Protein AF-A0A2B4SZU0-F1 (afdb_monomer)

Solvent-accessible surface area (backbone atoms only — not comparable to full-atom values): 28620 Å² total; per-residue (Å²): 141,86,82,89,84,89,84,83,90,81,82,87,87,84,83,87,83,83,87,86,80,96,75,86,82,83,85,87,68,101,76,83,85,87,83,75,87,82,78,75,84,78,82,80,91,67,92,71,96,72,79,55,81,57,103,51,102,85,58,79,60,83,90,87,88,80,89,75,70,73,65,68,66,75,70,46,90,44,77,49,80,66,86,53,69,49,99,85,70,51,82,58,87,67,48,56,37,43,43,43,107,57,44,44,46,61,48,59,87,89,85,52,84,57,65,52,48,56,60,49,81,57,64,57,93,77,55,36,35,46,41,52,64,52,36,83,69,84,52,43,40,73,36,19,32,69,57,94,38,65,80,48,77,48,81,38,95,46,70,65,58,40,47,49,57,31,70,74,35,63,62,40,34,20,34,31,40,35,63,55,95,91,45,35,38,27,32,33,15,62,47,37,60,89,80,42,49,91,38,52,39,82,34,88,70,20,29,22,37,72,54,49,44,46,80,44,71,59,84,84,81,82,92,79,78,85,84,71,66,73,82,65,59,44,77,83,43,76,24,36,86,79,22,47,53,44,53,39,86,50,50,83,55,66,44,52,48,42,50,50,43,92,40,35,34,65,80,32,20,75,40,70,20,52,41,41,40,44,40,41,75,72,68,54,74,76,59,44,79,44,62,28,33,82,56,101,84,46,68,50,49,37,37,27,40,45,75,75,41,87,80,31,18,26,33,56,43,33,19,30,11,44,72,46,37,81,78,52,39,64,62,45,47,64,51,52,89,63,85,54,33,54,44,72,56,75,43,63,54,57,19,27,48,36,62,75,59,50,55,55,40,54,79,74,39,50,28,35,36,38,40,29,30,45,94,81,70,40,75,50,71,64,31,23,37,33,27,44,40,84,80,50,34,68,54,70,55,78,59,90,54,58,61,45,68,40,65,25,57,33,40,18,49,71,68,32,71,40,65,69,36,26,32,34,34,32,41,22,82,86,76,36,22,54,27,31,42,36,53,54,34,91,86,28,70,40,53,36,43,77,84,53,73,46,49,83,66,20,35,39,86,34,56,53,85,33,72,47,62,75,35,57,33,46,51,40,59,78,22,17,38,36,36,32,42,17,33,107

Radius of gyration: 38.89 Å; Cα contacts (8 Å, |Δi|>4): 982; chains: 1; bounding box: 85×48×118 Å

Structure (mmCIF, N/CA/C/O backbone):
data_AF-A0A2B4SZU0-F1
#
_entry.id   AF-A0A2B4SZU0-F1
#
loop_
_atom_site.group_PDB
_atom_site.id
_atom_site.type_symbol
_atom_site.label_atom_id
_atom_site.label_alt_id
_atom_site.label_comp_id
_atom_site.label_asym_id
_atom_site.label_entity_id
_atom_site.label_seq_id
_atom_site.pdbx_PDB_ins_code
_atom_site.Cartn_x
_atom_site.Cartn_y
_atom_site.Cartn_z
_atom_site.occupancy
_atom_site.B_iso_or_equiv
_atom_site.auth_seq_id
_atom_site.auth_comp_id
_atom_site.auth_asym_id
_atom_site.auth_atom_id
_atom_site.pdbx_PDB_model_num
ATOM 1 N N . MET A 1 1 ? 14.124 -13.310 81.822 1.00 35.44 1 MET A N 1
ATOM 2 C CA . MET A 1 1 ? 12.888 -13.728 82.517 1.00 35.44 1 MET A CA 1
ATOM 3 C C . MET A 1 1 ? 11.858 -12.667 82.183 1.00 35.44 1 MET A C 1
ATOM 5 O O . MET A 1 1 ? 12.023 -11.546 82.621 1.00 35.44 1 MET A O 1
ATOM 9 N N . THR A 1 2 ? 10.974 -12.886 81.223 1.00 29.38 2 THR A N 1
ATOM 10 C CA . THR A 1 2 ? 9.754 -13.680 81.404 1.00 29.38 2 THR A CA 1
ATOM 11 C C . THR A 1 2 ? 9.370 -14.424 80.123 1.00 29.38 2 THR A C 1
ATOM 13 O O . THR A 1 2 ? 9.547 -13.934 79.012 1.00 29.38 2 THR A O 1
ATOM 16 N N . SER A 1 3 ? 8.898 -15.652 80.315 1.00 26.23 3 SER A N 1
ATOM 17 C CA . SER A 1 3 ? 8.522 -16.642 79.310 1.00 26.23 3 SER A CA 1
ATOM 18 C C . SER A 1 3 ? 7.045 -16.543 78.926 1.00 26.23 3 SER A C 1
ATOM 20 O O . SER A 1 3 ? 6.184 -16.386 79.789 1.00 26.23 3 SER A O 1
ATOM 22 N N . HIS A 1 4 ? 6.776 -16.719 77.632 1.00 27.05 4 HIS A N 1
ATOM 23 C CA . HIS A 1 4 ? 5.483 -17.094 77.058 1.00 27.05 4 HIS A CA 1
ATOM 24 C C . HIS A 1 4 ? 4.994 -18.468 77.531 1.00 27.05 4 HIS A C 1
ATOM 26 O O . HIS A 1 4 ? 5.807 -19.379 77.676 1.00 27.05 4 HIS A O 1
ATOM 32 N N . VAL A 1 5 ? 3.666 -18.630 77.606 1.00 28.77 5 VAL A N 1
ATOM 33 C CA . VAL A 1 5 ? 2.939 -19.895 77.375 1.00 28.77 5 VAL A CA 1
ATOM 34 C C . VAL A 1 5 ? 1.614 -19.568 76.634 1.00 28.77 5 VAL A C 1
ATOM 36 O O . VAL A 1 5 ? 1.049 -18.505 76.897 1.00 28.77 5 VAL A O 1
ATOM 39 N N . PRO A 1 6 ? 1.152 -20.403 75.675 1.00 31.98 6 PRO A N 1
ATOM 40 C CA . PRO A 1 6 ? 0.321 -20.007 74.529 1.00 31.98 6 PRO A CA 1
ATOM 41 C C . PRO A 1 6 ? -1.156 -20.429 74.647 1.00 31.98 6 PRO A C 1
ATOM 43 O O . PRO A 1 6 ? -1.498 -21.282 75.463 1.00 31.98 6 PRO A O 1
ATOM 46 N N . THR A 1 7 ? -2.030 -19.906 73.776 1.00 26.67 7 THR A N 1
ATOM 47 C CA . THR A 1 7 ? -3.404 -20.417 73.610 1.00 26.67 7 THR A CA 1
ATOM 48 C C . THR A 1 7 ? -3.767 -20.688 72.142 1.00 26.67 7 THR A C 1
ATOM 50 O O . THR A 1 7 ? -3.791 -19.801 71.299 1.00 26.67 7 THR A O 1
ATOM 53 N N . ALA A 1 8 ? -3.964 -21.990 71.912 1.00 26.84 8 ALA A N 1
ATOM 54 C CA . ALA A 1 8 ? -4.664 -22.764 70.885 1.00 26.84 8 ALA A CA 1
ATOM 55 C C . ALA A 1 8 ? -5.199 -22.105 69.595 1.00 26.84 8 ALA A C 1
ATOM 57 O O . ALA A 1 8 ? -6.026 -21.200 69.606 1.00 26.84 8 ALA A O 1
ATOM 58 N N . ALA A 1 9 ? -4.834 -22.740 68.478 1.00 25.47 9 ALA A N 1
ATOM 59 C CA . ALA A 1 9 ? -5.511 -22.663 67.190 1.00 25.47 9 ALA A CA 1
ATOM 60 C C . ALA A 1 9 ? -6.821 -23.477 67.187 1.00 25.47 9 ALA A C 1
ATOM 62 O O . ALA A 1 9 ? -6.857 -24.586 67.721 1.00 25.47 9 ALA A O 1
ATOM 63 N N . VAL A 1 10 ? -7.853 -22.979 66.497 1.00 26.14 10 VAL A N 1
ATOM 64 C CA . VAL A 1 10 ? -8.986 -23.779 66.000 1.00 26.14 10 VAL A CA 1
ATOM 65 C C . VAL A 1 10 ? -9.242 -23.363 64.549 1.00 26.14 10 VAL A C 1
ATOM 67 O O . VAL A 1 10 ? -9.400 -22.181 64.255 1.00 26.14 10 VAL A O 1
ATOM 70 N N . GLY A 1 11 ? -9.169 -24.340 63.640 1.00 26.06 11 GLY A N 1
ATOM 71 C CA . GLY A 1 11 ? -9.266 -24.169 62.188 1.00 26.06 11 GLY A CA 1
ATOM 72 C C . GLY A 1 11 ? -10.698 -23.978 61.659 1.00 26.06 11 GLY A C 1
ATOM 73 O O . GLY A 1 11 ? -11.641 -23.854 62.439 1.00 26.06 11 GLY A O 1
ATOM 74 N N . PRO A 1 12 ? -10.875 -23.953 60.325 1.00 22.75 12 PRO A N 1
ATOM 75 C CA . PRO A 1 12 ? -12.154 -23.642 59.697 1.00 22.75 12 PRO A CA 1
ATOM 76 C C . PRO A 1 12 ? -13.151 -24.794 59.863 1.00 22.75 12 PRO A C 1
ATOM 78 O O . PRO A 1 12 ? -12.846 -25.947 59.556 1.00 22.75 12 PRO A O 1
ATOM 81 N N . ILE A 1 13 ? -14.370 -24.473 60.297 1.00 23.64 13 ILE A N 1
ATOM 82 C CA . ILE A 1 13 ? -15.497 -25.407 60.291 1.00 23.64 13 ILE A CA 1
ATOM 83 C C . ILE A 1 13 ? -16.092 -25.407 58.877 1.00 23.64 13 ILE A C 1
ATOM 85 O O . ILE A 1 13 ? -16.644 -24.406 58.426 1.00 23.64 13 ILE A O 1
ATOM 89 N N . ARG A 1 14 ? -15.979 -26.538 58.170 1.00 21.75 14 ARG A N 1
ATOM 90 C CA . ARG A 1 14 ? -16.811 -26.850 56.999 1.00 21.75 14 ARG A CA 1
ATOM 91 C C . ARG A 1 14 ? -18.107 -27.490 57.489 1.00 21.75 14 ARG A C 1
ATOM 93 O O . ARG A 1 14 ? -18.050 -28.507 58.173 1.00 21.75 14 ARG A O 1
ATOM 100 N N . VAL A 1 15 ? -19.248 -26.939 57.084 1.00 21.83 15 VAL A N 1
ATOM 101 C CA . VAL A 1 15 ? -20.553 -27.607 57.175 1.00 21.83 15 VAL A CA 1
ATOM 102 C C . VAL A 1 15 ? -21.099 -27.750 55.760 1.00 21.83 15 VAL A C 1
ATOM 104 O O . VAL A 1 15 ? -21.207 -26.767 55.032 1.00 21.83 15 VAL A O 1
ATOM 107 N N . SER A 1 16 ? -21.413 -28.982 55.370 1.00 20.59 16 SER A N 1
ATOM 108 C CA . SER A 1 16 ? -22.223 -29.304 54.195 1.00 20.59 16 SER A CA 1
ATOM 109 C C . SER A 1 16 ? -23.477 -30.033 54.663 1.00 20.59 16 SER A C 1
ATOM 111 O O . SER A 1 16 ? -23.318 -30.999 55.407 1.00 20.59 16 SER A O 1
ATOM 113 N N . MET A 1 17 ? -24.664 -29.610 54.212 1.00 20.11 17 MET A N 1
ATOM 114 C CA . MET A 1 17 ? -25.724 -30.457 53.623 1.00 20.11 17 MET A CA 1
ATOM 115 C C . MET A 1 17 ? -27.084 -29.733 53.525 1.00 20.11 17 MET A C 1
ATOM 117 O O . MET A 1 17 ? -27.513 -29.103 54.484 1.00 20.11 17 MET A O 1
ATOM 121 N N . GLU A 1 18 ? -27.691 -29.899 52.339 1.00 21.27 18 GLU A N 1
ATOM 122 C CA . GLU A 1 18 ? -29.106 -30.181 51.996 1.00 21.27 18 GLU A CA 1
ATOM 123 C C . GLU A 1 18 ? -30.240 -29.186 52.366 1.00 21.27 18 GLU A C 1
ATOM 125 O O . GLU A 1 18 ? -30.389 -28.754 53.503 1.00 21.27 18 GLU A O 1
ATOM 130 N N . GLU A 1 19 ? -31.065 -28.844 51.356 1.00 24.44 19 GLU A N 1
ATOM 131 C CA . GLU A 1 19 ? -32.370 -28.136 51.442 1.00 24.44 19 GLU A CA 1
ATOM 132 C C . GLU A 1 19 ? -33.331 -28.770 52.482 1.00 24.44 19 GLU A C 1
ATOM 134 O O . GLU A 1 19 ? -33.118 -29.935 52.823 1.00 24.44 19 GLU A O 1
ATOM 139 N N . PRO A 1 20 ? -34.471 -28.156 52.906 1.00 38.75 20 PRO A N 1
ATOM 140 C CA . PRO A 1 20 ? -35.068 -26.830 52.652 1.00 38.75 20 PRO A CA 1
ATOM 141 C C . PRO A 1 20 ? -35.477 -26.115 53.983 1.00 38.75 20 PRO A C 1
ATOM 143 O O . PRO A 1 20 ? -35.090 -26.533 55.068 1.00 38.75 20 PRO A O 1
ATOM 146 N N . ALA A 1 21 ? -36.346 -25.097 53.901 1.00 22.31 21 ALA A N 1
ATOM 147 C CA . ALA A 1 21 ? -37.175 -24.508 54.973 1.00 22.31 21 ALA A CA 1
ATOM 148 C C . ALA A 1 21 ? -36.703 -23.179 55.594 1.00 22.31 21 ALA A C 1
ATOM 150 O O . ALA A 1 21 ? -35.598 -23.031 56.111 1.00 22.31 21 ALA A O 1
ATOM 151 N N . LEU A 1 22 ? -37.637 -22.220 55.564 1.00 26.95 22 LEU A N 1
ATOM 152 C CA . LEU A 1 22 ? -37.581 -20.928 56.237 1.00 26.95 22 LEU A CA 1
ATOM 153 C C . LEU A 1 22 ? -37.103 -21.069 57.685 1.00 26.95 22 LEU A C 1
ATOM 155 O O . LEU A 1 22 ? -37.763 -21.706 58.507 1.00 26.95 22 LEU A O 1
ATOM 159 N N . ARG A 1 23 ? -36.009 -20.378 58.004 1.00 21.61 23 ARG A N 1
ATOM 160 C CA . ARG A 1 23 ? -35.656 -19.961 59.361 1.00 21.61 23 ARG A CA 1
ATOM 161 C C . ARG A 1 23 ? -35.159 -18.516 59.308 1.00 21.61 23 ARG A C 1
ATOM 163 O O . ARG A 1 23 ? -34.388 -18.141 58.433 1.00 21.61 23 ARG A O 1
ATOM 170 N N . SER A 1 24 ? -35.694 -17.712 60.213 1.00 22.39 24 SER A N 1
ATOM 171 C CA . SER A 1 24 ? -35.479 -16.278 60.423 1.00 22.39 24 SER A CA 1
ATOM 172 C C . SER A 1 24 ? -34.022 -15.868 60.686 1.00 22.39 24 SER A C 1
ATOM 174 O O . SER A 1 24 ? -33.259 -16.635 61.265 1.00 22.39 24 SER A O 1
ATOM 176 N N . ILE A 1 25 ? -33.689 -14.600 60.410 1.00 23.27 25 ILE A N 1
ATOM 177 C CA . ILE A 1 25 ? -32.579 -13.850 61.036 1.00 23.27 25 ILE A CA 1
ATOM 178 C C . ILE A 1 25 ? -33.216 -12.545 61.551 1.00 23.27 25 ILE A C 1
ATOM 180 O O . ILE A 1 25 ? -33.639 -11.717 60.753 1.00 23.27 25 ILE A O 1
ATOM 184 N N . VAL A 1 26 ? -33.644 -12.452 62.815 1.00 21.95 26 VAL A N 1
ATOM 185 C CA . VAL A 1 26 ? -32.870 -12.094 64.025 1.00 21.95 26 VAL A CA 1
ATOM 186 C C . VAL A 1 26 ? -31.971 -10.873 63.805 1.00 21.95 26 VAL A C 1
ATOM 188 O O . VAL A 1 26 ? -30.841 -10.991 63.345 1.00 21.95 26 VAL A O 1
ATOM 191 N N . VAL A 1 27 ? -32.467 -9.692 64.179 1.00 24.48 27 VAL A N 1
ATOM 192 C CA . VAL A 1 27 ? -31.649 -8.482 64.326 1.00 24.48 27 VAL A CA 1
ATOM 193 C C . VAL A 1 27 ? -31.005 -8.527 65.709 1.00 24.48 27 VAL A C 1
ATOM 195 O O . VAL A 1 27 ? -31.697 -8.434 66.719 1.00 24.48 27 VAL A O 1
ATOM 198 N N . SER A 1 28 ? -29.687 -8.695 65.763 1.00 22.36 28 SER A N 1
ATOM 199 C CA . SER A 1 28 ? -28.910 -8.512 66.988 1.00 22.36 28 SER A CA 1
ATOM 200 C C . SER A 1 28 ? -28.481 -7.047 67.118 1.00 22.36 28 SER A C 1
ATOM 202 O O . SER A 1 28 ? -27.637 -6.590 66.348 1.00 22.36 28 SER A O 1
ATOM 204 N N . ASP A 1 29 ? -29.019 -6.339 68.108 1.00 25.30 29 ASP A N 1
ATOM 205 C CA . ASP A 1 29 ? -28.432 -5.125 68.696 1.00 25.30 29 ASP A CA 1
ATOM 206 C C . ASP A 1 29 ? -28.171 -5.433 70.192 1.00 25.30 29 ASP A C 1
ATOM 208 O O . ASP A 1 29 ? -28.984 -6.143 70.796 1.00 25.30 29 ASP A O 1
ATOM 212 N N . PRO A 1 30 ? -27.061 -5.002 70.829 1.00 26.98 30 PRO A N 1
ATOM 213 C CA . PRO A 1 30 ? -26.627 -5.504 72.133 1.00 26.98 30 PRO A CA 1
ATOM 214 C C . PRO A 1 30 ? -27.386 -4.923 73.341 1.00 26.98 30 PRO A C 1
ATOM 216 O O . PRO A 1 30 ? -26.870 -4.922 74.458 1.00 26.98 30 PRO A O 1
ATOM 219 N N . SER A 1 31 ? -28.629 -4.477 73.171 1.00 25.02 31 SER A N 1
ATOM 220 C CA . SER A 1 31 ? -29.465 -3.992 74.271 1.00 25.02 31 SER A CA 1
ATOM 221 C C . SER A 1 31 ? -30.867 -4.611 74.249 1.00 25.02 31 SER A C 1
ATOM 223 O O . SER A 1 31 ? -31.775 -4.085 73.621 1.00 25.02 31 SER A O 1
ATOM 225 N N . TYR A 1 32 ? -31.006 -5.677 75.046 1.00 23.11 32 TYR A N 1
ATOM 226 C CA . TYR A 1 32 ? -32.224 -6.278 75.618 1.00 23.11 32 TYR A CA 1
ATOM 227 C C . TYR A 1 32 ? -33.151 -7.199 74.779 1.00 23.11 32 TYR A C 1
ATOM 229 O O . TYR A 1 32 ? -33.760 -6.817 73.791 1.00 23.11 32 TYR A O 1
ATOM 237 N N . SER A 1 33 ? -33.312 -8.400 75.369 1.00 24.14 33 SER A N 1
ATOM 238 C CA . SER A 1 33 ? -34.385 -9.423 75.370 1.00 24.14 33 SER A CA 1
ATOM 239 C C . SER A 1 33 ? -34.847 -10.141 74.089 1.00 24.14 33 SER A C 1
ATOM 241 O O . SER A 1 33 ? -35.407 -9.565 73.166 1.00 24.14 33 SER A O 1
ATOM 243 N N . VAL A 1 34 ? -34.698 -11.469 74.166 1.00 24.38 34 VAL A N 1
ATOM 244 C CA . VAL A 1 34 ? -35.190 -12.547 73.294 1.00 24.38 34 VAL A CA 1
ATOM 245 C C . VAL A 1 34 ? -36.716 -12.686 73.407 1.00 24.38 34 VAL A C 1
ATOM 247 O O . VAL A 1 34 ? -37.230 -12.746 74.523 1.00 24.38 34 VAL A O 1
ATOM 250 N N . PHE A 1 35 ? -37.426 -12.794 72.279 1.00 24.00 35 PHE A N 1
ATOM 251 C CA . PHE A 1 35 ? -38.808 -13.294 72.235 1.00 24.00 35 PHE A CA 1
ATOM 252 C C . PHE A 1 35 ? -38.813 -14.792 71.884 1.00 24.00 35 PHE A C 1
ATOM 254 O O . PHE A 1 35 ? -38.045 -15.231 71.033 1.00 24.00 35 PHE A O 1
ATOM 261 N N . ASP A 1 36 ? -39.651 -15.554 72.589 1.00 27.28 36 ASP A N 1
ATOM 262 C CA . ASP A 1 36 ? -39.793 -17.016 72.526 1.00 27.28 36 ASP A CA 1
ATOM 263 C C . ASP A 1 36 ? -40.621 -17.477 71.305 1.00 27.28 36 ASP A C 1
ATOM 265 O O . ASP A 1 36 ? -41.642 -16.874 70.967 1.00 27.28 36 ASP A O 1
ATOM 269 N N . ASP A 1 37 ? -40.196 -18.578 70.677 1.00 28.36 37 ASP A N 1
ATOM 270 C CA . ASP A 1 37 ? -40.689 -19.165 69.411 1.00 28.36 37 ASP A CA 1
ATOM 271 C C . ASP A 1 37 ? -42.122 -19.746 69.493 1.00 28.36 37 ASP A C 1
ATOM 273 O O . ASP A 1 37 ? -42.651 -20.312 68.533 1.00 28.36 37 ASP A O 1
ATOM 277 N N . SER A 1 38 ? -42.793 -19.624 70.638 1.00 29.30 38 SER A N 1
ATOM 278 C CA . SER A 1 38 ? -44.051 -20.321 70.928 1.00 29.30 38 SER A CA 1
ATOM 279 C C . SER A 1 38 ? -45.327 -19.604 70.450 1.00 29.30 38 SER A C 1
ATOM 281 O O . SER A 1 38 ? -46.407 -20.192 70.507 1.00 29.30 38 SER A O 1
ATOM 283 N N . GLN A 1 39 ? -45.238 -18.374 69.924 1.00 31.95 39 GLN A N 1
ATOM 284 C CA . GLN A 1 39 ? -46.409 -17.554 69.542 1.00 31.95 39 GLN A CA 1
ATOM 285 C C . GLN A 1 39 ? -46.741 -17.546 68.032 1.00 31.95 39 GLN A C 1
ATOM 287 O O . GLN A 1 39 ? -47.797 -17.054 67.642 1.00 31.95 39 GLN A O 1
ATOM 292 N N . LEU A 1 40 ? -45.890 -18.105 67.162 1.00 30.78 40 LEU A N 1
ATOM 293 C CA . LEU A 1 40 ? -46.058 -18.031 65.695 1.00 30.78 40 LEU A CA 1
ATOM 294 C C . LEU A 1 40 ? -46.845 -19.197 65.065 1.00 30.78 40 LEU A C 1
ATOM 296 O O . LEU A 1 40 ? -47.118 -19.180 63.867 1.00 30.78 40 LEU A O 1
ATOM 300 N N . ASN A 1 41 ? -47.257 -20.194 65.850 1.00 26.75 41 ASN A N 1
ATOM 301 C CA . ASN A 1 41 ? -47.815 -21.446 65.320 1.00 26.75 41 ASN A CA 1
ATOM 302 C C . ASN A 1 41 ? -49.329 -21.445 65.033 1.00 26.75 41 ASN A C 1
ATOM 304 O O . ASN A 1 41 ? -49.872 -22.507 64.746 1.00 26.75 41 ASN A O 1
ATOM 308 N N . ASN A 1 42 ? -50.029 -20.304 65.076 1.00 28.41 42 ASN A N 1
ATOM 309 C CA . ASN A 1 42 ? -51.497 -20.285 64.957 1.00 28.41 42 ASN A CA 1
ATOM 310 C C . ASN A 1 42 ? -52.072 -19.202 64.023 1.00 28.41 42 ASN A C 1
ATOM 312 O O . ASN A 1 42 ? -53.099 -18.599 64.324 1.00 28.41 42 ASN A O 1
ATOM 316 N N . ILE A 1 43 ? -51.461 -18.970 62.856 1.00 28.91 43 ILE A N 1
ATOM 317 C CA . ILE A 1 43 ? -52.072 -18.116 61.821 1.00 28.91 43 ILE A CA 1
ATOM 318 C C . ILE A 1 43 ? -52.707 -18.996 60.737 1.00 28.91 43 ILE A C 1
ATOM 320 O O . ILE A 1 43 ? -52.020 -19.587 59.906 1.00 28.91 43 ILE A O 1
ATOM 324 N N . THR A 1 44 ? -54.039 -19.093 60.753 1.00 24.48 44 THR A N 1
ATOM 325 C CA . THR A 1 44 ? -54.841 -19.680 59.667 1.00 24.48 44 THR A CA 1
ATOM 326 C C . THR A 1 44 ? -55.198 -18.578 58.667 1.00 24.48 44 THR A C 1
ATOM 328 O O . THR A 1 44 ? -55.756 -17.555 59.052 1.00 24.48 44 THR A O 1
ATOM 331 N N . PHE A 1 45 ? -54.870 -18.763 57.386 1.00 27.33 45 PHE A N 1
ATOM 332 C CA . PHE A 1 45 ? -55.154 -17.784 56.333 1.00 27.33 45 PHE A CA 1
ATOM 333 C C . PHE A 1 45 ? -56.620 -17.878 55.892 1.00 27.33 45 PHE A C 1
ATOM 335 O O . PHE A 1 45 ? -57.019 -18.904 55.344 1.00 27.33 45 PHE A O 1
ATOM 342 N N . TYR A 1 46 ? -57.393 -16.809 56.081 1.00 23.48 46 TYR A N 1
ATOM 343 C CA . TYR A 1 46 ? -58.683 -16.613 55.415 1.00 23.48 46 TYR A CA 1
ATOM 344 C C . TYR A 1 46 ? -58.626 -15.378 54.515 1.00 23.48 46 TYR A C 1
ATOM 346 O O . TYR A 1 46 ? -57.871 -14.443 54.784 1.00 23.48 46 TYR A O 1
ATOM 354 N N . ASP A 1 47 ? -59.371 -15.440 53.411 1.00 27.61 47 ASP A N 1
ATOM 355 C CA . ASP A 1 47 ? -59.464 -14.383 52.409 1.00 27.61 47 ASP A CA 1
ATOM 356 C C . ASP A 1 47 ? -60.028 -13.089 53.023 1.00 27.61 47 ASP A C 1
ATOM 358 O O . ASP A 1 47 ? -60.930 -13.124 53.856 1.00 27.61 47 ASP A O 1
ATOM 362 N N . ASP A 1 48 ? -59.472 -11.968 52.560 1.00 25.58 48 ASP A N 1
ATOM 363 C CA . ASP A 1 48 ? -59.647 -10.574 52.993 1.00 25.58 48 ASP A CA 1
ATOM 364 C C . ASP A 1 48 ? -58.714 -10.053 54.103 1.00 25.58 48 ASP A C 1
ATOM 366 O O . ASP A 1 48 ? -58.412 -10.694 55.107 1.00 25.58 48 ASP A O 1
ATOM 370 N N . TYR A 1 49 ? -58.210 -8.836 53.855 1.00 29.77 49 TYR A N 1
ATOM 371 C CA . TYR A 1 49 ? -57.244 -8.096 54.668 1.00 29.77 49 TYR A CA 1
ATOM 372 C C . TYR A 1 49 ? -57.612 -8.112 56.160 1.00 29.77 49 TYR A C 1
ATOM 374 O O . TYR A 1 49 ? -58.616 -7.520 56.554 1.00 29.77 49 TYR A O 1
ATOM 382 N N . GLN A 1 50 ? -56.752 -8.685 57.006 1.00 27.84 50 GLN A N 1
ATOM 383 C CA . GLN A 1 50 ? -56.793 -8.442 58.448 1.00 27.84 50 GLN A CA 1
ATOM 384 C C . GLN A 1 50 ? -55.529 -7.725 58.919 1.00 27.84 50 GLN A C 1
ATOM 386 O O . GLN A 1 50 ? -54.406 -8.158 58.662 1.00 27.84 50 GLN A O 1
ATOM 391 N N . ALA A 1 51 ? -55.735 -6.610 59.619 1.00 29.64 51 ALA A N 1
ATOM 392 C CA . ALA A 1 51 ? -54.705 -5.949 60.401 1.00 29.64 51 ALA A CA 1
ATOM 393 C C . ALA A 1 51 ? -54.376 -6.816 61.625 1.00 29.64 51 ALA A C 1
ATOM 395 O O . ALA A 1 51 ? -55.279 -7.208 62.363 1.00 29.64 51 ALA A O 1
ATOM 396 N N . ILE A 1 52 ? -53.094 -7.096 61.855 1.00 30.69 52 ILE A N 1
ATOM 397 C CA . ILE A 1 52 ? -52.638 -7.757 63.081 1.00 30.69 52 ILE A CA 1
ATOM 398 C C . ILE A 1 52 ? -52.325 -6.648 64.091 1.00 30.69 52 ILE A C 1
ATOM 400 O O . ILE A 1 52 ? -51.353 -5.913 63.918 1.00 30.69 52 ILE A O 1
ATOM 404 N N . SER A 1 53 ? -53.159 -6.490 65.122 1.00 29.53 53 SER A N 1
ATOM 405 C CA . SER A 1 53 ? -52.850 -5.626 66.266 1.00 29.53 53 SER A CA 1
ATOM 406 C C . SER A 1 53 ? -52.000 -6.404 67.271 1.00 29.53 53 SER A C 1
ATOM 408 O O . SER A 1 53 ? -52.488 -7.360 67.871 1.00 29.53 53 SER A O 1
ATOM 410 N N . GLY A 1 54 ? -50.742 -6.006 67.452 1.00 32.44 54 GLY A N 1
ATOM 411 C CA . GLY A 1 54 ? -49.941 -6.382 68.620 1.00 32.44 54 GLY A CA 1
ATOM 412 C C . GLY A 1 54 ? -50.018 -5.283 69.683 1.00 32.44 54 GLY A C 1
ATOM 413 O O . GLY A 1 54 ? -50.161 -4.114 69.331 1.00 32.44 54 GLY A O 1
ATOM 414 N N . ASP A 1 55 ? -49.920 -5.650 70.963 1.00 33.53 55 ASP A N 1
ATOM 415 C CA . ASP A 1 55 ? -50.122 -4.794 72.150 1.00 33.53 55 ASP A CA 1
ATOM 416 C C . ASP A 1 55 ? -49.038 -3.708 72.376 1.00 33.53 55 ASP A C 1
ATOM 418 O O . ASP A 1 55 ? -48.486 -3.554 73.466 1.00 33.53 55 ASP A O 1
ATOM 422 N N . ALA A 1 56 ? -48.734 -2.905 71.357 1.00 32.19 56 ALA A N 1
ATOM 423 C CA . ALA A 1 56 ? -47.967 -1.669 71.478 1.00 32.19 56 ALA A CA 1
ATOM 424 C C . ALA A 1 56 ? -48.703 -0.548 70.716 1.00 32.19 56 ALA A C 1
ATOM 426 O O . ALA A 1 56 ? -49.022 -0.749 69.544 1.00 32.19 56 ALA A O 1
ATOM 427 N N . PRO A 1 57 ? -48.955 0.642 71.304 1.00 27.42 57 PRO A N 1
ATOM 428 C CA . PRO A 1 57 ? -49.979 1.570 70.798 1.00 27.42 57 PRO A CA 1
ATOM 429 C C . PRO A 1 57 ? -49.774 2.145 69.385 1.00 27.42 57 PRO A C 1
ATOM 431 O O . PRO A 1 57 ? -50.670 2.821 68.895 1.00 27.42 57 PRO A O 1
ATOM 434 N N . ASN A 1 58 ? -48.638 1.902 68.720 1.00 29.66 58 ASN A N 1
ATOM 435 C CA . ASN A 1 58 ? -48.239 2.625 67.507 1.00 29.66 58 ASN A CA 1
ATOM 436 C C . ASN A 1 58 ? -47.695 1.739 66.363 1.00 29.66 58 ASN A C 1
ATOM 438 O O . ASN A 1 58 ? -47.024 2.261 65.476 1.00 29.66 58 ASN A O 1
ATOM 442 N N . TRP A 1 59 ? -47.951 0.426 66.346 1.00 26.16 59 TRP A N 1
ATOM 443 C CA . TRP A 1 59 ? -47.461 -0.453 65.271 1.00 26.16 59 TRP A CA 1
ATOM 444 C C . TRP A 1 59 ? -48.605 -1.208 64.586 1.00 26.16 59 TRP A C 1
ATOM 446 O O . TRP A 1 59 ? -49.314 -1.986 65.217 1.00 26.16 59 TRP A O 1
ATOM 456 N N . GLN A 1 60 ? -48.763 -1.001 63.276 1.00 28.78 60 GLN A N 1
ATOM 457 C CA . GLN A 1 60 ? -49.600 -1.832 62.406 1.00 28.78 60 GLN A CA 1
ATOM 458 C C . GLN A 1 60 ? -48.718 -2.450 61.321 1.00 28.78 60 GLN A C 1
ATOM 460 O O . GLN A 1 60 ? -48.055 -1.732 60.573 1.00 28.78 60 GLN A O 1
ATOM 465 N N . ALA A 1 61 ? -48.710 -3.779 61.232 1.00 28.36 61 ALA A N 1
ATOM 466 C CA . ALA A 1 61 ? -48.068 -4.505 60.142 1.00 28.36 61 ALA A CA 1
ATOM 467 C C . ALA A 1 61 ? -49.109 -4.870 59.072 1.00 28.36 61 ALA A C 1
ATOM 469 O O . ALA A 1 61 ? -50.199 -5.342 59.399 1.00 28.36 61 ALA A O 1
ATOM 470 N N . TYR A 1 62 ? -48.758 -4.685 57.797 1.00 28.72 62 TYR A N 1
ATOM 471 C CA . TYR A 1 62 ? -49.583 -5.066 56.648 1.00 28.72 62 TYR A CA 1
ATOM 472 C C . TYR A 1 62 ? -48.865 -6.139 55.820 1.00 28.72 62 TYR A C 1
ATOM 474 O O . TYR A 1 62 ? -47.719 -5.951 55.415 1.00 28.72 62 TYR A O 1
ATOM 482 N N . LEU A 1 63 ? -49.546 -7.252 55.534 1.00 26.08 63 LEU A N 1
ATOM 483 C CA . LEU A 1 63 ? -49.086 -8.292 54.606 1.00 26.08 63 LEU A CA 1
ATOM 484 C C . LEU A 1 63 ? -49.714 -8.056 53.224 1.00 26.08 63 LEU A C 1
ATOM 486 O O . LEU A 1 63 ? -50.934 -8.074 53.076 1.00 26.08 63 LEU A O 1
ATOM 490 N N . ILE A 1 64 ? -48.881 -7.838 52.203 1.00 26.27 64 ILE A N 1
ATOM 491 C CA . ILE A 1 64 ? -49.319 -7.643 50.812 1.00 26.27 64 ILE A CA 1
ATOM 492 C C . ILE A 1 64 ? -49.134 -8.956 50.041 1.00 26.27 64 ILE A C 1
ATOM 494 O O . ILE A 1 64 ? -48.022 -9.470 49.943 1.00 26.27 64 ILE A O 1
ATOM 498 N N . LYS A 1 65 ? -50.211 -9.481 49.442 1.00 24.02 65 LYS A N 1
ATOM 499 C CA . LYS A 1 65 ? -50.193 -10.667 48.566 1.00 24.02 65 LYS A CA 1
ATOM 500 C C . LYS A 1 65 ? -50.631 -10.274 47.153 1.00 24.02 65 LYS A C 1
ATOM 502 O O . LYS A 1 65 ? -51.816 -10.025 46.975 1.00 24.02 65 LYS A O 1
ATOM 507 N N . ARG A 1 66 ? -49.729 -10.241 46.153 1.00 25.62 66 ARG A N 1
ATOM 508 C CA . ARG A 1 66 ? -50.051 -10.252 44.697 1.00 25.62 66 ARG A CA 1
ATOM 509 C C . ARG A 1 66 ? -48.875 -10.759 43.829 1.00 25.62 66 ARG A C 1
ATOM 511 O O . ARG A 1 66 ? -47.759 -10.840 44.334 1.00 25.62 66 ARG A O 1
ATOM 518 N N . PRO A 1 67 ? -49.139 -11.211 42.581 1.00 28.64 67 PRO A N 1
ATOM 519 C CA . PRO A 1 67 ? -48.459 -12.359 41.992 1.00 28.64 67 PRO A CA 1
ATOM 520 C C . PRO A 1 67 ? -47.245 -11.973 41.128 1.00 28.64 67 PRO A C 1
ATOM 522 O O . PRO A 1 67 ? -47.384 -11.313 40.107 1.00 28.64 67 PRO A O 1
ATOM 525 N N . TYR A 1 68 ? -46.086 -12.506 41.524 1.00 27.72 68 TYR A N 1
ATOM 526 C CA . TYR A 1 68 ? -44.822 -12.655 40.785 1.00 27.72 68 TYR A CA 1
ATOM 527 C C . TYR A 1 68 ? -43.918 -11.431 40.506 1.00 27.72 68 TYR A C 1
ATOM 529 O O . TYR A 1 68 ? -44.398 -10.320 40.304 1.00 27.72 68 TYR A O 1
ATOM 537 N N . PRO A 1 69 ? -42.585 -11.668 40.429 1.00 32.09 69 PRO A N 1
ATOM 538 C CA . PRO A 1 69 ? -41.904 -12.942 40.650 1.00 32.09 69 PRO A CA 1
ATOM 539 C C . PRO A 1 69 ? -41.372 -13.062 42.082 1.00 32.09 69 PRO A C 1
ATOM 541 O O . PRO A 1 69 ? -40.470 -12.341 42.498 1.00 32.09 69 PRO A O 1
ATOM 544 N N . LEU A 1 70 ? -41.866 -14.084 42.786 1.00 30.72 70 LEU A N 1
ATOM 545 C CA . LEU A 1 70 ? -41.352 -14.616 44.059 1.00 30.72 70 LEU A CA 1
ATOM 546 C C . LEU A 1 70 ? -39.839 -14.960 44.040 1.00 30.72 70 LEU A C 1
ATOM 548 O O . LEU A 1 70 ? -39.274 -15.288 45.075 1.00 30.72 70 LEU A O 1
ATOM 552 N N . TRP A 1 71 ? -39.163 -14.853 42.889 1.00 32.62 71 TRP A N 1
ATOM 553 C CA . TRP A 1 71 ? -37.725 -15.084 42.717 1.00 32.62 71 TRP A CA 1
ATOM 554 C C . TRP A 1 71 ? -36.834 -13.953 43.267 1.00 32.62 71 TRP A C 1
ATOM 556 O O . TRP A 1 71 ? -35.774 -14.243 43.821 1.00 32.62 71 TRP A O 1
ATOM 566 N N . LEU A 1 72 ? -37.276 -12.689 43.174 1.00 31.48 72 LEU A N 1
ATOM 567 C CA . LEU A 1 72 ? -36.532 -11.519 43.683 1.00 31.48 72 LEU A CA 1
ATOM 568 C C . LEU A 1 72 ? -36.454 -11.502 45.217 1.00 31.48 72 LEU A C 1
ATOM 570 O O . LEU A 1 72 ? -35.480 -11.026 45.785 1.00 31.48 72 LEU A O 1
ATOM 574 N N . ILE A 1 73 ? -37.466 -12.066 45.881 1.00 33.34 73 ILE A N 1
ATOM 575 C CA . ILE A 1 73 ? -37.557 -12.124 47.346 1.00 33.34 73 ILE A CA 1
ATOM 576 C C . ILE A 1 73 ? -36.652 -13.228 47.915 1.00 33.34 73 ILE A C 1
ATOM 578 O O . ILE A 1 73 ? -36.123 -13.082 49.011 1.00 33.34 73 ILE A O 1
ATOM 582 N N . ASN A 1 74 ? -36.422 -14.303 47.155 1.00 31.84 74 ASN A N 1
ATOM 583 C CA . ASN A 1 74 ? -35.717 -15.493 47.638 1.00 31.84 74 ASN A CA 1
ATOM 584 C C . ASN A 1 74 ? -34.178 -15.358 47.666 1.00 31.84 74 ASN A C 1
ATOM 586 O O . ASN A 1 74 ? -33.516 -16.235 48.208 1.00 31.84 74 ASN A O 1
ATOM 590 N N . HIS A 1 75 ? -33.606 -14.294 47.083 1.00 31.70 75 HIS A N 1
ATOM 591 C CA . HIS A 1 75 ? -32.147 -14.102 46.971 1.00 31.70 75 HIS A CA 1
ATOM 592 C C . HIS A 1 75 ? -31.615 -12.851 47.697 1.00 31.70 75 HIS A C 1
ATOM 594 O O . HIS A 1 75 ? -30.404 -12.651 47.756 1.00 31.70 75 HIS A O 1
ATOM 600 N N . SER A 1 76 ? -32.482 -12.007 48.268 1.00 32.03 76 SER A N 1
ATOM 601 C CA . SER A 1 76 ? -32.065 -10.845 49.065 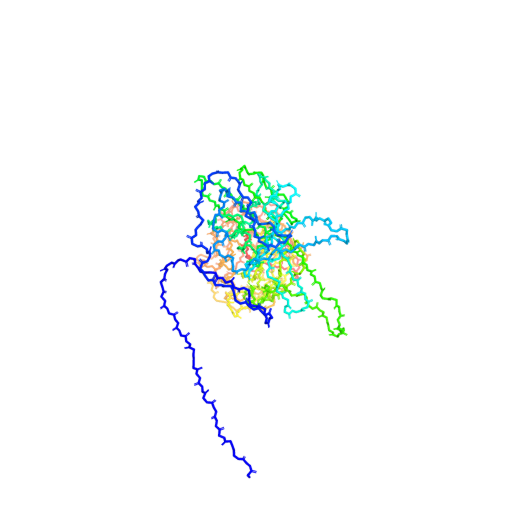1.00 32.03 76 SER A CA 1
ATOM 602 C C . SER A 1 76 ? -31.870 -11.241 50.527 1.00 32.03 76 SER A C 1
ATOM 604 O O . SER A 1 76 ? -32.821 -11.630 51.200 1.00 32.03 76 SER A O 1
ATOM 606 N N . THR A 1 77 ? -30.646 -11.110 51.038 1.00 30.53 77 THR A N 1
ATOM 607 C CA . THR A 1 77 ? -30.309 -11.481 52.423 1.00 30.53 77 THR A CA 1
ATOM 608 C C . THR A 1 77 ? -30.601 -10.372 53.440 1.00 30.53 77 THR A C 1
ATOM 610 O O . THR A 1 77 ? -30.612 -10.652 54.634 1.00 30.53 77 THR A O 1
ATOM 613 N N . HIS A 1 78 ? -30.842 -9.126 53.003 1.00 32.25 78 HIS A N 1
ATOM 614 C CA . HIS A 1 78 ? -31.041 -7.969 53.887 1.00 32.25 78 HIS A CA 1
ATOM 615 C C . HIS A 1 78 ? -32.154 -7.035 53.374 1.00 32.25 78 HIS A C 1
ATOM 617 O O . HIS A 1 78 ? -32.111 -6.550 52.241 1.00 32.25 78 HIS A O 1
ATOM 623 N N . TRP A 1 79 ? -33.122 -6.732 54.243 1.00 33.25 79 TRP A N 1
ATOM 624 C CA . TRP A 1 79 ? -34.215 -5.784 53.995 1.00 33.25 79 TRP A CA 1
ATOM 625 C C . TRP A 1 79 ? -34.132 -4.621 54.988 1.00 33.25 79 TRP A C 1
ATOM 627 O O . TRP A 1 79 ? -33.905 -4.848 56.177 1.00 33.25 79 TRP A O 1
ATOM 637 N N . ARG A 1 80 ? -34.335 -3.377 54.530 1.00 32.31 80 ARG A N 1
ATOM 638 C CA . ARG A 1 80 ? -34.424 -2.198 55.410 1.00 32.31 80 ARG A CA 1
ATOM 639 C C . ARG A 1 80 ? -35.632 -1.337 55.037 1.00 32.31 80 ARG A C 1
ATOM 641 O O . ARG A 1 80 ? -35.705 -0.821 53.925 1.00 32.31 80 ARG A O 1
ATOM 648 N N . ALA A 1 81 ? -36.552 -1.168 55.982 1.00 30.92 81 ALA A N 1
ATOM 649 C CA . ALA A 1 81 ? -37.595 -0.140 55.942 1.00 30.92 81 ALA A CA 1
ATOM 650 C C . ALA A 1 81 ? -37.121 1.070 56.766 1.00 30.92 81 ALA A C 1
ATOM 652 O O . ALA A 1 81 ? -36.463 0.875 57.792 1.00 30.92 81 ALA A O 1
ATOM 653 N N . THR A 1 82 ? -37.386 2.303 56.322 1.00 28.11 82 THR A N 1
ATOM 654 C CA . THR A 1 82 ? -36.803 3.505 56.946 1.00 28.11 82 THR A CA 1
ATOM 655 C C . THR A 1 82 ? -37.844 4.598 57.172 1.00 28.11 82 THR A C 1
ATOM 657 O O . THR A 1 82 ? -37.838 5.625 56.502 1.00 28.11 82 THR A O 1
ATOM 660 N N . CYS A 1 83 ? -38.702 4.444 58.180 1.00 30.34 83 CYS A N 1
ATOM 661 C CA . CYS A 1 83 ? -39.757 5.431 58.401 1.00 30.34 83 CYS A CA 1
ATOM 662 C C . CYS A 1 83 ? -39.164 6.764 58.890 1.00 30.34 83 CYS A C 1
ATOM 664 O O . CYS A 1 83 ? -38.481 6.805 59.918 1.00 30.34 83 CYS A O 1
ATOM 666 N N . ARG A 1 84 ? -39.453 7.873 58.195 1.00 29.89 84 ARG A N 1
ATOM 667 C CA . ARG A 1 84 ? -39.278 9.229 58.741 1.00 29.89 84 ARG A CA 1
ATOM 668 C C . ARG A 1 84 ? -40.624 9.800 59.160 1.00 29.89 84 ARG A C 1
ATOM 670 O O . ARG A 1 84 ? -41.583 9.782 58.397 1.00 29.89 84 ARG A O 1
ATOM 677 N N . TYR A 1 85 ? -40.643 10.363 60.359 1.00 33.41 85 TYR A N 1
ATOM 678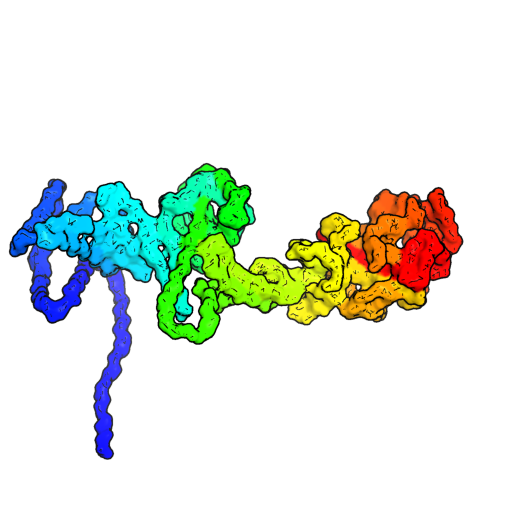 C CA . TYR A 1 85 ? -41.752 11.158 60.867 1.00 33.41 85 TYR A CA 1
ATOM 679 C C . TYR A 1 85 ? -41.404 12.640 60.742 1.00 33.41 85 TYR A C 1
ATOM 681 O O . TYR A 1 85 ? -40.264 13.037 61.005 1.00 33.41 85 TYR A O 1
ATOM 689 N N . ASN A 1 86 ? -42.386 13.462 60.378 1.00 30.61 86 ASN A N 1
ATOM 690 C CA . ASN A 1 86 ? -42.299 14.898 60.621 1.00 30.61 86 ASN A CA 1
ATOM 691 C C . ASN A 1 86 ? -42.325 15.178 62.133 1.00 30.61 86 ASN A C 1
ATOM 693 O O . ASN A 1 86 ? -42.794 14.366 62.932 1.00 30.61 86 ASN A O 1
ATOM 697 N N . THR A 1 87 ? -41.874 16.366 62.540 1.00 36.81 87 THR A N 1
ATOM 698 C CA . THR A 1 87 ? -41.944 16.827 63.940 1.00 36.81 87 THR A CA 1
ATOM 699 C C . THR A 1 87 ? -43.376 16.961 64.475 1.00 36.81 87 THR A C 1
ATOM 701 O O . THR A 1 87 ? -43.556 17.117 65.678 1.00 36.81 87 THR A O 1
ATOM 704 N N . ASP A 1 88 ? -44.386 16.902 63.602 1.00 34.97 88 ASP A N 1
ATOM 705 C CA . ASP A 1 88 ? -45.817 16.924 63.928 1.00 34.97 88 ASP A CA 1
ATOM 706 C C . ASP A 1 88 ? -46.477 15.526 63.933 1.00 34.97 88 ASP A C 1
ATOM 708 O O . ASP A 1 88 ? -47.686 15.417 64.123 1.00 34.97 88 ASP A O 1
ATOM 712 N N . GLY A 1 89 ? -45.699 14.452 63.743 1.00 31.78 89 GLY A N 1
ATOM 713 C CA . GLY A 1 89 ? -46.194 13.073 63.763 1.00 31.78 89 GLY A CA 1
ATOM 714 C C . GLY A 1 89 ? -46.894 12.611 62.480 1.00 31.78 89 GLY A C 1
ATOM 715 O O . GLY A 1 89 ? -47.395 11.488 62.447 1.00 31.78 89 GLY A O 1
ATOM 716 N N . THR A 1 90 ? -46.916 13.418 61.413 1.00 31.28 90 THR A N 1
ATOM 717 C CA . THR A 1 90 ? -47.437 12.972 60.112 1.00 31.28 90 THR A CA 1
ATOM 718 C C . THR A 1 90 ? -46.432 12.081 59.370 1.00 31.28 90 THR A C 1
ATOM 720 O O . THR A 1 90 ? -45.227 12.350 59.336 1.00 31.28 90 THR A O 1
ATOM 723 N N . LEU A 1 91 ? -46.941 10.981 58.805 1.00 32.06 91 LEU A N 1
ATOM 724 C CA . LEU A 1 91 ? -46.178 9.942 58.108 1.00 32.06 91 LEU A CA 1
ATOM 725 C C . LEU A 1 91 ? -46.048 10.332 56.627 1.00 32.06 91 LEU A C 1
ATOM 727 O O . LEU A 1 91 ? -47.062 10.476 55.945 1.00 32.06 91 LEU A O 1
ATOM 731 N N . TYR A 1 92 ? -44.823 10.526 56.129 1.00 29.30 92 TYR A N 1
ATOM 732 C CA . TYR A 1 92 ? -44.568 10.832 54.716 1.00 29.30 92 TYR A CA 1
ATOM 733 C C . TYR A 1 92 ? -43.653 9.767 54.095 1.00 29.30 92 TYR A C 1
ATOM 735 O O . TYR A 1 92 ? -42.603 9.469 54.656 1.00 29.30 92 TYR A O 1
ATOM 743 N N . THR A 1 93 ? -44.126 9.199 52.974 1.00 28.50 93 THR A N 1
ATOM 744 C CA . THR A 1 93 ? -43.545 8.200 52.041 1.00 28.50 93 THR A CA 1
ATOM 745 C C . THR A 1 93 ? -42.355 7.380 52.534 1.00 28.50 93 THR A C 1
ATOM 747 O O . THR A 1 93 ? -41.259 7.915 52.700 1.00 28.50 93 THR A O 1
ATOM 750 N N . ASP A 1 94 ? -42.531 6.060 52.614 1.00 29.73 94 ASP A N 1
ATOM 751 C CA . ASP A 1 94 ? -41.420 5.150 52.864 1.00 29.73 94 ASP A CA 1
ATOM 752 C C . ASP A 1 94 ? -41.242 4.153 51.713 1.00 29.73 94 ASP A C 1
ATOM 754 O O . ASP A 1 94 ? -42.175 3.454 51.312 1.00 29.73 94 ASP A O 1
ATOM 758 N N . TYR A 1 95 ? -40.031 4.133 51.163 1.00 31.62 95 TYR A N 1
ATOM 759 C CA . TYR A 1 95 ? -39.626 3.259 50.071 1.00 31.62 95 TYR A CA 1
ATOM 760 C C . TYR A 1 95 ? -39.045 1.976 50.665 1.00 31.62 95 TYR A C 1
ATOM 762 O O . TYR A 1 95 ? -38.212 2.014 51.571 1.00 31.62 95 TYR A O 1
ATOM 770 N N . LEU A 1 96 ? -39.422 0.822 50.118 1.00 31.00 96 LEU A N 1
ATOM 771 C CA . LEU A 1 96 ? -38.761 -0.444 50.437 1.00 31.00 96 LEU A CA 1
ATOM 772 C C . LEU A 1 96 ? -37.394 -0.494 49.749 1.00 31.00 96 LEU A C 1
ATOM 774 O O . LEU A 1 96 ? -37.341 -0.447 48.522 1.00 31.00 96 LEU A O 1
ATOM 778 N N . ARG A 1 97 ? -36.311 -0.616 50.532 1.00 31.38 97 ARG A N 1
ATOM 779 C CA . ARG A 1 97 ? -34.947 -0.820 50.026 1.00 31.38 97 ARG A CA 1
ATOM 780 C C . ARG A 1 97 ? -34.490 -2.247 50.323 1.00 31.38 97 ARG A C 1
ATOM 782 O O . ARG A 1 97 ? -34.340 -2.638 51.482 1.00 31.38 97 ARG A O 1
ATOM 789 N N . ALA A 1 98 ? -34.274 -3.018 49.263 1.00 32.34 98 ALA A N 1
ATOM 790 C CA . ALA A 1 98 ? -33.634 -4.329 49.321 1.00 32.34 98 ALA A CA 1
ATOM 791 C C . ALA A 1 98 ? -32.188 -4.192 48.838 1.00 32.34 98 ALA A C 1
ATOM 793 O O . ALA A 1 98 ? -31.963 -3.596 47.784 1.00 32.34 98 ALA A O 1
ATOM 794 N N . SER A 1 99 ? -31.235 -4.734 49.601 1.00 30.31 99 SER A N 1
ATOM 795 C CA . SER A 1 99 ? -29.832 -4.824 49.194 1.00 30.31 99 SER A CA 1
ATOM 796 C C . SER A 1 99 ? -29.525 -6.269 48.807 1.00 30.31 99 SER A C 1
ATOM 798 O O . SER A 1 99 ? -29.644 -7.188 49.619 1.00 30.31 99 SER A O 1
ATOM 800 N N . LEU A 1 100 ? -29.170 -6.473 47.541 1.00 30.97 100 LEU A N 1
ATOM 801 C CA . LEU A 1 100 ? -28.395 -7.634 47.097 1.00 30.97 100 LEU A CA 1
ATOM 802 C C . LEU A 1 100 ? -26.927 -7.209 47.071 1.00 30.97 100 LEU A C 1
ATOM 804 O O . LEU A 1 100 ? -26.657 -6.013 46.983 1.00 30.97 100 LEU A O 1
ATOM 808 N N . GLU A 1 101 ? -25.987 -8.156 47.082 1.00 30.83 101 GLU A N 1
ATOM 809 C CA . GLU A 1 101 ? -24.528 -7.909 47.074 1.00 30.83 101 GLU A CA 1
ATOM 810 C C . GLU A 1 101 ? -24.014 -7.004 45.920 1.00 30.83 101 GLU A C 1
ATOM 812 O O . GLU A 1 101 ? -22.820 -6.698 45.869 1.00 30.83 101 GLU A O 1
ATOM 817 N N . ASP A 1 102 ? -24.910 -6.525 45.041 1.00 29.88 102 ASP A N 1
ATOM 818 C CA . ASP A 1 102 ? -24.674 -5.618 43.917 1.00 29.88 102 ASP A CA 1
ATOM 819 C C . ASP A 1 102 ? -25.828 -4.640 43.549 1.00 29.88 102 ASP A C 1
ATOM 821 O O . ASP A 1 102 ? -25.705 -3.953 42.533 1.00 29.88 102 ASP A O 1
ATOM 825 N N . PHE A 1 103 ? -26.942 -4.538 44.304 1.00 33.41 103 PHE A N 1
ATOM 826 C CA . PHE A 1 103 ? -28.135 -3.780 43.851 1.00 33.41 103 PHE A CA 1
ATOM 827 C C . PHE A 1 103 ? -28.934 -3.071 44.959 1.00 33.41 103 PHE A C 1
ATOM 829 O O . PHE A 1 103 ? -29.087 -3.616 46.051 1.00 33.41 103 PHE A O 1
ATOM 836 N N . ASP A 1 104 ? -29.536 -1.922 44.613 1.00 32.34 104 ASP A N 1
ATOM 837 C CA . ASP A 1 104 ? -30.610 -1.239 45.352 1.00 32.34 104 ASP A CA 1
ATOM 838 C C . ASP A 1 104 ? -31.907 -1.193 44.511 1.00 32.34 104 ASP A C 1
ATOM 840 O O . ASP A 1 104 ? -31.876 -0.838 43.331 1.00 32.34 104 ASP A O 1
ATOM 844 N N . ILE A 1 105 ? -33.059 -1.505 45.118 1.00 33.16 105 ILE A N 1
ATOM 845 C CA . ILE A 1 105 ? -34.404 -1.378 44.513 1.00 33.16 105 ILE A CA 1
ATOM 846 C C . ILE A 1 105 ? -35.198 -0.318 45.292 1.00 33.16 105 ILE A C 1
ATOM 848 O O . ILE A 1 105 ? -35.169 -0.334 46.519 1.00 33.16 105 ILE A O 1
ATOM 852 N N . ILE A 1 106 ? -35.901 0.589 44.595 1.00 32.69 106 ILE A N 1
ATOM 853 C CA . ILE A 1 106 ? -36.721 1.667 45.183 1.00 32.69 106 ILE A CA 1
ATOM 854 C C . ILE A 1 106 ? -38.155 1.587 44.622 1.00 32.69 106 ILE A C 1
ATOM 856 O O . ILE A 1 106 ? -38.338 1.572 43.406 1.00 32.69 106 ILE A O 1
ATOM 860 N N . ILE A 1 107 ? -39.172 1.546 45.494 1.00 32.00 107 ILE A N 1
ATOM 861 C CA . ILE A 1 107 ? -40.604 1.474 45.128 1.00 32.00 107 ILE A CA 1
ATOM 862 C C . ILE A 1 107 ? -41.328 2.722 45.654 1.00 32.00 107 ILE A C 1
ATOM 864 O O . ILE A 1 107 ? -41.407 2.881 46.869 1.00 32.00 107 ILE A O 1
ATOM 868 N N . ASP A 1 108 ? -41.858 3.577 44.767 1.00 28.94 108 ASP A N 1
ATOM 869 C CA . ASP A 1 108 ? -42.619 4.789 45.134 1.00 28.94 108 ASP A CA 1
ATOM 870 C C . ASP A 1 108 ? -44.138 4.621 44.965 1.00 28.94 108 ASP A C 1
ATOM 872 O O . ASP A 1 108 ? -44.601 3.912 44.064 1.00 28.94 108 ASP A O 1
ATOM 876 N N . GLN A 1 109 ? -44.924 5.331 45.777 1.00 29.91 109 GLN A N 1
ATOM 877 C CA . GLN A 1 109 ? -46.376 5.463 45.606 1.00 29.91 109 GLN A CA 1
ATOM 878 C C . GLN A 1 109 ? -46.734 6.862 45.060 1.00 29.91 109 GLN A C 1
ATOM 880 O O . GLN A 1 109 ? -46.218 7.852 45.572 1.00 29.91 109 GLN A O 1
ATOM 885 N N . PRO A 1 110 ? -47.645 6.972 44.064 1.00 32.62 110 PRO A N 1
ATOM 886 C CA . PRO A 1 110 ? -48.553 5.928 43.594 1.00 32.62 110 PRO A CA 1
ATOM 887 C C . PRO A 1 110 ? -48.058 5.224 42.309 1.00 32.62 110 PRO A C 1
ATOM 889 O O . PRO A 1 110 ? -47.984 5.814 41.237 1.00 32.62 110 PRO A O 1
ATOM 892 N N . MET A 1 111 ? -47.784 3.920 42.432 1.00 29.94 111 MET A N 1
ATOM 893 C CA . MET A 1 111 ? -47.857 2.877 41.389 1.00 29.94 111 MET A CA 1
ATOM 894 C C . MET A 1 111 ? -47.138 3.092 40.036 1.00 29.94 111 MET A C 1
ATOM 896 O O . MET A 1 111 ? -47.704 2.823 38.977 1.00 29.94 111 MET A O 1
ATOM 900 N N . MET A 1 112 ? -45.838 3.391 40.048 1.00 25.66 112 MET A N 1
ATOM 901 C CA . MET A 1 112 ? -44.942 2.902 38.988 1.00 25.66 112 MET A CA 1
ATOM 902 C C . MET A 1 112 ? -43.727 2.221 39.610 1.00 25.66 112 MET A C 1
ATOM 904 O O . MET A 1 112 ? -42.994 2.839 40.378 1.00 25.66 112 MET A O 1
ATOM 908 N N . ILE A 1 113 ? -43.459 0.970 39.221 1.00 32.44 113 ILE A N 1
ATOM 909 C CA . ILE A 1 113 ? -42.116 0.400 39.369 1.00 32.44 113 ILE A CA 1
ATOM 910 C C . ILE A 1 113 ? -41.239 1.137 38.354 1.00 32.44 113 ILE A C 1
ATOM 912 O O . ILE A 1 113 ? -41.056 0.687 37.225 1.00 32.44 113 ILE A O 1
ATOM 916 N N . LYS A 1 114 ? -40.717 2.306 38.731 1.00 30.20 114 LYS A N 1
ATOM 917 C CA . LYS A 1 114 ? -39.534 2.844 38.069 1.00 30.20 114 LYS A CA 1
ATOM 918 C C . LYS A 1 114 ? -38.379 1.982 38.547 1.00 30.20 114 LYS A C 1
ATOM 920 O O . LYS A 1 114 ? -37.843 2.203 39.627 1.00 30.20 114 LYS A O 1
ATOM 925 N N . GLY A 1 115 ? -38.054 0.946 37.780 1.00 31.59 115 GLY A N 1
ATOM 926 C CA . GLY A 1 115 ? -36.847 0.157 37.992 1.00 31.59 115 GLY A CA 1
ATOM 927 C C . GLY A 1 115 ? -35.624 1.018 37.698 1.00 31.59 115 GLY A C 1
ATOM 928 O O . GLY A 1 115 ? -35.014 0.874 36.646 1.00 31.59 115 GLY A O 1
ATOM 929 N N . ILE A 1 116 ? -35.298 1.944 38.596 1.00 31.09 116 ILE A N 1
ATOM 930 C CA . ILE A 1 116 ? -34.053 2.694 38.543 1.00 31.09 116 ILE A CA 1
ATOM 931 C C . ILE A 1 116 ? -33.005 1.790 39.188 1.00 31.09 116 ILE A C 1
ATOM 933 O O . ILE A 1 116 ? -33.002 1.621 40.406 1.00 31.09 116 ILE A O 1
ATOM 937 N N . LEU A 1 117 ? -32.123 1.199 38.378 1.00 30.94 117 LEU A N 1
ATOM 938 C CA . LEU A 1 117 ? -30.882 0.623 38.892 1.00 30.94 117 LEU A CA 1
ATOM 939 C C . LEU A 1 117 ? -30.019 1.777 39.402 1.00 30.94 117 LEU A C 1
ATOM 941 O O . LEU A 1 117 ? -29.328 2.446 38.630 1.00 30.94 117 LEU A O 1
ATOM 945 N N . LEU A 1 118 ? -30.075 2.036 40.706 1.00 32.38 118 LEU A N 1
ATOM 946 C CA . LEU A 1 118 ? -29.125 2.922 41.362 1.00 32.38 118 LEU A CA 1
ATOM 947 C C . LEU A 1 118 ? -27.945 2.084 41.855 1.00 32.38 118 LEU A C 1
ATOM 949 O O . LEU A 1 118 ? -28.051 1.320 42.805 1.00 32.38 118 LEU A O 1
ATOM 953 N N . ASN A 1 119 ? -26.819 2.309 41.178 1.00 31.78 119 ASN A N 1
ATOM 954 C CA . ASN A 1 119 ? -25.449 1.954 41.544 1.00 31.78 119 ASN A CA 1
ATOM 955 C C . ASN A 1 119 ? -25.065 0.474 41.429 1.00 31.78 119 ASN A C 1
ATOM 957 O O . ASN A 1 119 ? -25.053 -0.275 42.397 1.00 31.78 119 ASN A O 1
ATOM 961 N N . ALA A 1 120 ? -24.585 0.106 40.241 1.00 29.50 120 ALA A N 1
ATOM 962 C CA . ALA A 1 120 ? -23.674 -1.022 40.096 1.00 29.50 120 ALA A CA 1
ATOM 963 C C . ALA A 1 120 ? -22.295 -0.662 40.697 1.00 29.50 120 ALA A C 1
ATOM 965 O O . ALA A 1 120 ? -21.844 0.471 40.508 1.00 29.50 120 ALA A O 1
ATOM 966 N N . LYS A 1 121 ? -21.634 -1.615 41.384 1.00 34.44 121 LYS A N 1
ATOM 967 C CA . LYS A 1 121 ? -20.319 -1.466 42.053 1.00 34.44 121 LYS A CA 1
ATOM 968 C C . LYS A 1 121 ? -19.388 -0.478 41.338 1.00 34.44 121 LYS A C 1
ATOM 970 O O . LYS A 1 121 ? -19.020 -0.678 40.178 1.00 34.44 121 LYS A O 1
ATOM 975 N N . SER A 1 122 ? -19.012 0.577 42.058 1.00 36.97 122 SER A N 1
ATOM 976 C CA . SER A 1 122 ? -18.055 1.589 41.624 1.00 36.97 122 SER A CA 1
ATOM 977 C C . SER A 1 122 ? -16.630 1.059 41.785 1.00 36.97 122 SER A C 1
ATOM 979 O O . SER A 1 122 ? -16.213 0.738 42.898 1.00 36.97 122 SER A O 1
ATOM 981 N N . ASN A 1 123 ? -15.870 0.990 40.696 1.00 41.97 123 ASN A N 1
ATOM 982 C CA . ASN A 1 123 ? -14.431 0.746 40.756 1.00 41.97 123 ASN A CA 1
ATOM 983 C C . ASN A 1 123 ? -13.770 2.059 41.220 1.00 41.97 123 ASN A C 1
ATOM 985 O O . ASN A 1 123 ? -13.760 3.026 40.462 1.00 41.97 123 ASN A O 1
ATOM 989 N N . CYS A 1 124 ? -13.340 2.144 42.484 1.00 50.53 124 CYS A N 1
ATOM 990 C CA . CYS A 1 124 ? -12.863 3.389 43.117 1.00 50.53 124 CYS A CA 1
ATOM 991 C C . CYS A 1 124 ? -11.395 3.286 43.582 1.00 50.53 124 CYS A C 1
ATOM 993 O O . CYS A 1 124 ? -11.028 3.870 44.607 1.00 50.53 124 CYS A O 1
ATOM 995 N N . ASP A 1 125 ? -10.553 2.558 42.846 1.00 45.25 125 ASP A N 1
ATOM 996 C CA . ASP A 1 125 ? -9.165 2.271 43.249 1.00 45.25 125 ASP A CA 1
ATOM 997 C C . ASP A 1 125 ? -8.212 3.479 43.106 1.00 45.25 125 ASP A C 1
ATOM 999 O O . ASP A 1 125 ? -7.141 3.498 43.705 1.00 45.25 125 ASP A O 1
ATOM 1003 N N . THR A 1 126 ? -8.589 4.516 42.349 1.00 49.88 126 THR A N 1
ATOM 1004 C CA . THR A 1 126 ? -7.652 5.545 41.838 1.00 49.88 126 THR A CA 1
ATOM 1005 C C . THR A 1 126 ? -8.112 6.995 42.033 1.00 49.88 126 THR A C 1
ATOM 1007 O O . THR A 1 126 ? -7.510 7.924 41.506 1.00 49.88 126 THR A O 1
ATOM 1010 N N . GLY A 1 127 ? -9.179 7.229 42.805 1.00 49.44 127 GLY A N 1
ATOM 1011 C CA . GLY A 1 127 ? -9.687 8.583 43.080 1.00 49.44 127 GLY A CA 1
ATOM 1012 C C . GLY A 1 127 ? -10.754 9.101 42.106 1.00 49.44 127 GLY A C 1
ATOM 1013 O O . GLY A 1 127 ? -11.371 10.129 42.390 1.00 49.44 127 GLY A O 1
ATOM 1014 N N . PHE A 1 128 ? -11.058 8.353 41.044 1.00 55.19 128 PHE A N 1
ATOM 1015 C CA . PHE A 1 128 ? -12.276 8.503 40.245 1.00 55.19 128 PHE A CA 1
ATOM 1016 C C . PHE A 1 128 ? -13.231 7.346 40.538 1.00 55.19 128 PHE A C 1
ATOM 1018 O O . PHE A 1 128 ? -12.806 6.199 40.633 1.00 55.19 128 PHE A O 1
ATOM 1025 N N . CYS A 1 129 ? -14.520 7.642 40.694 1.00 60.38 129 CYS A N 1
ATOM 1026 C CA . CYS A 1 129 ? -15.562 6.626 40.789 1.00 60.38 129 CYS A CA 1
ATOM 1027 C C . CYS A 1 129 ? -16.407 6.677 39.517 1.00 60.38 129 CYS A C 1
ATOM 1029 O O . CYS A 1 129 ? -17.059 7.684 39.224 1.00 60.38 129 CYS A O 1
ATOM 1031 N N . GLN A 1 130 ? -16.372 5.586 38.756 1.00 66.44 130 GLN A N 1
ATOM 1032 C CA . GLN A 1 130 ? -17.192 5.419 37.565 1.00 66.44 130 GLN A CA 1
ATOM 1033 C C . GLN A 1 130 ? -18.536 4.787 37.937 1.00 66.44 130 GLN A C 1
ATOM 1035 O O . GLN A 1 130 ? -18.577 3.776 38.640 1.00 66.44 130 GLN A O 1
ATOM 1040 N N . THR A 1 131 ? -19.629 5.363 37.445 1.00 70.38 131 THR A N 1
ATOM 1041 C CA . THR A 1 131 ? -20.988 4.841 37.618 1.00 70.38 131 THR A CA 1
ATOM 1042 C C . THR A 1 131 ? -21.637 4.588 36.263 1.00 70.38 131 THR A C 1
ATOM 1044 O O . THR A 1 131 ? -21.337 5.249 35.267 1.00 70.38 131 THR A O 1
ATOM 1047 N N . TYR A 1 132 ? -22.525 3.599 36.229 1.00 74.75 132 TYR A N 1
ATOM 1048 C CA . TYR A 1 132 ? -23.260 3.212 35.034 1.00 74.75 132 TYR A CA 1
ATOM 1049 C C . TYR A 1 132 ? -24.753 3.141 35.385 1.00 74.75 132 TYR A C 1
ATOM 1051 O O . TYR A 1 132 ? -25.211 2.113 35.881 1.00 74.75 132 TYR A O 1
ATOM 1059 N N . PRO A 1 133 ? -25.525 4.222 35.217 1.00 75.31 133 PRO A N 1
ATOM 1060 C CA . PRO A 1 133 ? -26.963 4.171 35.435 1.00 75.31 133 PRO A CA 1
ATOM 1061 C C . PRO A 1 133 ? -27.646 3.452 34.274 1.00 75.31 133 PRO A C 1
ATOM 1063 O O . PRO A 1 133 ? -27.268 3.626 33.113 1.00 75.31 133 PRO A O 1
ATOM 1066 N N . PHE A 1 134 ? -28.669 2.666 34.598 1.00 80.31 134 PHE A N 1
ATOM 1067 C CA . PHE A 1 134 ? -29.457 1.942 33.611 1.00 80.31 134 PHE A CA 1
ATOM 1068 C C . PHE A 1 134 ? -30.937 1.957 33.990 1.00 80.31 134 PHE A C 1
ATOM 1070 O O . PHE A 1 134 ? -31.323 1.490 35.060 1.00 80.31 134 PHE A O 1
ATOM 1077 N N . ASP A 1 135 ? -31.767 2.496 33.106 1.00 77.56 135 ASP A N 1
ATOM 1078 C CA . ASP A 1 135 ? -33.221 2.403 33.182 1.00 77.56 135 ASP A CA 1
ATOM 1079 C C . ASP A 1 135 ? -33.709 1.563 32.000 1.00 77.56 135 ASP A C 1
ATOM 1081 O O . ASP A 1 135 ? -33.644 1.983 30.845 1.00 77.56 135 ASP A O 1
ATOM 1085 N N . ILE A 1 136 ? -34.212 0.362 32.296 1.00 78.19 136 ILE A N 1
ATOM 1086 C CA . ILE A 1 136 ? -34.652 -0.622 31.292 1.00 78.19 136 ILE A CA 1
ATOM 1087 C C . ILE A 1 136 ? -35.698 -0.034 30.334 1.00 78.19 136 ILE A C 1
ATOM 1089 O O . ILE A 1 136 ? -35.766 -0.451 29.173 1.00 78.19 136 ILE A O 1
ATOM 1093 N N . TYR A 1 137 ? -36.522 0.898 30.815 1.00 75.88 137 TYR A N 1
ATOM 1094 C CA . TYR A 1 137 ? -37.603 1.502 30.043 1.00 75.88 137 TYR A CA 1
ATOM 1095 C C . TYR A 1 137 ? -37.229 2.899 29.557 1.00 75.88 137 TYR A C 1
ATOM 1097 O O . TYR A 1 137 ? -37.453 3.214 28.392 1.00 75.88 137 TYR A O 1
ATOM 1105 N N . GLY A 1 138 ? -36.645 3.715 30.435 1.00 78.19 138 GLY A N 1
ATOM 1106 C CA . GLY A 1 138 ? -36.284 5.100 30.142 1.00 78.19 138 GLY A CA 1
ATOM 1107 C C . GLY A 1 138 ? -35.135 5.253 29.144 1.00 78.19 138 GLY A C 1
ATOM 1108 O O . GLY A 1 138 ? -35.115 6.232 28.404 1.00 78.19 138 GLY A O 1
ATOM 1109 N N . ASP A 1 139 ? -34.214 4.285 29.083 1.00 83.88 139 ASP A N 1
ATOM 1110 C CA . ASP A 1 139 ? -33.046 4.344 28.189 1.00 83.88 139 ASP A CA 1
ATOM 1111 C C . ASP A 1 139 ? -33.269 3.635 26.848 1.00 83.88 139 ASP A C 1
ATOM 1113 O O . ASP A 1 139 ? -32.414 3.698 25.962 1.00 83.88 139 ASP A O 1
ATOM 1117 N N . ALA A 1 140 ? -34.395 2.935 26.698 1.00 89.50 140 ALA A N 1
ATOM 1118 C CA . ALA A 1 140 ? -34.696 2.148 25.514 1.00 89.50 140 ALA A CA 1
ATOM 1119 C C . ALA A 1 140 ? -35.201 3.034 24.370 1.00 89.50 140 ALA A C 1
ATOM 1121 O O . ALA A 1 140 ? -36.280 3.624 24.454 1.00 89.50 140 ALA A O 1
ATOM 1122 N N . MET A 1 141 ? -34.489 3.035 23.245 1.00 92.25 141 MET A N 1
ATOM 1123 C CA . MET A 1 141 ? -35.038 3.504 21.974 1.00 92.25 141 MET A CA 1
ATOM 1124 C C . MET A 1 141 ? -35.799 2.351 21.313 1.00 92.25 141 MET A C 1
ATOM 1126 O O . MET A 1 141 ? -35.197 1.377 20.858 1.00 92.25 141 MET A O 1
ATOM 1130 N N . GLN A 1 142 ? -37.129 2.453 21.307 1.00 93.50 142 GLN A N 1
ATOM 1131 C CA . GLN A 1 142 ? -38.029 1.432 20.760 1.00 93.50 142 GLN A CA 1
ATOM 1132 C C . GLN A 1 142 ? -37.964 1.375 19.232 1.00 93.50 142 GLN A C 1
ATOM 1134 O O . GLN A 1 142 ? -37.784 2.402 18.579 1.00 93.50 142 GLN A O 1
ATOM 1139 N N . ASP A 1 143 ? -38.146 0.174 18.685 1.00 93.38 143 ASP A N 1
ATOM 1140 C CA . ASP A 1 143 ? -38.121 -0.146 17.254 1.00 93.38 143 ASP A CA 1
ATOM 1141 C C . ASP A 1 143 ? -36.862 0.354 16.532 1.00 93.38 143 ASP A C 1
ATOM 1143 O O . ASP A 1 143 ? -36.897 0.788 15.373 1.00 93.38 143 ASP A O 1
ATOM 1147 N N . LYS A 1 144 ? -35.729 0.321 17.240 1.00 94.88 144 LYS A N 1
ATOM 1148 C CA . LYS A 1 144 ? -34.423 0.768 16.755 1.00 94.88 144 LYS A CA 1
ATOM 1149 C C . LYS A 1 144 ? -33.349 -0.272 17.017 1.00 94.88 144 LYS A C 1
ATOM 1151 O O . LYS A 1 144 ? -33.369 -0.977 18.023 1.00 94.88 144 LYS A O 1
ATOM 1156 N N . GLU A 1 145 ? -32.375 -0.309 16.119 1.00 95.12 145 GLU A N 1
ATOM 1157 C CA . GLU A 1 145 ? -31.142 -1.074 16.271 1.00 95.12 145 GLU A CA 1
ATOM 1158 C C . GLU A 1 145 ? -29.980 -0.339 15.600 1.00 95.12 145 GLU A C 1
ATOM 1160 O O . GLU A 1 145 ? -30.166 0.380 14.615 1.00 95.12 145 GLU A O 1
ATOM 1165 N N . LEU A 1 146 ? -28.774 -0.517 16.129 1.00 95.44 146 LEU A N 1
ATOM 1166 C CA . LEU A 1 146 ? -27.553 -0.066 15.476 1.00 95.44 146 LEU A CA 1
ATOM 1167 C C . LEU A 1 146 ? -27.038 -1.189 14.572 1.00 95.44 146 LEU A C 1
ATOM 1169 O O . LEU A 1 146 ? -26.751 -2.287 15.050 1.00 95.44 146 LEU A O 1
ATOM 1173 N N . VAL A 1 147 ? -26.944 -0.920 13.269 1.00 94.25 147 VAL A N 1
ATOM 1174 C CA . VAL A 1 147 ? -26.570 -1.913 12.249 1.00 94.25 147 VAL A CA 1
ATOM 1175 C C . VAL A 1 147 ? -25.103 -1.750 11.859 1.00 94.25 147 VAL A C 1
ATOM 1177 O O . VAL A 1 147 ? -24.613 -0.632 11.745 1.00 94.25 147 VAL A O 1
ATOM 1180 N N . GLY A 1 148 ? -24.402 -2.862 11.620 1.00 93.12 148 GLY A N 1
ATOM 1181 C CA . GLY A 1 148 ? -23.029 -2.860 11.090 1.00 93.12 148 GLY A CA 1
ATOM 1182 C C . GLY A 1 148 ? -21.919 -2.690 12.132 1.00 93.12 148 GLY A C 1
ATOM 1183 O O . GLY A 1 148 ? -20.752 -2.691 11.763 1.00 93.12 148 GLY A O 1
ATOM 1184 N N . HIS A 1 149 ? -22.266 -2.590 13.418 1.00 94.00 149 HIS A N 1
ATOM 1185 C CA . HIS A 1 149 ? -21.310 -2.404 14.520 1.00 94.00 149 HIS A CA 1
ATOM 1186 C C . HIS A 1 149 ? -21.406 -3.485 15.609 1.00 94.00 149 HIS A C 1
ATOM 1188 O O . HIS A 1 149 ? -20.855 -3.317 16.699 1.00 94.00 149 HIS A O 1
ATOM 1194 N N . VAL A 1 150 ? -22.120 -4.579 15.333 1.00 95.12 150 VAL A N 1
ATOM 1195 C CA . VAL A 1 150 ? -22.272 -5.711 16.253 1.00 95.12 150 VAL A CA 1
ATOM 1196 C C . VAL A 1 150 ? -20.988 -6.540 16.244 1.00 95.12 150 VAL A C 1
ATOM 1198 O O . VAL A 1 150 ? -20.597 -7.049 15.197 1.00 95.12 150 VAL A O 1
ATOM 1201 N N . PHE A 1 151 ? -20.358 -6.718 17.407 1.00 94.06 151 PHE A N 1
ATOM 1202 C CA . PHE A 1 151 ? -19.139 -7.536 17.550 1.00 94.06 151 PHE A CA 1
ATOM 1203 C C . PHE A 1 151 ? -19.350 -8.800 18.394 1.00 94.06 151 PHE A C 1
ATOM 1205 O O . PHE A 1 151 ? -18.483 -9.675 18.443 1.00 94.06 151 PHE A O 1
ATOM 1212 N N . HIS A 1 152 ? -20.480 -8.897 19.094 1.00 95.38 152 HIS A N 1
ATOM 1213 C CA . HIS A 1 152 ? -20.838 -10.060 19.893 1.00 95.38 152 HIS A CA 1
ATOM 1214 C C . HIS A 1 152 ? -22.352 -10.248 19.905 1.00 95.38 152 HIS A C 1
ATOM 1216 O O . HIS A 1 152 ? -23.101 -9.280 20.042 1.00 95.38 152 HIS A O 1
ATOM 1222 N N . SER A 1 153 ? -22.792 -11.500 19.819 1.00 95.06 153 SER A N 1
ATOM 1223 C CA . SER A 1 153 ? -24.201 -11.870 19.900 1.00 95.06 153 SER A CA 1
ATOM 1224 C C . SER A 1 153 ? -24.376 -13.055 20.838 1.00 95.06 153 SER A C 1
ATOM 1226 O O . SER A 1 153 ? -23.613 -14.020 20.785 1.00 95.06 153 SER A O 1
ATOM 1228 N N . SER A 1 154 ? -25.390 -12.993 21.692 1.00 94.19 154 SER A N 1
ATOM 1229 C CA . SER A 1 154 ? -25.718 -14.059 22.636 1.00 94.19 154 SER A CA 1
ATOM 1230 C C . SER A 1 154 ? -27.210 -14.086 22.950 1.00 94.19 154 SER A C 1
ATOM 1232 O O . SER A 1 154 ? -27.939 -13.117 22.732 1.00 94.19 154 SER A O 1
ATOM 1234 N N . VAL A 1 155 ? -27.688 -15.222 23.454 1.00 92.06 155 VAL A N 1
ATOM 1235 C CA . VAL A 1 155 ? -29.060 -15.351 23.955 1.00 92.06 155 VAL A CA 1
ATOM 1236 C C . VAL A 1 155 ? -29.079 -14.904 25.414 1.00 92.06 155 VAL A C 1
ATOM 1238 O O . VAL A 1 155 ? -28.268 -15.365 26.214 1.00 92.06 155 VAL A O 1
ATOM 1241 N N . THR A 1 156 ? -30.002 -14.010 25.769 1.00 86.88 156 THR A N 1
ATOM 1242 C CA . THR A 1 156 ? -30.131 -13.477 27.136 1.00 86.88 156 THR A CA 1
ATOM 1243 C C . THR A 1 156 ? -31.592 -13.432 27.561 1.00 86.88 156 THR A C 1
ATOM 1245 O O . THR A 1 156 ? -32.484 -13.220 26.749 1.00 86.88 156 THR A O 1
ATOM 1248 N N . SER A 1 157 ? -31.873 -13.606 28.851 1.00 85.25 157 SER A N 1
ATOM 1249 C CA . SER A 1 157 ? -33.257 -13.686 29.349 1.00 85.25 157 SER A CA 1
ATOM 1250 C C . SER A 1 157 ? -33.973 -12.330 29.441 1.00 85.25 157 SER A C 1
ATOM 1252 O O . SER A 1 157 ? -35.205 -12.274 29.388 1.00 85.25 157 SER A O 1
ATOM 1254 N N . ASN A 1 158 ? -33.218 -11.236 29.594 1.00 82.81 158 ASN A N 1
ATOM 1255 C CA . ASN A 1 158 ? -33.732 -9.874 29.753 1.00 82.81 158 ASN A CA 1
ATOM 1256 C C . ASN A 1 158 ? -32.666 -8.814 29.369 1.00 82.81 158 ASN A C 1
ATOM 1258 O O . ASN A 1 158 ? -31.477 -9.143 29.302 1.00 82.81 158 ASN A O 1
ATOM 1262 N N . PRO A 1 159 ? -33.057 -7.539 29.165 1.00 85.62 159 PRO A N 1
ATOM 1263 C CA . PRO A 1 159 ? -32.123 -6.461 28.824 1.00 85.62 159 PRO A CA 1
ATOM 1264 C C . PRO A 1 159 ? -31.046 -6.182 29.882 1.00 85.62 159 PRO A C 1
ATOM 1266 O O . PRO A 1 159 ? -29.979 -5.692 29.532 1.00 85.62 159 PRO A O 1
ATOM 1269 N N . VAL A 1 160 ? -31.288 -6.505 31.160 1.00 85.06 160 VAL A N 1
ATOM 1270 C CA . VAL A 1 160 ? -30.304 -6.299 32.241 1.00 85.06 160 VAL A CA 1
ATOM 1271 C C . VAL A 1 160 ? -29.101 -7.215 32.049 1.00 85.06 160 VAL A C 1
ATOM 1273 O O . VAL A 1 160 ? -27.969 -6.765 32.177 1.00 85.06 160 VAL A O 1
ATOM 1276 N N . GLN A 1 161 ? -29.318 -8.480 31.679 1.00 86.69 161 GLN A N 1
ATOM 1277 C CA . GLN A 1 161 ? -28.213 -9.393 31.371 1.00 86.69 161 GLN A CA 1
ATOM 1278 C C . GLN A 1 161 ? -27.388 -8.895 30.181 1.00 86.69 161 GLN A C 1
ATOM 1280 O O . GLN A 1 161 ? -26.163 -8.906 30.241 1.00 86.69 161 GLN A O 1
ATOM 1285 N N . CYS A 1 162 ? -28.052 -8.400 29.134 1.00 91.44 162 CYS A N 1
ATOM 1286 C CA . CYS A 1 162 ? -27.369 -7.821 27.979 1.00 91.44 162 CYS A CA 1
ATOM 1287 C C . CYS A 1 162 ? -26.549 -6.576 28.357 1.00 91.44 162 CYS A C 1
ATOM 1289 O O . CYS A 1 162 ? -25.388 -6.440 27.972 1.00 91.44 162 CYS A O 1
ATOM 1291 N N . TYR A 1 163 ? -27.117 -5.708 29.196 1.00 89.75 163 TYR A N 1
ATOM 1292 C CA . TYR A 1 163 ? -26.424 -4.554 29.755 1.00 89.75 163 TYR A CA 1
ATOM 1293 C C . TYR A 1 163 ? -25.186 -4.951 30.573 1.00 89.75 163 TYR A C 1
ATOM 1295 O O . TYR A 1 163 ? -24.142 -4.322 30.418 1.00 89.75 163 TYR A O 1
ATOM 1303 N N . MET A 1 164 ? -25.264 -5.998 31.402 1.00 87.06 164 MET A N 1
ATOM 1304 C CA . MET A 1 164 ? -24.113 -6.473 32.182 1.00 87.06 164 MET A CA 1
ATOM 1305 C C . MET A 1 164 ? -22.991 -6.979 31.271 1.00 87.06 164 MET A C 1
ATOM 1307 O O . MET A 1 164 ? -21.847 -6.569 31.443 1.00 87.06 164 MET A O 1
ATOM 1311 N N . LEU A 1 165 ? -23.323 -7.761 30.235 1.00 90.94 165 LEU A N 1
ATOM 1312 C CA . LEU A 1 165 ? -22.349 -8.177 29.218 1.00 90.94 165 LEU A CA 1
ATOM 1313 C C . LEU A 1 165 ? -21.680 -6.967 28.545 1.00 90.94 165 LEU A C 1
ATOM 1315 O O . LEU A 1 165 ? -20.467 -6.955 28.350 1.00 90.94 165 LEU A O 1
ATOM 1319 N N . CYS A 1 166 ? -22.455 -5.926 28.227 1.00 92.75 166 CYS A N 1
ATOM 1320 C CA . CYS A 1 166 ? -21.925 -4.694 27.646 1.00 92.75 166 CYS A CA 1
ATOM 1321 C C . CYS A 1 166 ? -21.020 -3.925 28.619 1.00 92.75 166 CYS A C 1
ATOM 1323 O O . CYS A 1 166 ? -19.943 -3.461 28.256 1.00 92.75 166 CYS A O 1
ATOM 1325 N N . LYS A 1 167 ? -21.438 -3.777 29.876 1.00 88.50 167 LYS A N 1
ATOM 1326 C CA . LYS A 1 167 ? -20.655 -3.088 30.903 1.00 88.50 167 LYS A CA 1
ATOM 1327 C C . LYS A 1 167 ? -19.293 -3.765 31.092 1.00 88.50 167 LYS A C 1
ATOM 1329 O O . LYS A 1 167 ? -18.270 -3.073 31.139 1.00 88.50 167 LYS A O 1
ATOM 1334 N N . ASP A 1 168 ? -19.283 -5.091 31.147 1.00 87.56 168 ASP A N 1
ATOM 1335 C CA . ASP A 1 168 ? -18.089 -5.872 31.459 1.00 87.56 168 ASP A CA 1
ATOM 1336 C C . ASP A 1 168 ? -17.127 -6.011 30.259 1.00 87.56 168 ASP A C 1
ATOM 1338 O O . ASP A 1 168 ? -15.932 -6.219 30.465 1.00 87.56 168 ASP A O 1
ATOM 1342 N N . ASP A 1 169 ? -17.584 -5.794 29.017 1.00 91.75 169 ASP A N 1
ATOM 1343 C CA . ASP A 1 169 ? -16.719 -5.754 27.826 1.00 91.75 169 ASP A CA 1
ATOM 1344 C C . ASP A 1 169 ? -16.295 -4.319 27.463 1.00 91.75 169 ASP A C 1
ATOM 1346 O O . ASP A 1 169 ? -17.102 -3.455 27.113 1.00 91.75 169 ASP A O 1
ATOM 1350 N N . CYS A 1 170 ? -14.984 -4.067 27.482 1.00 90.50 170 CYS A N 1
ATOM 1351 C CA . CYS A 1 170 ? -14.400 -2.762 27.176 1.00 90.50 170 CYS A CA 1
ATOM 1352 C C . CYS A 1 170 ? -14.646 -2.213 25.775 1.00 90.50 170 CYS A C 1
ATOM 1354 O O . CYS A 1 170 ? -14.504 -1.005 25.572 1.00 90.50 170 CYS A O 1
ATOM 1356 N N . ARG A 1 171 ? -15.039 -3.063 24.829 1.00 92.06 171 ARG A N 1
ATOM 1357 C CA . ARG A 1 171 ? -15.368 -2.661 23.463 1.00 92.06 171 ARG A CA 1
ATOM 1358 C C . ARG A 1 171 ? -16.795 -2.138 23.347 1.00 92.06 171 ARG A C 1
ATOM 1360 O O . ARG A 1 171 ? -17.074 -1.397 22.410 1.00 92.06 171 ARG A O 1
ATOM 1367 N N . CYS A 1 172 ? -17.685 -2.498 24.274 1.00 93.81 172 CYS A N 1
ATOM 1368 C CA . CYS A 1 172 ? -19.103 -2.189 24.156 1.00 93.81 172 CYS A CA 1
ATOM 1369 C C . CYS A 1 172 ? -19.425 -0.731 24.506 1.00 93.81 172 CYS A C 1
ATOM 1371 O O . CYS A 1 172 ? -19.046 -0.228 25.568 1.00 93.81 172 CYS A O 1
ATOM 1373 N N . LEU A 1 173 ? -20.177 -0.076 23.616 1.00 93.75 173 LEU A N 1
ATOM 1374 C CA . LEU A 1 173 ? -20.693 1.290 23.780 1.00 93.75 173 LEU A CA 1
ATOM 1375 C C . LEU A 1 173 ? -22.222 1.369 23.715 1.00 93.75 173 LEU A C 1
ATOM 1377 O O . LEU A 1 173 ? -22.823 2.340 24.176 1.00 93.75 173 LEU A O 1
ATOM 1381 N N . SER A 1 174 ? -22.865 0.367 23.127 1.00 95.19 174 SER A N 1
ATOM 1382 C CA . SER A 1 174 ? -24.319 0.235 23.089 1.00 95.19 174 SER A CA 1
ATOM 1383 C C . SER A 1 174 ? -24.702 -1.214 22.811 1.00 95.19 174 SER A C 1
ATOM 1385 O O . SER A 1 174 ? -23.837 -2.028 22.502 1.00 95.19 174 SER A O 1
ATOM 1387 N N . PHE A 1 175 ? -25.980 -1.560 22.904 1.00 96.75 175 PHE A N 1
ATOM 1388 C CA . PHE A 1 175 ? -26.447 -2.896 22.546 1.00 96.75 175 PHE A CA 1
ATOM 1389 C C . PHE A 1 175 ? -27.844 -2.861 21.928 1.00 96.75 175 PHE A C 1
ATOM 1391 O O . PHE A 1 175 ? -28.650 -1.980 22.236 1.00 96.75 175 PHE A O 1
ATOM 1398 N N . ASN A 1 176 ? -28.120 -3.831 21.058 1.00 96.62 176 ASN A N 1
ATOM 1399 C CA . ASN A 1 176 ? -29.460 -4.116 20.564 1.00 96.62 176 ASN A CA 1
ATOM 1400 C C . ASN A 1 176 ? -30.029 -5.284 21.369 1.00 96.62 176 ASN A C 1
ATOM 1402 O O . ASN A 1 176 ? -29.349 -6.283 21.612 1.00 96.62 176 ASN A O 1
ATOM 1406 N N . TYR A 1 177 ? -31.290 -5.171 21.753 1.00 95.38 177 TYR A N 1
ATOM 1407 C CA . TYR A 1 177 ? -32.044 -6.237 22.385 1.00 95.38 177 TYR A CA 1
ATOM 1408 C C . TYR A 1 177 ? -33.248 -6.582 21.515 1.00 95.38 177 TYR A C 1
ATOM 1410 O O . TYR A 1 177 ? -34.120 -5.736 21.307 1.00 95.38 177 TYR A O 1
ATOM 1418 N N . LYS A 1 178 ? -33.288 -7.809 20.998 1.00 91.44 178 LYS A N 1
ATOM 1419 C CA . LYS A 1 178 ? -34.290 -8.258 20.022 1.00 91.44 178 LYS A CA 1
ATOM 1420 C C . LYS A 1 178 ? -35.066 -9.448 20.554 1.00 91.44 178 LYS A C 1
ATOM 1422 O O . LYS A 1 178 ? -34.531 -10.252 21.314 1.00 91.44 178 LYS A O 1
ATOM 1427 N N . GLU A 1 179 ? -36.307 -9.584 20.115 1.00 85.62 179 GLU A N 1
ATOM 1428 C CA . GLU A 1 179 ? -37.181 -10.700 20.466 1.00 85.62 179 GLU A CA 1
ATOM 1429 C C . GLU A 1 179 ? -37.741 -11.312 19.181 1.00 85.62 179 GLU A C 1
ATOM 1431 O O . GLU A 1 179 ? -38.366 -10.624 18.378 1.00 85.62 179 GLU A O 1
ATOM 1436 N N . ASN A 1 180 ? -37.455 -12.594 18.949 1.00 78.88 180 ASN A N 1
ATOM 1437 C CA . ASN A 1 180 ? -37.890 -13.320 17.760 1.00 78.88 180 ASN A CA 1
ATOM 1438 C C . ASN A 1 180 ? -38.303 -14.744 18.147 1.00 78.88 180 ASN A C 1
ATOM 1440 O O . ASN A 1 180 ? -37.481 -15.491 18.675 1.00 78.88 180 ASN A O 1
ATOM 1444 N N . ASN A 1 181 ? -39.557 -15.124 17.872 1.00 78.50 181 ASN A N 1
ATOM 1445 C CA . ASN A 1 181 ? -40.122 -16.437 18.217 1.00 78.50 181 ASN A CA 1
ATOM 1446 C C . ASN A 1 181 ? -39.842 -16.842 19.681 1.00 78.50 181 ASN A C 1
ATOM 1448 O O . ASN A 1 181 ? -39.337 -17.932 19.938 1.00 78.50 181 ASN A O 1
ATOM 1452 N N . ASP A 1 182 ? -40.092 -15.924 20.622 1.00 73.88 182 ASP A N 1
ATOM 1453 C CA . ASP A 1 182 ? -39.817 -16.050 22.067 1.00 73.88 182 ASP A CA 1
ATOM 1454 C C . ASP A 1 182 ? -38.332 -16.191 22.465 1.00 73.88 182 ASP A C 1
ATOM 1456 O O . ASP A 1 182 ? -37.999 -16.246 23.654 1.00 73.88 182 ASP A O 1
ATOM 1460 N N . VAL A 1 183 ? -37.408 -16.186 21.499 1.00 77.94 183 VAL A N 1
ATOM 1461 C CA . VAL A 1 183 ? -35.965 -16.154 21.748 1.00 77.94 183 VAL A CA 1
ATOM 1462 C C . VAL A 1 183 ? -35.489 -14.709 21.801 1.00 77.94 183 VAL A C 1
ATOM 1464 O O . VAL A 1 183 ? -35.734 -13.906 20.898 1.00 77.94 183 VAL A O 1
ATOM 1467 N N . LYS A 1 184 ? -34.786 -14.375 22.884 1.00 83.44 184 LYS A N 1
ATOM 1468 C CA . LYS A 1 184 ? -34.323 -13.019 23.164 1.00 83.44 184 LYS A CA 1
ATOM 1469 C C . LYS A 1 184 ? -32.820 -12.900 22.943 1.00 83.44 184 LYS A C 1
ATOM 1471 O O . LYS A 1 184 ? -32.018 -13.562 23.607 1.00 83.44 184 LYS A O 1
ATOM 1476 N N . TYR A 1 185 ? -32.451 -12.045 22.001 1.00 90.75 185 TYR A N 1
ATOM 1477 C CA . TYR A 1 185 ? -31.085 -11.871 21.530 1.00 90.75 185 TYR A CA 1
ATOM 1478 C C . TYR A 1 185 ? -30.499 -10.559 22.036 1.00 90.75 185 TYR A C 1
ATOM 1480 O O . TYR A 1 185 ? -31.126 -9.503 21.960 1.00 90.75 185 TYR A O 1
ATOM 1488 N N . CYS A 1 186 ? -29.273 -10.652 22.536 1.00 94.94 186 CYS A N 1
ATOM 1489 C CA . CYS A 1 186 ? -28.414 -9.537 22.884 1.00 94.94 186 CYS A CA 1
ATOM 1490 C C . CYS A 1 186 ? -27.339 -9.395 21.811 1.00 94.94 186 CYS A C 1
ATOM 1492 O O . CYS A 1 186 ? -26.611 -10.349 21.539 1.00 94.94 186 CYS A O 1
ATOM 1494 N N . GLU A 1 187 ? -27.216 -8.209 21.231 1.00 96.81 187 GLU A N 1
ATOM 1495 C CA . GLU A 1 187 ? -26.136 -7.855 20.313 1.00 96.81 187 GLU A CA 1
ATOM 1496 C C . GLU A 1 187 ? -25.360 -6.676 20.896 1.00 96.81 187 GLU A C 1
ATOM 1498 O O . GLU A 1 187 ? -25.912 -5.589 21.056 1.00 96.81 187 GLU A O 1
ATOM 1503 N N . LEU A 1 188 ? -24.084 -6.877 21.219 1.00 97.38 188 LEU A N 1
ATOM 1504 C CA . LEU A 1 188 ? -23.220 -5.813 21.721 1.00 97.38 188 LEU A CA 1
ATOM 1505 C C . LEU A 1 188 ? -22.598 -5.051 20.556 1.00 97.38 188 LEU A C 1
ATOM 1507 O O . LEU A 1 188 ? -22.064 -5.656 19.623 1.00 97.38 188 LEU A O 1
ATOM 1511 N N . ASN A 1 189 ? -22.627 -3.726 20.653 1.00 95.88 189 ASN A N 1
ATOM 1512 C CA . ASN A 1 189 ? -22.128 -2.824 19.631 1.00 95.88 189 ASN A CA 1
ATOM 1513 C C . ASN A 1 189 ? -20.866 -2.095 20.085 1.00 95.88 189 ASN A C 1
ATOM 1515 O O . ASN A 1 189 ? -20.792 -1.571 21.200 1.00 95.88 189 ASN A O 1
ATOM 1519 N N . GLU A 1 190 ? -19.899 -1.985 19.180 1.00 93.06 190 GLU A N 1
ATOM 1520 C CA . GLU A 1 190 ? -18.637 -1.279 19.426 1.00 93.06 190 GLU A CA 1
ATOM 1521 C C . GLU A 1 190 ? -18.688 0.225 19.108 1.00 93.06 190 GLU A C 1
ATOM 1523 O O . GLU A 1 190 ? -17.682 0.931 19.198 1.00 93.06 190 GLU A O 1
ATOM 1528 N N . ALA A 1 191 ? -19.871 0.697 18.719 1.00 92.62 191 ALA A N 1
ATOM 1529 C CA . ALA A 1 191 ? -20.202 2.074 18.394 1.00 92.62 191 ALA A CA 1
ATOM 1530 C C . ALA A 1 191 ? -21.481 2.497 19.130 1.00 92.62 191 ALA A C 1
ATOM 1532 O O . ALA A 1 191 ? -22.119 1.700 19.825 1.00 92.62 191 ALA A O 1
ATOM 1533 N N . SER A 1 192 ? -21.865 3.764 18.993 1.00 91.31 192 SER A N 1
ATOM 1534 C CA . SER A 1 192 ? -23.119 4.278 19.534 1.00 91.31 192 SER A CA 1
ATOM 1535 C C . SER A 1 192 ? -23.761 5.295 18.594 1.00 91.31 192 SER A C 1
ATOM 1537 O O . SER A 1 192 ? -23.093 5.810 17.703 1.00 91.31 192 SER A O 1
ATOM 1539 N N . HIS A 1 193 ? -25.036 5.629 18.806 1.00 89.38 193 HIS A N 1
ATOM 1540 C CA . HIS A 1 193 ? -25.713 6.664 18.016 1.00 89.38 193 HIS A CA 1
ATOM 1541 C C . HIS A 1 193 ? -25.056 8.053 18.150 1.00 89.38 193 HIS A C 1
ATOM 1543 O O . HIS A 1 193 ? -25.153 8.854 17.233 1.00 89.38 193 HIS A O 1
ATOM 1549 N N . PHE A 1 194 ? -24.310 8.331 19.229 1.00 84.88 194 PHE A N 1
ATOM 1550 C CA . PHE A 1 194 ? -23.541 9.578 19.343 1.00 84.88 194 PHE A CA 1
ATOM 1551 C C . PHE A 1 194 ? -22.356 9.637 18.374 1.00 84.88 194 PHE A C 1
ATOM 1553 O O . PHE A 1 194 ? -21.959 10.723 17.963 1.00 84.88 194 PHE A O 1
ATOM 1560 N N . THR A 1 195 ? -21.778 8.485 18.019 1.00 77.56 195 THR A N 1
ATOM 1561 C CA . THR A 1 195 ? -20.654 8.411 17.076 1.00 77.56 195 THR A CA 1
ATOM 1562 C C . THR A 1 195 ? -21.096 8.043 15.657 1.00 77.56 195 THR A C 1
ATOM 1564 O O . THR A 1 195 ? -20.415 8.409 14.708 1.00 77.56 195 THR A O 1
ATOM 1567 N N . HIS A 1 196 ? -22.225 7.341 15.504 1.00 84.25 196 HIS A N 1
ATOM 1568 C CA . HIS A 1 196 ? -22.679 6.717 14.254 1.00 84.25 196 HIS A CA 1
ATOM 1569 C C . HIS A 1 196 ? -24.214 6.769 14.104 1.00 84.25 196 HIS A C 1
ATOM 1571 O O . HIS A 1 196 ? -24.863 5.753 13.862 1.00 84.25 196 HIS A O 1
ATOM 1577 N N . ASP A 1 197 ? -24.821 7.951 14.248 1.00 85.19 197 ASP A N 1
ATOM 1578 C CA . ASP A 1 197 ? -26.287 8.121 14.207 1.00 85.19 197 ASP A CA 1
ATOM 1579 C C . ASP A 1 197 ? -26.934 7.585 12.916 1.00 85.19 197 ASP A C 1
ATOM 1581 O O . ASP A 1 197 ? -27.977 6.935 12.943 1.00 85.19 197 ASP A O 1
ATOM 1585 N N . SER A 1 198 ? -26.267 7.754 11.769 1.00 89.00 198 SER A N 1
ATOM 1586 C CA . SER A 1 198 ? -26.760 7.279 10.468 1.00 89.00 198 SER A CA 1
ATOM 1587 C C . SER A 1 198 ? -26.925 5.754 10.385 1.00 89.00 198 SER A C 1
ATOM 1589 O O . SER A 1 198 ? -27.659 5.268 9.516 1.00 89.00 198 SER A O 1
ATOM 1591 N N . PHE A 1 199 ? -26.287 4.999 11.283 1.00 91.50 199 PHE A N 1
ATOM 1592 C CA . PHE A 1 199 ? -26.360 3.539 11.377 1.00 91.50 199 PHE A CA 1
ATOM 1593 C C . PHE A 1 199 ? -27.470 3.055 12.315 1.00 91.50 199 PHE A C 1
ATOM 1595 O O . PHE A 1 199 ? -27.747 1.855 12.363 1.00 91.50 199 PHE A O 1
ATOM 1602 N N . LEU A 1 200 ? -28.139 3.965 13.029 1.00 94.69 200 LEU A N 1
ATOM 1603 C CA . LEU A 1 200 ? -29.304 3.645 13.840 1.00 94.69 200 LEU A CA 1
ATOM 1604 C C . LEU A 1 200 ? -30.532 3.502 12.928 1.00 94.69 200 LEU A C 1
ATOM 1606 O O . LEU A 1 200 ? -31.093 4.478 12.423 1.00 94.69 200 LEU A O 1
ATOM 1610 N N . LYS A 1 201 ? -30.951 2.262 12.678 1.00 94.62 201 LYS A N 1
ATOM 1611 C CA . LYS A 1 201 ? -32.036 1.928 11.748 1.00 94.62 201 LYS A CA 1
ATOM 1612 C C . LYS A 1 201 ? -33.308 1.542 12.487 1.00 94.62 201 LYS A C 1
ATOM 1614 O O . LYS A 1 201 ? -33.281 1.135 13.644 1.00 94.62 201 LYS A O 1
ATOM 1619 N N . SER A 1 202 ? -34.441 1.711 11.805 1.00 94.06 202 SER A N 1
ATOM 1620 C CA . SER A 1 202 ? -35.727 1.213 12.293 1.00 94.06 202 SER A CA 1
ATOM 1621 C C . SER A 1 202 ? -35.784 -0.305 12.141 1.00 94.06 202 SER A C 1
ATOM 1623 O O . SER A 1 202 ? -35.517 -0.817 11.057 1.00 94.06 202 SER A O 1
ATOM 1625 N N . SER A 1 203 ? -36.142 -1.000 13.214 1.00 92.06 203 SER A N 1
ATOM 1626 C CA . SER A 1 203 ? -36.229 -2.460 13.280 1.00 92.06 203 SER A CA 1
ATOM 1627 C C . SER A 1 203 ? -37.346 -2.820 14.250 1.00 92.06 203 SER A C 1
ATOM 1629 O O . SER A 1 203 ? -37.212 -2.619 15.456 1.00 92.06 203 SER A O 1
ATOM 1631 N N . ALA A 1 204 ? -38.483 -3.266 13.712 1.00 90.56 204 ALA A N 1
ATOM 1632 C CA . ALA A 1 204 ? -39.682 -3.524 14.503 1.00 90.56 204 ALA A CA 1
ATOM 1633 C C . ALA A 1 204 ? -39.429 -4.627 15.545 1.00 90.56 204 ALA A C 1
ATOM 1635 O O . ALA A 1 204 ? -38.910 -5.690 15.207 1.00 90.56 204 ALA A O 1
ATOM 1636 N N . GLY A 1 205 ? -39.798 -4.372 16.802 1.00 87.31 205 GLY A N 1
ATOM 1637 C CA . GLY A 1 205 ? -39.583 -5.295 17.923 1.00 87.31 205 GLY A CA 1
ATOM 1638 C C . GLY A 1 205 ? -38.173 -5.258 18.530 1.00 87.31 205 GLY A C 1
ATOM 1639 O O . GLY A 1 205 ? -37.917 -5.942 19.523 1.00 87.31 205 GLY A O 1
ATOM 1640 N N . SER A 1 206 ? -37.265 -4.444 17.985 1.00 92.25 206 SER A N 1
ATOM 1641 C CA . SER A 1 206 ? -35.919 -4.245 18.531 1.00 92.25 206 SER A CA 1
ATOM 1642 C C . SER A 1 206 ? -35.872 -3.063 19.494 1.00 92.25 206 SER A C 1
ATOM 1644 O O . SER A 1 206 ? -36.546 -2.052 19.308 1.00 92.25 206 SER A O 1
ATOM 1646 N N . ARG A 1 207 ? -35.039 -3.169 20.529 1.00 94.62 207 ARG A N 1
ATOM 1647 C CA . ARG A 1 207 ? -34.755 -2.087 21.477 1.00 94.62 207 ARG A CA 1
ATOM 1648 C C . ARG A 1 207 ? -33.273 -1.770 21.474 1.00 94.62 207 ARG A C 1
ATOM 1650 O O . ARG A 1 207 ? -32.455 -2.639 21.769 1.00 94.62 207 ARG A O 1
ATOM 1657 N N . TYR A 1 208 ? -32.937 -0.520 21.196 1.00 95.94 208 TYR A N 1
ATOM 1658 C CA . TYR A 1 208 ? -31.567 -0.030 21.248 1.00 95.94 208 TYR A CA 1
ATOM 1659 C C . TYR A 1 208 ? -31.292 0.670 22.580 1.00 95.94 208 TYR A C 1
ATOM 1661 O O . TYR A 1 208 ? -32.100 1.477 23.041 1.00 95.94 208 TYR A O 1
ATOM 1669 N N . TYR A 1 209 ? -30.132 0.390 23.172 1.00 94.12 209 TYR A N 1
ATOM 1670 C CA . TYR A 1 209 ? -29.697 0.964 24.441 1.00 94.12 209 TYR A CA 1
ATOM 1671 C C . TYR A 1 209 ? -28.286 1.536 24.329 1.00 94.12 209 TYR A C 1
ATOM 1673 O O . TYR A 1 209 ? -27.356 0.845 23.913 1.00 94.12 209 TYR A O 1
ATOM 1681 N N . ASN A 1 210 ? -28.100 2.785 24.759 1.00 91.62 210 ASN A N 1
ATOM 1682 C CA . ASN A 1 210 ? -26.782 3.405 24.874 1.00 91.62 210 ASN A CA 1
ATOM 1683 C C . ASN A 1 210 ? -26.166 3.153 26.259 1.00 91.62 210 ASN A C 1
ATOM 1685 O O . ASN A 1 210 ? -26.846 3.299 27.277 1.00 91.62 210 ASN A O 1
ATOM 1689 N N . LEU A 1 211 ? -24.872 2.823 26.315 1.00 88.62 211 LEU A N 1
ATOM 1690 C CA . LEU A 1 211 ? -24.179 2.640 27.586 1.00 88.62 211 LEU A CA 1
ATOM 1691 C C . LEU A 1 211 ? -23.788 3.997 28.190 1.00 88.62 211 LEU A C 1
ATOM 1693 O O . LEU A 1 211 ? -22.767 4.588 27.832 1.00 88.62 211 LEU A O 1
ATOM 1697 N N . ARG A 1 212 ? -24.577 4.470 29.158 1.00 82.75 212 ARG A N 1
ATOM 1698 C CA . ARG A 1 212 ? -24.298 5.711 29.891 1.00 82.75 212 ARG A CA 1
ATOM 1699 C C . ARG A 1 212 ? -23.256 5.482 30.981 1.00 82.75 212 ARG A C 1
ATOM 1701 O O . ARG A 1 212 ? -23.376 4.560 31.787 1.00 82.75 212 ARG A O 1
ATOM 1708 N N . ARG A 1 213 ? -22.251 6.355 31.029 1.00 80.69 213 ARG A N 1
ATOM 1709 C CA . ARG A 1 213 ? -21.173 6.341 32.027 1.00 80.69 213 ARG A CA 1
ATOM 1710 C C . ARG A 1 213 ? -21.022 7.721 32.635 1.00 80.69 213 ARG A C 1
ATOM 1712 O O . ARG A 1 213 ? -20.965 8.699 31.902 1.00 80.69 213 ARG A O 1
ATOM 1719 N N . PHE A 1 214 ? -20.895 7.797 33.951 1.00 73.50 214 PHE A N 1
ATOM 1720 C CA . PHE A 1 214 ? -20.557 9.037 34.641 1.00 73.50 214 PHE A CA 1
ATOM 1721 C C . PHE A 1 214 ? -19.276 8.850 35.442 1.00 73.50 214 PHE A C 1
ATOM 1723 O O . PHE A 1 214 ? -19.051 7.804 36.051 1.00 73.50 214 PHE A O 1
ATOM 1730 N N . PHE A 1 215 ? -18.425 9.872 35.424 1.00 69.88 215 PHE A N 1
ATOM 1731 C CA . PHE A 1 215 ? -17.176 9.900 36.171 1.00 69.88 215 PHE A CA 1
ATOM 1732 C C . PHE A 1 215 ? -17.297 10.944 37.275 1.00 69.88 215 PHE A C 1
ATOM 1734 O O . PHE A 1 215 ? -17.506 12.127 37.009 1.00 69.88 215 PHE A O 1
ATOM 1741 N N . HIS A 1 216 ? -17.173 10.505 38.523 1.00 68.12 216 HIS A N 1
ATOM 1742 C CA . HIS A 1 216 ? -17.164 11.384 39.684 1.00 68.12 216 HIS A CA 1
ATOM 1743 C C . HIS A 1 216 ? -15.734 11.471 40.219 1.00 68.12 216 HIS A C 1
ATOM 1745 O O . HIS A 1 216 ? -15.175 10.470 40.670 1.00 68.12 216 HIS A O 1
ATOM 1751 N N . GLY A 1 217 ? -15.127 12.658 40.172 1.00 55.75 217 GLY A N 1
ATOM 1752 C CA . GLY A 1 217 ? -13.851 12.900 40.846 1.00 55.75 217 GLY A CA 1
ATOM 1753 C C . GLY A 1 217 ? -14.045 12.960 42.362 1.00 55.75 217 GLY A C 1
ATOM 1754 O O . GLY A 1 217 ? -15.000 13.580 42.840 1.00 55.75 217 GLY A O 1
ATOM 1755 N N . LYS A 1 218 ? -13.145 12.352 43.146 1.00 50.69 218 LYS A N 1
ATOM 1756 C CA . LYS A 1 218 ? -13.062 12.670 44.579 1.00 50.69 218 LYS A CA 1
ATOM 1757 C C . LYS A 1 218 ? -12.711 14.157 44.725 1.00 50.69 218 LYS A C 1
ATOM 1759 O O . LYS A 1 218 ? -11.810 14.653 44.052 1.00 50.69 218 LYS A O 1
ATOM 1764 N N . ARG A 1 219 ? -13.408 14.879 45.615 1.00 44.88 219 ARG A N 1
ATOM 1765 C CA . ARG A 1 219 ? -12.966 16.217 46.049 1.00 44.88 219 ARG A CA 1
ATOM 1766 C C . ARG A 1 219 ? -11.531 16.085 46.578 1.00 44.88 219 ARG A C 1
ATOM 1768 O O . ARG A 1 219 ? -11.296 15.284 47.477 1.00 44.88 219 ARG A O 1
ATOM 1775 N N . GLN A 1 220 ? -10.604 16.833 45.981 1.00 42.41 220 GLN A N 1
ATOM 1776 C CA . GLN A 1 220 ? -9.175 16.858 46.303 1.00 42.41 220 GLN A CA 1
ATOM 1777 C C . GLN A 1 220 ? -8.903 16.921 47.814 1.00 42.41 220 GLN A C 1
ATOM 1779 O O . GLN A 1 220 ? -9.354 17.841 48.494 1.00 42.41 220 GLN A O 1
ATOM 1784 N N . THR A 1 221 ? -8.044 16.030 48.303 1.00 38.75 221 THR A N 1
ATOM 1785 C CA . THR A 1 221 ? -7.096 16.356 49.374 1.00 38.75 221 THR A CA 1
ATOM 1786 C C . THR A 1 221 ? -5.710 15.972 48.875 1.00 38.75 221 THR A C 1
ATOM 1788 O O . THR A 1 221 ? -5.415 14.786 48.767 1.00 38.75 221 THR A O 1
ATOM 1791 N N . SER A 1 222 ? -4.886 16.989 48.604 1.00 35.09 222 SER A N 1
ATOM 1792 C CA . SER A 1 222 ? -3.482 16.930 48.164 1.00 35.09 222 SER A CA 1
ATOM 1793 C C . SER A 1 222 ? -3.256 16.819 46.650 1.00 35.09 222 SER A C 1
ATOM 1795 O O . SER A 1 222 ? -3.509 15.790 46.033 1.00 35.09 222 SER A O 1
ATOM 1797 N N . CYS A 1 223 ? -2.749 17.910 46.069 1.00 40.09 223 CYS A N 1
ATOM 1798 C CA . CYS A 1 223 ? -2.339 18.030 44.674 1.00 40.09 223 CYS A CA 1
ATOM 1799 C C . CYS A 1 223 ? -0.816 17.899 44.596 1.00 40.09 223 CYS A C 1
ATOM 1801 O O . CYS A 1 223 ? -0.117 18.891 44.792 1.00 40.09 223 CYS A O 1
ATOM 1803 N N . VAL A 1 224 ? -0.315 16.702 44.305 1.00 38.94 224 VAL A N 1
ATOM 1804 C CA . VAL A 1 224 ? 0.960 16.517 43.606 1.00 38.94 224 VAL A CA 1
ATOM 1805 C C . VAL A 1 224 ? 0.750 15.311 42.687 1.00 38.94 224 VAL A C 1
ATOM 1807 O O . VAL A 1 224 ? 0.352 14.252 43.162 1.00 38.94 224 VAL A O 1
ATOM 1810 N N . ASP A 1 225 ? 0.972 15.544 41.396 1.00 41.06 225 ASP A N 1
ATOM 1811 C CA . ASP A 1 225 ? 0.891 14.638 40.241 1.00 41.06 225 ASP A CA 1
ATOM 1812 C C . ASP A 1 225 ? -0.449 14.544 39.481 1.00 41.06 225 ASP A C 1
ATOM 1814 O O . ASP A 1 225 ? -1.550 14.559 40.033 1.00 41.06 225 ASP A O 1
ATOM 1818 N N . ASP A 1 226 ? -0.292 14.520 38.155 1.00 46.84 226 ASP A N 1
ATOM 1819 C CA . ASP A 1 226 ? -1.305 14.506 37.100 1.00 46.84 226 ASP A CA 1
ATOM 1820 C C . ASP A 1 226 ? -2.294 13.348 37.315 1.00 46.84 226 ASP A C 1
ATOM 1822 O O . ASP A 1 226 ? -1.917 12.172 37.287 1.00 46.84 226 ASP A O 1
ATOM 1826 N N . VAL A 1 227 ? -3.564 13.654 37.601 1.00 55.00 227 VAL A N 1
ATOM 1827 C CA . VAL A 1 227 ? -4.555 12.617 37.922 1.00 55.00 227 VAL A CA 1
ATOM 1828 C C . VAL A 1 227 ? -4.954 11.898 36.631 1.00 55.00 227 VAL A C 1
ATOM 1830 O O . VAL A 1 227 ? -5.877 12.312 35.931 1.00 55.00 227 VAL A O 1
ATOM 1833 N N . SER A 1 228 ? -4.253 10.810 36.308 1.00 63.97 228 SER A N 1
ATOM 1834 C CA . SER A 1 228 ? -4.562 9.989 35.134 1.00 63.97 228 SER A CA 1
ATOM 1835 C C . SER A 1 228 ? -5.962 9.360 35.238 1.00 63.97 228 SER A C 1
ATOM 1837 O O . SER A 1 228 ? -6.322 8.738 36.244 1.00 63.97 228 SER A O 1
ATOM 1839 N N . CYS A 1 229 ? -6.775 9.548 34.193 1.00 73.38 229 CYS A N 1
ATOM 1840 C CA . CYS A 1 229 ? -8.069 8.883 34.036 1.00 73.38 229 CYS A CA 1
ATOM 1841 C C . CYS A 1 229 ? -7.883 7.369 34.142 1.00 73.38 229 CYS A C 1
ATOM 1843 O O . CYS A 1 229 ? -7.039 6.804 33.448 1.00 73.38 229 CYS A O 1
ATOM 1845 N N . THR A 1 230 ? -8.700 6.726 34.980 1.00 76.06 230 THR A N 1
ATOM 1846 C CA . THR A 1 230 ? -8.691 5.270 35.110 1.00 76.06 230 THR A CA 1
ATOM 1847 C C . THR A 1 230 ? -10.103 4.674 35.152 1.00 76.06 230 THR A C 1
ATOM 1849 O O . THR A 1 230 ? -10.907 5.007 36.020 1.00 76.06 230 THR A O 1
ATOM 1852 N N . ASN A 1 231 ? -10.421 3.795 34.199 1.00 79.75 231 ASN A N 1
ATOM 1853 C CA . ASN A 1 231 ? -11.686 3.065 34.050 1.00 79.75 231 ASN A CA 1
ATOM 1854 C C . ASN A 1 231 ? -11.516 1.528 34.033 1.00 79.75 231 ASN A C 1
ATOM 1856 O O . ASN A 1 231 ? -12.506 0.797 34.042 1.00 79.75 231 ASN A O 1
ATOM 1860 N N . GLY A 1 232 ? -10.275 1.029 34.045 1.00 82.56 232 GLY A N 1
ATOM 1861 C CA . GLY A 1 232 ? -9.943 -0.392 34.150 1.00 82.56 232 GLY A CA 1
ATOM 1862 C C . GLY A 1 232 ? -9.821 -1.149 32.823 1.00 82.56 232 GLY A C 1
ATOM 1863 O O . GLY A 1 232 ? -9.438 -2.320 32.847 1.00 82.56 232 GLY A O 1
ATOM 1864 N N . CYS A 1 233 ? -10.101 -0.523 31.678 1.00 88.44 233 CYS A N 1
ATOM 1865 C CA . CYS A 1 233 ? -10.019 -1.173 30.371 1.00 88.44 233 CYS A CA 1
ATOM 1866 C C . CYS A 1 233 ? -8.617 -1.501 29.871 1.00 88.44 233 CYS A C 1
ATOM 1868 O O . CYS A 1 233 ? -8.480 -2.378 29.024 1.00 88.44 233 CYS A O 1
ATOM 1870 N N . CYS A 1 234 ? -7.582 -0.862 30.402 1.00 90.38 234 CYS A N 1
ATOM 1871 C CA . CYS A 1 234 ? -6.198 -1.174 30.077 1.00 90.38 234 CYS A CA 1
ATOM 1872 C C . CYS A 1 234 ? -5.549 -2.139 31.083 1.00 90.38 234 CYS A C 1
ATOM 1874 O O . CYS A 1 234 ? -4.388 -2.495 30.891 1.00 90.38 234 CYS A O 1
ATOM 1876 N N . ARG A 1 235 ? -6.271 -2.628 32.113 1.00 87.56 235 ARG A N 1
ATOM 1877 C CA . ARG A 1 235 ? -5.721 -3.546 33.141 1.00 87.56 235 ARG A CA 1
ATOM 1878 C C . ARG A 1 235 ? -5.077 -4.802 32.550 1.00 87.56 235 ARG A C 1
ATOM 1880 O O . ARG A 1 235 ? -4.034 -5.229 33.029 1.00 87.56 235 ARG A O 1
ATOM 1887 N N . THR A 1 236 ? -5.685 -5.383 31.518 1.00 88.25 236 THR A N 1
ATOM 1888 C CA . THR A 1 236 ? -5.166 -6.573 30.819 1.00 88.25 236 THR A CA 1
ATOM 1889 C C . THR A 1 236 ? -4.516 -6.248 29.474 1.00 88.25 236 THR A C 1
ATOM 1891 O O . THR A 1 236 ? -4.191 -7.173 28.743 1.00 88.25 236 THR A O 1
ATOM 1894 N N . ASN A 1 237 ? -4.344 -4.960 29.150 1.00 91.38 237 ASN A N 1
ATOM 1895 C CA . ASN A 1 237 ? -3.951 -4.426 27.843 1.00 91.38 237 ASN A CA 1
ATOM 1896 C C . ASN A 1 237 ? -4.656 -5.110 26.641 1.00 91.38 23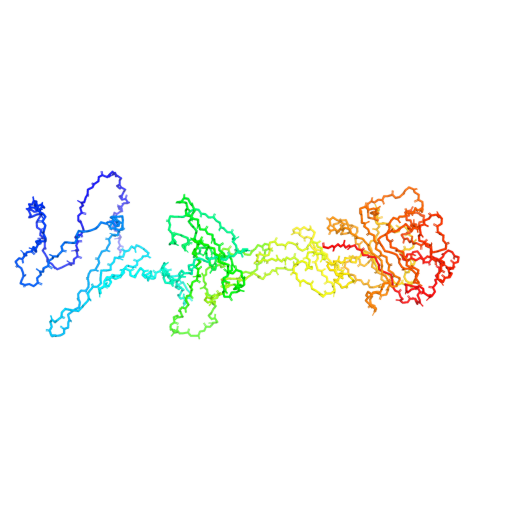7 ASN A C 1
ATOM 1898 O O . ASN A 1 237 ? -4.160 -6.101 26.111 1.00 91.38 237 ASN A O 1
ATOM 1902 N N . PRO A 1 238 ? -5.790 -4.573 26.158 1.00 93.38 238 PRO A N 1
ATOM 1903 C CA . PRO A 1 238 ? -6.491 -5.109 24.989 1.00 93.38 238 PRO A CA 1
ATOM 1904 C C . PRO A 1 238 ? -5.746 -4.905 23.659 1.00 93.38 238 PRO A C 1
ATOM 1906 O O . PRO A 1 238 ? -6.151 -5.482 22.653 1.00 93.38 238 PRO A O 1
ATOM 1909 N N . CYS A 1 239 ? -4.698 -4.077 23.617 1.00 95.75 239 CYS A N 1
ATOM 1910 C CA . CYS A 1 239 ? -3.926 -3.829 22.405 1.00 95.75 239 CYS A CA 1
ATOM 1911 C C . CYS A 1 239 ? -2.916 -4.962 22.178 1.00 95.75 239 CYS A C 1
ATOM 1913 O O . CYS A 1 239 ? -2.103 -5.272 23.051 1.00 95.75 239 CYS A O 1
ATOM 1915 N N . VAL A 1 240 ? -2.938 -5.567 20.992 1.00 94.44 240 VAL A N 1
ATOM 1916 C CA . VAL A 1 240 ? -2.041 -6.665 20.616 1.00 94.44 240 VAL A CA 1
ATOM 1917 C C . VAL A 1 240 ? -0.757 -6.145 19.957 1.00 94.44 240 VAL A C 1
ATOM 1919 O O . VAL A 1 240 ? -0.568 -4.943 19.775 1.00 94.44 240 VAL A O 1
ATOM 1922 N N . ASN A 1 241 ? 0.171 -7.054 19.638 1.00 93.19 241 ASN A N 1
ATOM 1923 C CA . ASN A 1 241 ? 1.415 -6.762 18.907 1.00 93.19 241 ASN A CA 1
ATOM 1924 C C . ASN A 1 241 ? 2.299 -5.659 19.523 1.00 93.19 241 ASN A C 1
ATOM 1926 O O . ASN A 1 241 ? 3.043 -4.980 18.820 1.00 93.19 241 ASN A O 1
ATOM 1930 N N . GLY A 1 242 ? 2.246 -5.498 20.849 1.00 92.19 242 GLY A N 1
ATOM 1931 C CA . GLY A 1 242 ? 3.012 -4.476 21.566 1.00 92.19 242 GLY A CA 1
ATOM 1932 C C . GLY A 1 242 ? 2.367 -3.087 21.561 1.00 92.19 242 GLY A C 1
ATOM 1933 O O . GLY A 1 242 ? 3.040 -2.112 21.889 1.00 92.19 242 GLY A O 1
ATOM 1934 N N . GLY A 1 243 ? 1.085 -2.980 21.198 1.00 95.31 243 GLY A N 1
ATOM 1935 C CA . GLY A 1 243 ? 0.324 -1.739 21.301 1.00 95.31 243 GLY A CA 1
ATOM 1936 C C . GLY A 1 243 ? 0.216 -1.210 22.730 1.00 95.31 243 GLY A C 1
ATOM 1937 O O . GLY A 1 243 ? 0.164 -1.962 23.708 1.00 95.31 243 GLY A O 1
ATOM 1938 N N . THR A 1 244 ? 0.182 0.117 22.843 1.00 96.19 244 THR A N 1
ATOM 1939 C CA . THR A 1 244 ? 0.001 0.817 24.120 1.00 96.19 244 THR A CA 1
ATOM 1940 C C . THR A 1 244 ? -1.459 1.210 24.291 1.00 96.19 244 THR A C 1
ATOM 1942 O O . THR A 1 244 ? -2.008 1.922 23.451 1.00 96.19 244 THR A O 1
ATOM 1945 N N . CYS A 1 245 ? -2.077 0.751 25.378 1.00 95.06 245 CYS A N 1
ATOM 1946 C CA . CYS A 1 245 ? -3.450 1.092 25.733 1.00 95.06 245 CYS A CA 1
ATOM 1947 C C . CYS A 1 245 ? -3.497 2.358 26.588 1.00 95.06 245 CYS A C 1
ATOM 1949 O O . CYS A 1 245 ? -2.816 2.439 27.611 1.00 95.06 245 CYS A O 1
ATOM 1951 N N . THR A 1 246 ? -4.355 3.300 26.202 1.00 92.75 246 THR A N 1
ATOM 1952 C CA . THR A 1 246 ? -4.664 4.503 26.982 1.00 92.75 246 THR A CA 1
ATOM 1953 C C . THR A 1 246 ? -6.151 4.526 27.310 1.00 92.75 246 THR A C 1
ATOM 1955 O O . THR A 1 246 ? -6.986 4.436 26.408 1.00 92.75 246 THR A O 1
ATOM 1958 N N . GLU A 1 247 ? -6.498 4.646 28.592 1.00 88.69 247 GLU A N 1
ATOM 1959 C CA . GLU A 1 247 ? -7.894 4.710 29.039 1.00 88.69 247 GLU A CA 1
ATOM 1960 C C . GLU A 1 247 ? -8.523 6.069 28.699 1.00 88.69 247 GLU A C 1
ATOM 1962 O O . GLU A 1 247 ? -7.867 7.109 28.741 1.00 88.69 247 GLU A O 1
ATOM 1967 N N . ILE A 1 248 ? -9.812 6.058 28.346 1.00 85.94 248 ILE A N 1
ATOM 1968 C CA . ILE A 1 248 ? -10.591 7.250 27.992 1.00 85.94 248 ILE A CA 1
ATOM 1969 C C . ILE A 1 248 ? -11.804 7.346 28.922 1.00 85.94 248 ILE A C 1
ATOM 1971 O O . ILE A 1 248 ? -12.650 6.447 28.971 1.00 85.94 248 ILE A O 1
ATOM 1975 N N . CYS A 1 249 ? -11.905 8.458 29.652 1.00 82.06 249 CYS A N 1
ATOM 1976 C CA . CYS A 1 249 ? -12.977 8.734 30.614 1.00 82.06 249 CYS A CA 1
ATOM 1977 C C . CYS A 1 249 ? -13.997 9.745 30.073 1.00 82.06 249 CYS A C 1
ATOM 1979 O O . CYS A 1 249 ? -14.450 10.625 30.798 1.00 82.06 249 CYS A O 1
ATOM 1981 N N . GLU A 1 250 ? -14.360 9.621 28.798 1.00 81.75 250 GLU A N 1
ATOM 1982 C CA . GLU A 1 250 ? -15.433 10.411 28.191 1.00 81.75 250 GLU A CA 1
ATOM 1983 C C . GLU A 1 250 ? -16.741 9.592 28.221 1.00 81.75 250 GLU A C 1
ATOM 1985 O O . GLU A 1 250 ? -16.770 8.497 27.646 1.00 81.75 250 GLU A O 1
ATOM 1990 N N . PRO A 1 251 ? -17.817 10.070 28.882 1.00 76.31 251 PRO A N 1
ATOM 1991 C CA . PRO A 1 251 ? -19.097 9.373 29.060 1.00 76.31 251 PRO A CA 1
ATOM 1992 C C . PRO A 1 251 ? -19.655 8.637 27.839 1.00 76.31 251 PRO A C 1
ATOM 1994 O O . PRO A 1 251 ? -20.140 7.508 27.962 1.00 76.31 251 PRO A O 1
ATOM 1997 N N . THR A 1 252 ? -19.560 9.240 26.655 1.00 76.62 252 THR A N 1
ATOM 1998 C CA . THR A 1 252 ? -20.234 8.779 25.429 1.00 76.62 252 THR A CA 1
ATOM 1999 C C . THR A 1 252 ? -19.282 8.260 24.344 1.00 76.62 252 THR A C 1
ATOM 2001 O O . THR A 1 252 ? -19.745 7.858 23.277 1.00 76.62 252 THR A O 1
ATOM 2004 N N . SER A 1 253 ? -17.968 8.220 24.602 1.00 83.81 253 SER A N 1
ATOM 2005 C CA . SER A 1 253 ? -16.946 7.822 23.615 1.00 83.81 253 SER A CA 1
ATOM 2006 C C . SER A 1 253 ? -16.417 6.394 23.820 1.00 83.81 253 SER A C 1
ATOM 2008 O O . SER A 1 253 ? -16.812 5.698 24.748 1.00 83.81 253 SER A O 1
ATOM 2010 N N . ILE A 1 254 ? -15.484 5.940 22.985 1.00 88.81 254 ILE A N 1
ATOM 2011 C CA . ILE A 1 254 ? -14.690 4.724 23.237 1.00 88.81 254 ILE A CA 1
ATOM 2012 C C . ILE A 1 254 ? -14.068 4.741 24.645 1.00 88.81 254 ILE A C 1
ATOM 2014 O O . ILE A 1 254 ? -13.783 5.800 25.203 1.00 88.81 254 ILE A O 1
ATOM 2018 N N . ARG A 1 255 ? -13.888 3.564 25.261 1.00 88.56 255 ARG A N 1
ATOM 2019 C CA . ARG A 1 255 ? -13.398 3.461 26.655 1.00 88.56 255 ARG A CA 1
ATOM 2020 C C . ARG A 1 255 ? -11.873 3.417 26.753 1.00 88.56 255 ARG A C 1
ATOM 2022 O O . ARG A 1 255 ? -11.317 3.620 27.827 1.00 88.56 255 ARG A O 1
ATOM 2029 N N . TYR A 1 256 ? -11.199 3.145 25.648 1.00 91.62 256 TYR A N 1
ATOM 2030 C CA . TYR A 1 256 ? -9.749 3.147 25.534 1.00 91.62 256 TYR A CA 1
ATOM 2031 C C . TYR A 1 256 ? -9.366 3.351 24.073 1.00 91.62 256 TYR A C 1
ATOM 2033 O O . TYR A 1 256 ? -10.190 3.142 23.180 1.00 91.62 256 TYR A O 1
ATOM 2041 N N . ASN A 1 257 ? -8.116 3.729 23.840 1.00 93.69 257 ASN A N 1
ATOM 2042 C CA . ASN A 1 257 ? -7.517 3.757 22.516 1.00 93.69 257 ASN A CA 1
ATOM 2043 C C . ASN A 1 257 ? -6.200 2.977 22.518 1.00 93.69 257 ASN A C 1
ATOM 2045 O O . ASN A 1 257 ? -5.491 2.953 23.526 1.00 93.69 257 ASN A O 1
ATOM 2049 N N . CYS A 1 258 ? -5.883 2.360 21.385 1.00 95.75 258 CYS A N 1
ATOM 2050 C CA . CYS A 1 258 ? -4.616 1.686 21.162 1.00 95.75 258 CYS A CA 1
ATOM 2051 C C . CYS A 1 258 ? -3.715 2.562 20.295 1.00 95.75 258 CYS A C 1
ATOM 2053 O O . CYS A 1 258 ? -4.064 2.909 19.170 1.00 95.75 258 CYS A O 1
ATOM 2055 N N . SER A 1 259 ? -2.537 2.898 20.813 1.00 96.44 259 SER A N 1
ATOM 2056 C CA . SER A 1 259 ? -1.450 3.433 19.998 1.00 96.44 259 SER A CA 1
ATOM 2057 C C . SER A 1 259 ? -0.646 2.266 19.435 1.00 96.44 259 SER A C 1
ATOM 2059 O O . SER A 1 259 ? -0.078 1.475 20.200 1.00 96.44 259 SER A O 1
ATOM 2061 N N . CYS A 1 260 ? -0.631 2.134 18.109 1.00 95.88 260 CYS A N 1
ATOM 2062 C CA . CYS A 1 260 ? 0.009 1.010 17.441 1.00 95.88 260 CYS A CA 1
ATOM 2063 C C . CYS A 1 260 ? 1.492 1.264 17.171 1.00 95.88 260 CYS A C 1
ATOM 2065 O O . CYS A 1 260 ? 1.857 2.360 16.739 1.00 95.88 260 CYS A O 1
ATOM 2067 N N . PRO A 1 261 ? 2.363 0.261 17.395 1.00 93.19 261 PRO A N 1
ATOM 2068 C CA . PRO A 1 261 ? 3.756 0.356 16.999 1.00 93.19 261 PRO A CA 1
ATOM 2069 C C . PRO A 1 261 ? 3.884 0.490 15.482 1.00 93.19 261 PRO A C 1
ATOM 2071 O O . PRO A 1 261 ? 2.976 0.147 14.720 1.00 93.19 261 PRO A O 1
ATOM 2074 N N . VAL A 1 262 ? 5.060 0.935 15.041 1.00 88.56 262 VAL A N 1
ATOM 2075 C CA . VAL A 1 262 ? 5.390 1.028 13.616 1.00 88.56 262 VAL A CA 1
ATOM 2076 C C . VAL A 1 262 ? 5.129 -0.319 12.926 1.00 88.56 262 VAL A C 1
ATOM 2078 O O . VAL A 1 262 ? 5.534 -1.368 13.425 1.00 88.56 262 VAL A O 1
ATOM 2081 N N . ALA A 1 263 ? 4.481 -0.256 11.758 1.00 89.69 263 ALA A N 1
ATOM 2082 C CA . ALA A 1 263 ? 4.067 -1.391 10.927 1.00 89.69 263 ALA A CA 1
ATOM 2083 C C . ALA A 1 263 ? 2.875 -2.233 11.442 1.00 89.69 263 ALA A C 1
ATOM 2085 O O . ALA A 1 263 ? 2.635 -3.329 10.928 1.00 89.69 263 ALA A O 1
ATOM 2086 N N . PHE A 1 264 ? 2.096 -1.706 12.392 1.00 94.06 264 PHE A N 1
ATOM 2087 C CA . PHE A 1 264 ? 0.787 -2.241 12.776 1.00 94.06 264 PHE A CA 1
ATOM 2088 C C . PHE A 1 264 ? -0.305 -1.171 12.696 1.00 94.06 264 PHE A C 1
ATOM 2090 O O . PHE A 1 264 ? -0.044 0.020 12.851 1.00 94.06 264 PHE A O 1
ATOM 2097 N N . SER A 1 265 ? -1.538 -1.611 12.470 1.00 95.12 265 SER A N 1
ATOM 2098 C CA . SER A 1 265 ? -2.743 -0.783 12.432 1.00 95.12 265 SER A CA 1
ATOM 2099 C C . SER A 1 265 ? -3.958 -1.569 12.939 1.00 95.12 265 SER A C 1
ATOM 2101 O O . SER A 1 265 ? -3.844 -2.723 13.361 1.00 95.12 265 SER A O 1
ATOM 2103 N N . GLY A 1 266 ? -5.131 -0.942 12.909 1.00 92.88 266 GLY A N 1
ATOM 2104 C CA . GLY A 1 266 ? -6.365 -1.511 13.444 1.00 92.88 266 GLY A CA 1
ATOM 2105 C C . GLY A 1 266 ? -6.661 -1.030 14.861 1.00 92.88 266 GLY A C 1
ATOM 2106 O O . GLY A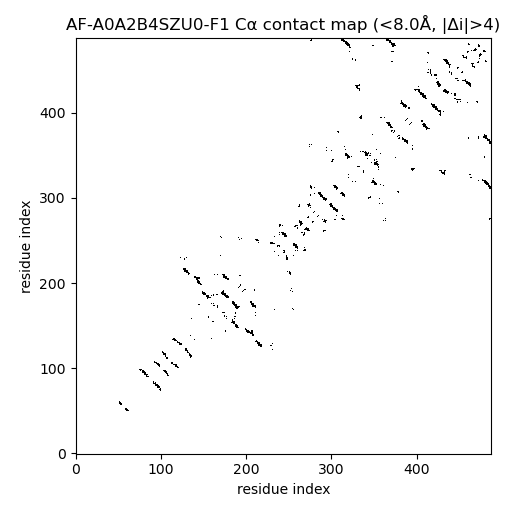 1 266 ? -5.841 -0.382 15.513 1.00 92.88 266 GLY A O 1
ATOM 2107 N N . LYS A 1 267 ? -7.868 -1.331 15.339 1.00 90.69 267 LYS A N 1
ATOM 2108 C CA . LYS A 1 267 ? -8.394 -0.794 16.607 1.00 90.69 267 LYS A CA 1
ATOM 2109 C C . LYS A 1 267 ? -7.642 -1.331 17.826 1.00 90.69 267 LYS A C 1
ATOM 2111 O O . LYS A 1 267 ? -7.594 -0.684 18.872 1.00 90.69 267 LYS A O 1
ATOM 2116 N N . HIS A 1 268 ? -7.068 -2.519 17.694 1.00 93.25 268 HIS A N 1
ATOM 2117 C CA . HIS A 1 268 ? -6.278 -3.208 18.703 1.00 93.25 268 HIS A CA 1
ATOM 2118 C C . HIS A 1 268 ? -4.867 -3.520 18.206 1.00 93.25 268 HIS A C 1
ATOM 2120 O O . HIS A 1 268 ? -4.168 -4.293 18.851 1.00 93.25 268 HIS A O 1
ATOM 2126 N N . CYS A 1 269 ? -4.415 -2.898 17.113 1.00 95.50 269 CYS A N 1
ATOM 2127 C CA . CYS A 1 269 ? -3.119 -3.168 16.483 1.00 95.50 269 CYS A CA 1
ATOM 2128 C C . CYS A 1 269 ? -2.981 -4.602 15.944 1.00 95.50 269 CYS A C 1
ATOM 2130 O O . CYS A 1 269 ? -1.883 -5.157 15.862 1.00 95.50 269 CYS A O 1
ATOM 2132 N N . GLU A 1 270 ? -4.108 -5.220 15.599 1.00 93.31 270 GLU A N 1
ATOM 2133 C CA . GLU A 1 270 ? -4.228 -6.579 15.080 1.00 93.31 270 GLU A CA 1
ATOM 2134 C C . GLU A 1 270 ? -3.796 -6.711 13.619 1.00 93.31 270 GLU A C 1
ATOM 2136 O O . GLU A 1 270 ? -3.406 -7.797 13.190 1.00 93.31 270 GLU A O 1
ATOM 2141 N N . THR A 1 271 ? -3.834 -5.612 12.863 1.00 93.19 271 THR A N 1
ATOM 2142 C CA . THR A 1 271 ? -3.526 -5.615 11.435 1.00 93.19 271 THR A CA 1
ATOM 2143 C C . THR A 1 271 ? -2.048 -5.337 11.222 1.00 93.19 271 THR A C 1
ATOM 2145 O O . THR A 1 271 ? -1.519 -4.296 11.607 1.00 93.19 271 THR A O 1
ATOM 2148 N N . GLN A 1 272 ? -1.363 -6.278 10.585 1.00 92.75 272 GLN A N 1
ATOM 2149 C CA . GLN A 1 272 ? 0.028 -6.125 10.180 1.00 92.75 272 GLN A CA 1
ATOM 2150 C C . GLN A 1 272 ? 0.113 -5.396 8.834 1.00 92.75 272 GLN A C 1
ATOM 2152 O O . GLN A 1 272 ? -0.569 -5.778 7.887 1.00 92.75 272 GLN A O 1
ATOM 2157 N N . LEU A 1 273 ? 0.982 -4.390 8.731 1.00 95.25 273 LEU A N 1
ATOM 2158 C CA . LEU A 1 273 ? 1.190 -3.623 7.500 1.00 95.25 273 LEU A CA 1
ATOM 2159 C C . LEU A 1 273 ? 2.295 -4.286 6.662 1.00 95.25 273 LEU A C 1
ATOM 2161 O O . LEU A 1 273 ? 3.491 -4.070 6.891 1.00 95.25 273 LEU A O 1
ATOM 2165 N N . ARG A 1 274 ? 1.892 -5.159 5.732 1.00 94.19 274 ARG A N 1
ATOM 2166 C CA . ARG A 1 274 ? 2.778 -6.052 4.959 1.00 94.19 274 ARG A CA 1
ATOM 2167 C C . ARG A 1 274 ? 3.131 -5.508 3.578 1.00 94.19 274 ARG A C 1
ATOM 2169 O O . ARG A 1 274 ? 3.984 -6.088 2.910 1.00 94.19 274 ARG A O 1
ATOM 2176 N N . SER A 1 275 ? 2.516 -4.405 3.170 1.00 95.69 275 SER A N 1
ATOM 2177 C CA . SER A 1 275 ? 2.669 -3.800 1.849 1.00 95.69 275 SER A CA 1
ATOM 2178 C C . SER A 1 275 ? 2.150 -2.356 1.839 1.00 95.69 275 SER A C 1
ATOM 2180 O O . SER A 1 275 ? 1.489 -1.918 2.785 1.00 95.69 275 SER A O 1
ATOM 2182 N N . CYS A 1 276 ? 2.412 -1.610 0.763 1.00 97.00 276 CYS A N 1
ATOM 2183 C CA . CYS A 1 276 ? 1.796 -0.299 0.552 1.00 97.00 276 CYS A CA 1
ATOM 2184 C C . CYS A 1 276 ? 0.256 -0.375 0.472 1.00 97.00 276 CYS A C 1
ATOM 2186 O O . CYS A 1 276 ? -0.419 0.552 0.912 1.00 97.00 276 CYS A O 1
ATOM 2188 N N . GLN A 1 277 ? -0.306 -1.485 -0.014 1.00 96.12 277 GLN A N 1
ATOM 2189 C CA . GLN A 1 277 ? -1.749 -1.748 -0.049 1.00 96.12 277 GLN A CA 1
ATOM 2190 C C . GLN A 1 277 ? -2.334 -1.745 1.361 1.00 96.12 277 GLN A C 1
ATOM 2192 O O . GLN A 1 277 ? -3.308 -1.043 1.621 1.00 96.12 277 GLN A O 1
ATOM 2197 N N . ASP A 1 278 ? -1.689 -2.447 2.300 1.00 95.62 278 ASP A N 1
ATOM 2198 C CA . ASP A 1 278 ? -2.141 -2.474 3.694 1.00 95.62 278 ASP A CA 1
ATOM 2199 C C . ASP A 1 278 ? -2.066 -1.078 4.336 1.00 95.62 278 ASP A C 1
ATOM 2201 O O . ASP A 1 278 ? -2.958 -0.692 5.089 1.00 95.62 278 ASP A O 1
ATOM 2205 N N . HIS A 1 279 ? -1.026 -0.290 4.025 1.00 95.69 279 HIS A N 1
ATOM 2206 C CA . HIS A 1 279 ? -0.912 1.096 4.505 1.00 95.69 279 HIS A CA 1
ATOM 2207 C C . HIS A 1 279 ? -2.041 1.983 3.974 1.00 95.69 279 HIS A C 1
ATOM 2209 O O . HIS A 1 279 ? -2.607 2.767 4.743 1.00 95.69 279 HIS A O 1
ATOM 2215 N N . LYS A 1 280 ? -2.394 1.844 2.690 1.00 94.62 280 LYS A N 1
ATOM 2216 C CA . LYS A 1 280 ? -3.518 2.561 2.073 1.00 94.62 280 LYS A CA 1
ATOM 2217 C C . LYS A 1 280 ? -4.852 2.141 2.690 1.00 94.62 280 LYS A C 1
ATOM 2219 O O . LYS A 1 280 ? -5.630 3.001 3.094 1.00 94.62 280 LYS A O 1
ATOM 2224 N N . ALA A 1 281 ? -5.077 0.838 2.871 1.00 93.69 281 ALA A N 1
ATOM 2225 C CA . ALA A 1 281 ? -6.265 0.298 3.537 1.00 93.69 281 ALA A CA 1
ATOM 2226 C C . ALA A 1 281 ? -6.388 0.757 5.003 1.00 93.69 281 ALA A C 1
ATOM 2228 O O . ALA A 1 281 ? -7.493 0.974 5.497 1.00 93.69 281 ALA A O 1
ATOM 2229 N N . ALA A 1 282 ? -5.261 0.976 5.686 1.00 94.06 282 ALA A N 1
ATOM 2230 C CA . ALA A 1 282 ? -5.212 1.548 7.030 1.00 94.06 282 ALA A CA 1
ATOM 2231 C C . ALA A 1 282 ? -5.430 3.078 7.075 1.00 94.06 282 ALA A C 1
ATOM 2233 O O . ALA A 1 282 ? -5.387 3.666 8.156 1.00 94.06 282 ALA A O 1
ATOM 2234 N N . GLY A 1 283 ? -5.670 3.729 5.929 1.00 92.94 283 GLY A N 1
ATOM 2235 C CA . GLY A 1 283 ? -5.998 5.154 5.823 1.00 92.94 283 GLY A CA 1
ATOM 2236 C C . GLY A 1 283 ? -4.831 6.069 5.436 1.00 92.94 283 GLY A C 1
ATOM 2237 O O . GLY A 1 283 ? -4.973 7.292 5.503 1.00 92.94 283 GLY A O 1
ATOM 2238 N N . SER A 1 284 ? -3.679 5.519 5.038 1.00 93.44 284 SER A N 1
ATOM 2239 C CA . SER A 1 284 ? -2.554 6.328 4.550 1.00 93.44 284 SER A CA 1
ATOM 2240 C C . SER A 1 284 ? -2.824 6.835 3.134 1.00 93.44 284 SER A C 1
ATOM 2242 O O . SER A 1 284 ? -3.041 6.045 2.222 1.00 93.44 284 SER A O 1
ATOM 2244 N N . ASN A 1 285 ? -2.750 8.155 2.940 1.00 91.62 285 ASN A N 1
ATOM 2245 C CA . ASN A 1 285 ? -3.075 8.800 1.659 1.00 91.62 285 ASN A CA 1
ATOM 2246 C C . ASN A 1 285 ? -1.914 9.602 1.045 1.00 91.62 285 ASN A C 1
ATOM 2248 O O . ASN A 1 285 ? -2.040 10.105 -0.066 1.00 91.62 285 ASN A O 1
ATOM 2252 N N . SER A 1 286 ? -0.784 9.735 1.743 1.00 94.38 286 SER A N 1
ATOM 2253 C CA . SER A 1 286 ? 0.375 10.493 1.253 1.00 94.38 286 SER A CA 1
ATOM 2254 C C . SER A 1 286 ? 1.462 9.554 0.742 1.00 94.38 286 SER A C 1
ATOM 2256 O O . SER A 1 286 ? 1.968 8.740 1.515 1.00 94.38 286 SER A O 1
ATOM 2258 N N . SER A 1 287 ? 1.860 9.682 -0.525 1.00 95.81 287 SER A N 1
ATOM 2259 C CA . SER A 1 287 ? 3.015 8.952 -1.065 1.00 95.81 287 SER A CA 1
ATOM 2260 C C . SER A 1 287 ? 4.296 9.300 -0.290 1.00 95.81 287 SER A C 1
ATOM 2262 O O . SER A 1 287 ? 4.491 10.445 0.125 1.00 95.81 287 SER A O 1
ATOM 2264 N N . GLY A 1 288 ? 5.172 8.321 -0.070 1.00 95.88 288 GLY A N 1
ATOM 2265 C CA . GLY A 1 288 ? 6.366 8.489 0.762 1.00 95.88 288 GLY A CA 1
ATOM 2266 C C . GLY A 1 288 ? 7.025 7.169 1.148 1.00 95.88 288 GLY A C 1
ATOM 2267 O O . GLY A 1 288 ? 6.655 6.116 0.645 1.00 95.88 288 GLY A O 1
ATOM 2268 N N . VAL A 1 289 ? 8.012 7.208 2.046 1.00 96.06 289 VAL A N 1
ATOM 2269 C CA . VAL A 1 289 ? 8.691 5.994 2.532 1.00 96.06 289 VAL A CA 1
ATOM 2270 C C . VAL A 1 289 ? 7.951 5.425 3.739 1.00 96.06 289 VAL A C 1
ATOM 2272 O O . VAL A 1 289 ? 7.794 6.108 4.750 1.00 96.06 289 VAL A O 1
ATOM 2275 N N . TYR A 1 290 ? 7.548 4.160 3.644 1.00 95.62 290 TYR A N 1
ATOM 2276 C CA . TYR A 1 290 ? 6.827 3.436 4.686 1.00 95.62 290 TYR A CA 1
ATOM 2277 C C . TYR A 1 290 ? 7.609 2.214 5.155 1.00 95.62 290 TYR A C 1
ATOM 2279 O O . TYR A 1 290 ? 8.366 1.596 4.403 1.00 95.62 290 TYR A O 1
ATOM 2287 N N . THR A 1 291 ? 7.393 1.848 6.416 1.00 95.19 291 THR A N 1
ATOM 2288 C CA . THR A 1 291 ? 7.931 0.618 6.998 1.00 95.19 291 THR A CA 1
ATOM 2289 C C . THR A 1 291 ? 6.954 -0.525 6.761 1.00 95.19 291 THR A C 1
ATOM 2291 O O . THR A 1 291 ? 5.807 -0.477 7.207 1.00 95.19 291 THR A O 1
ATOM 2294 N N . VAL A 1 292 ? 7.429 -1.567 6.092 1.00 94.38 292 VAL A N 1
ATOM 2295 C CA . VAL A 1 292 ? 6.706 -2.808 5.824 1.00 94.38 292 VAL A CA 1
ATOM 2296 C C . VAL A 1 292 ? 7.253 -3.920 6.706 1.00 94.38 292 VAL A C 1
ATOM 2298 O O . VAL A 1 292 ? 8.456 -3.986 6.973 1.00 94.38 292 VAL A O 1
ATOM 2301 N N . ARG A 1 293 ? 6.370 -4.809 7.162 1.00 91.62 293 ARG A N 1
ATOM 2302 C CA . ARG A 1 293 ? 6.718 -5.931 8.033 1.00 91.62 293 ARG A CA 1
ATOM 2303 C C . ARG A 1 293 ? 6.539 -7.271 7.324 1.00 91.62 293 ARG A C 1
ATOM 2305 O O . ARG A 1 293 ? 5.447 -7.573 6.858 1.00 91.62 293 ARG A O 1
ATOM 2312 N N . VAL A 1 294 ? 7.606 -8.069 7.307 1.00 89.31 294 VAL A N 1
ATOM 2313 C CA . VAL A 1 294 ? 7.654 -9.401 6.674 1.00 89.31 294 VAL A CA 1
ATOM 2314 C C . VAL A 1 294 ? 7.205 -10.482 7.658 1.00 89.31 294 VAL A C 1
ATOM 2316 O O . VAL A 1 294 ? 6.427 -11.364 7.330 1.00 89.31 294 VAL A O 1
ATOM 2319 N N . ASP A 1 295 ? 7.653 -10.404 8.909 1.00 81.75 295 ASP A N 1
ATOM 2320 C CA . ASP A 1 295 ? 7.303 -11.371 9.951 1.00 81.75 295 ASP A CA 1
ATOM 2321 C C . ASP A 1 295 ? 7.334 -10.721 11.347 1.00 81.75 295 ASP A C 1
ATOM 2323 O O . ASP A 1 295 ? 7.389 -9.498 11.490 1.00 81.75 295 ASP A O 1
ATOM 2327 N N . ASN A 1 296 ? 7.317 -11.528 12.412 1.00 74.44 296 ASN A N 1
ATOM 2328 C CA . ASN A 1 296 ? 7.335 -11.030 13.788 1.00 74.44 296 ASN A CA 1
ATOM 2329 C C . ASN A 1 296 ? 8.649 -10.342 14.218 1.00 74.44 296 ASN A C 1
ATOM 2331 O O . ASN A 1 296 ? 8.732 -9.858 15.351 1.00 74.44 296 ASN A O 1
ATOM 2335 N N . LYS A 1 297 ? 9.672 -10.260 13.362 1.00 76.06 297 LYS A N 1
ATOM 2336 C CA . LYS A 1 297 ? 10.985 -9.692 13.706 1.00 76.06 297 LYS A CA 1
ATOM 2337 C C . LYS A 1 297 ? 11.565 -8.769 12.633 1.00 76.06 297 LYS A C 1
ATOM 2339 O O . LYS A 1 297 ? 12.331 -7.879 12.991 1.00 76.06 297 LYS A O 1
ATOM 2344 N N . GLN A 1 298 ? 11.210 -8.942 11.363 1.00 89.44 298 GLN A N 1
ATOM 2345 C CA . GLN A 1 298 ? 11.836 -8.261 10.238 1.00 89.44 298 GLN A CA 1
ATOM 2346 C C . GLN A 1 298 ? 10.929 -7.202 9.609 1.00 89.44 298 GLN A C 1
ATOM 2348 O O . GLN A 1 298 ? 9.760 -7.434 9.288 1.00 89.44 298 GLN A O 1
ATOM 2353 N N . THR A 1 299 ? 11.518 -6.030 9.390 1.00 92.56 299 THR A N 1
ATOM 2354 C CA . THR A 1 299 ? 10.914 -4.906 8.674 1.00 92.56 299 THR A CA 1
ATOM 2355 C C . THR A 1 299 ? 11.866 -4.383 7.608 1.00 92.56 299 THR A C 1
ATOM 2357 O O . THR A 1 299 ? 13.083 -4.482 7.769 1.00 92.56 299 THR A O 1
ATOM 2360 N N . PHE A 1 300 ? 11.326 -3.765 6.563 1.00 93.38 300 PHE A N 1
ATOM 2361 C CA . PHE A 1 300 ? 12.098 -3.021 5.568 1.00 93.38 300 PHE A CA 1
ATOM 2362 C C . PHE A 1 300 ? 11.358 -1.750 5.149 1.00 93.38 300 PHE A C 1
ATOM 2364 O O . PHE A 1 300 ? 10.165 -1.605 5.411 1.00 93.38 300 PHE A O 1
ATOM 2371 N N . GLN A 1 301 ? 12.078 -0.814 4.533 1.00 94.88 301 GLN A N 1
ATOM 2372 C CA . GLN A 1 301 ? 11.496 0.418 4.013 1.00 94.88 301 GLN A CA 1
ATOM 2373 C C . GLN A 1 301 ? 11.229 0.307 2.514 1.00 94.88 301 GLN A C 1
ATOM 2375 O O . GLN A 1 301 ? 12.067 -0.189 1.761 1.00 94.88 301 GLN A O 1
ATOM 2380 N N . VAL A 1 302 ? 10.075 0.809 2.086 1.00 96.00 302 VAL A N 1
ATOM 2381 C CA . VAL A 1 302 ? 9.681 0.887 0.677 1.00 96.00 302 VAL A CA 1
ATOM 2382 C C . VAL A 1 302 ? 9.039 2.238 0.401 1.00 96.00 302 VAL A C 1
ATOM 2384 O O . VAL A 1 302 ? 8.389 2.811 1.276 1.00 96.00 302 VAL A O 1
ATOM 2387 N N . PHE A 1 303 ? 9.241 2.775 -0.801 1.00 97.44 303 PHE A N 1
ATOM 2388 C CA . PHE A 1 303 ? 8.498 3.954 -1.228 1.00 97.44 303 PHE A CA 1
ATOM 2389 C C . PHE A 1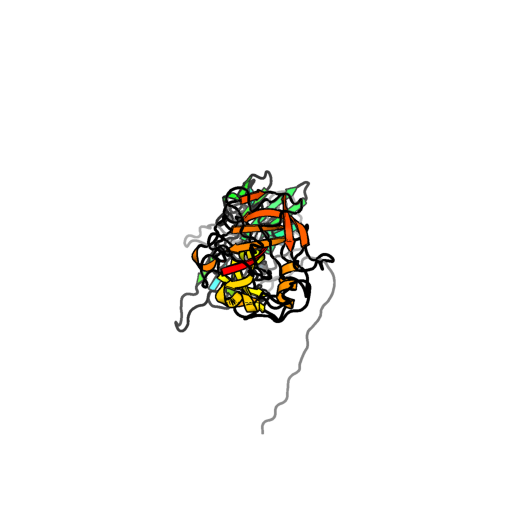 303 ? 7.118 3.511 -1.713 1.00 97.44 303 PHE A C 1
ATOM 2391 O O . PHE A 1 303 ? 7.019 2.704 -2.640 1.00 97.44 303 PHE A O 1
ATOM 2398 N N . CYS A 1 304 ? 6.081 4.041 -1.076 1.00 97.38 304 CYS A N 1
ATOM 2399 C CA . CYS A 1 304 ? 4.698 3.855 -1.459 1.00 97.38 304 CYS A CA 1
ATOM 2400 C C . CYS A 1 304 ? 4.217 5.024 -2.300 1.00 97.38 304 CYS A C 1
ATOM 2402 O O . CYS A 1 304 ? 4.320 6.180 -1.883 1.00 97.38 304 CYS A O 1
ATOM 2404 N N . ASP A 1 305 ? 3.628 4.707 -3.443 1.00 96.62 305 ASP A N 1
ATOM 2405 C CA . ASP A 1 305 ? 2.831 5.650 -4.203 1.00 96.62 305 ASP A CA 1
ATOM 2406 C C . ASP A 1 305 ? 1.340 5.303 -4.104 1.00 96.62 305 ASP A C 1
ATOM 2408 O O . ASP A 1 305 ? 0.918 4.195 -4.434 1.00 96.62 305 ASP A O 1
ATOM 2412 N N . PHE A 1 306 ? 0.545 6.265 -3.636 1.00 95.50 306 PHE A N 1
ATOM 2413 C CA . PHE A 1 306 ? -0.907 6.139 -3.477 1.00 95.50 306 PHE A CA 1
ATOM 2414 C C . PHE A 1 306 ? -1.704 6.971 -4.481 1.00 95.50 306 PHE A C 1
ATOM 2416 O O . PHE A 1 306 ? -2.938 6.904 -4.459 1.00 95.50 306 PHE A O 1
ATOM 2423 N N . ASN A 1 307 ? -1.009 7.740 -5.326 1.00 89.56 307 ASN A N 1
ATOM 2424 C CA . ASN A 1 307 ? -1.588 8.808 -6.132 1.00 89.56 307 ASN A CA 1
ATOM 2425 C C . ASN A 1 307 ? -1.601 8.508 -7.630 1.00 89.56 307 ASN A C 1
ATOM 2427 O O . ASN A 1 307 ? -2.403 9.129 -8.322 1.00 89.56 307 ASN A O 1
ATOM 2431 N N . SER A 1 308 ? -0.754 7.597 -8.139 1.00 85.81 308 SER A N 1
ATOM 2432 C CA . SER A 1 308 ? -0.736 7.320 -9.584 1.00 85.81 308 SER A CA 1
ATOM 2433 C C . SER A 1 308 ? -2.088 6.897 -10.109 1.00 85.81 308 SER A C 1
ATOM 2435 O O . SER A 1 308 ? -2.544 7.428 -11.114 1.00 85.81 308 SER A O 1
ATOM 2437 N N . GLU A 1 309 ? -2.718 5.958 -9.417 1.00 84.94 309 GLU A N 1
ATOM 2438 C CA . GLU A 1 309 ? -3.953 5.331 -9.853 1.00 84.94 309 GLU A CA 1
ATOM 2439 C C . GLU A 1 309 ? -4.943 5.306 -8.684 1.00 84.94 309 GLU A C 1
ATOM 2441 O O . GLU A 1 309 ? -4.571 4.897 -7.574 1.00 84.94 309 GLU A O 1
ATOM 2446 N N . PRO A 1 310 ? -6.202 5.742 -8.887 1.00 84.19 310 PRO A N 1
ATOM 2447 C CA . PRO A 1 310 ? -7.238 5.634 -7.870 1.00 84.19 310 PRO A CA 1
ATOM 2448 C C . PRO A 1 310 ? -7.348 4.196 -7.357 1.00 84.19 310 PRO A C 1
ATOM 2450 O O . PRO A 1 310 ? -7.222 3.243 -8.119 1.00 84.19 310 PRO A O 1
ATOM 2453 N N . GLU A 1 311 ? -7.577 4.039 -6.052 1.00 86.50 311 GLU A N 1
ATOM 2454 C CA . GLU A 1 311 ? -7.632 2.742 -5.347 1.00 86.50 311 GLU A CA 1
ATOM 2455 C C . GLU A 1 311 ? -6.299 1.978 -5.259 1.00 86.50 311 GLU A C 1
ATOM 2457 O O . GLU A 1 311 ? -6.053 1.341 -4.246 1.00 86.50 311 GLU A O 1
ATOM 2462 N N . PHE A 1 312 ? -5.381 2.118 -6.216 1.00 93.31 312 PHE A N 1
ATOM 2463 C CA . PHE A 1 312 ? -4.112 1.388 -6.204 1.00 93.31 312 PHE A CA 1
ATOM 2464 C C . PHE A 1 312 ? -3.106 1.931 -5.189 1.00 93.31 312 PHE A C 1
ATOM 2466 O O . PHE A 1 312 ? -2.969 3.140 -4.992 1.00 93.31 312 PHE A O 1
ATOM 2473 N N . ALA A 1 313 ? -2.334 1.029 -4.601 1.00 97.38 313 ALA A N 1
ATOM 2474 C CA . ALA A 1 313 ? -1.072 1.348 -3.955 1.00 97.38 313 ALA A CA 1
ATOM 2475 C C . ALA A 1 313 ? 0.077 0.681 -4.715 1.00 97.38 313 ALA A C 1
ATOM 2477 O O . ALA A 1 313 ? -0.044 -0.459 -5.167 1.00 97.38 313 ALA A O 1
ATOM 2478 N N . TRP A 1 314 ? 1.203 1.377 -4.830 1.00 97.88 314 TRP A N 1
ATOM 2479 C CA . TRP A 1 314 ? 2.384 0.912 -5.549 1.00 97.88 314 TRP A CA 1
ATOM 2480 C C . TRP A 1 314 ? 3.594 0.875 -4.626 1.00 97.88 314 TRP A C 1
ATOM 2482 O O . TRP A 1 314 ? 3.838 1.812 -3.873 1.00 97.88 314 TRP A O 1
ATOM 2492 N N . ASN A 1 315 ? 4.357 -0.207 -4.708 1.00 97.88 315 ASN A N 1
ATOM 2493 C CA . ASN A 1 315 ? 5.607 -0.425 -3.999 1.00 97.88 315 ASN A CA 1
ATOM 2494 C C . ASN A 1 315 ? 6.752 -0.234 -5.003 1.00 97.88 315 ASN A C 1
ATOM 2496 O O . ASN A 1 315 ? 6.801 -0.949 -6.008 1.00 97.88 315 ASN A O 1
ATOM 2500 N N . LEU A 1 316 ? 7.664 0.706 -4.751 1.00 98.06 316 LEU A N 1
ATOM 2501 C CA . LEU A 1 316 ? 8.842 0.897 -5.603 1.00 98.06 316 LEU A CA 1
ATOM 2502 C C . LEU A 1 316 ? 9.771 -0.318 -5.497 1.00 98.06 316 LEU A C 1
ATOM 2504 O O . LEU A 1 316 ? 10.168 -0.683 -4.390 1.00 98.06 316 LEU A O 1
ATOM 2508 N N . ILE A 1 317 ? 10.155 -0.908 -6.631 1.00 97.75 317 ILE A N 1
ATOM 2509 C CA . ILE A 1 317 ? 11.083 -2.055 -6.667 1.00 97.75 317 ILE A CA 1
ATOM 2510 C C . ILE A 1 317 ? 12.396 -1.738 -7.376 1.00 97.75 317 ILE A C 1
ATOM 2512 O O . ILE A 1 317 ? 13.435 -2.301 -7.028 1.00 97.75 317 ILE A O 1
ATOM 2516 N N . GLU A 1 318 ? 12.373 -0.794 -8.310 1.00 97.88 318 GLU A N 1
ATOM 2517 C CA . GLU A 1 318 ? 13.548 -0.333 -9.034 1.00 97.88 318 GLU A CA 1
ATOM 2518 C C . GLU A 1 318 ? 13.403 1.156 -9.346 1.00 97.88 318 GLU A C 1
ATOM 2520 O O . GLU A 1 318 ? 12.323 1.608 -9.721 1.00 97.88 318 GLU A O 1
ATOM 2525 N N . SER A 1 319 ? 14.479 1.923 -9.186 1.00 97.81 319 SER A N 1
ATOM 2526 C CA . SER A 1 319 ? 14.567 3.290 -9.694 1.00 97.81 319 SER A CA 1
ATOM 2527 C C . SER A 1 319 ? 15.991 3.605 -10.103 1.00 97.81 319 SER A C 1
ATOM 2529 O O . SER A 1 319 ? 16.924 3.382 -9.331 1.00 97.81 319 SER A O 1
ATOM 2531 N N . PHE A 1 320 ? 16.171 4.205 -11.270 1.00 97.69 320 PHE A N 1
ATOM 2532 C CA . PHE A 1 320 ? 17.473 4.719 -11.672 1.00 97.69 320 PHE A CA 1
ATOM 2533 C C . PHE A 1 320 ? 17.347 5.919 -12.589 1.00 97.69 320 PHE A C 1
ATOM 2535 O O . PHE A 1 320 ? 16.374 6.037 -13.331 1.00 97.69 320 PHE A O 1
ATOM 2542 N N . ASN A 1 321 ? 18.336 6.811 -12.541 1.00 97.81 321 ASN A N 1
ATOM 2543 C CA . ASN A 1 321 ? 18.466 7.854 -13.549 1.00 97.81 321 ASN A CA 1
ATOM 2544 C C . ASN A 1 321 ? 19.319 7.392 -14.735 1.00 97.81 321 ASN A C 1
ATOM 2546 O O . ASN A 1 321 ? 20.115 6.458 -14.616 1.00 97.81 321 ASN A O 1
ATOM 2550 N N . LEU A 1 322 ? 19.184 8.070 -15.872 1.00 97.75 322 LEU A N 1
ATOM 2551 C CA . LEU A 1 322 ? 19.870 7.689 -17.104 1.00 97.75 322 LEU A CA 1
ATOM 2552 C C . LEU A 1 322 ? 21.400 7.595 -16.938 1.00 97.75 322 LEU A C 1
ATOM 2554 O O . LEU A 1 322 ? 22.012 6.637 -17.412 1.00 97.75 322 LEU A O 1
ATOM 2558 N N . SER A 1 323 ? 22.024 8.512 -16.192 1.00 97.50 323 SER A N 1
ATOM 2559 C CA . SER A 1 323 ? 23.469 8.452 -15.895 1.00 97.50 323 SER A CA 1
ATOM 2560 C C . SER A 1 323 ? 23.900 7.185 -15.131 1.00 97.50 323 SER A C 1
ATOM 2562 O O . SER A 1 323 ? 25.043 6.739 -15.263 1.00 97.50 323 SER A O 1
ATOM 2564 N N . ASN A 1 324 ? 22.996 6.546 -14.380 1.00 97.06 324 ASN A N 1
ATOM 2565 C CA . ASN A 1 324 ? 23.242 5.281 -13.684 1.00 97.06 324 ASN A CA 1
ATOM 2566 C C . ASN A 1 324 ? 22.836 4.025 -14.482 1.00 97.06 324 ASN A C 1
ATOM 2568 O O . ASN A 1 324 ? 22.993 2.926 -13.948 1.00 97.06 324 ASN A O 1
ATOM 2572 N N . LYS A 1 325 ? 22.392 4.132 -15.749 1.00 95.62 325 LYS A N 1
ATOM 2573 C CA . LYS A 1 325 ? 21.885 2.986 -16.544 1.00 95.62 325 LYS A CA 1
ATOM 2574 C C . LYS A 1 325 ? 22.810 1.766 -16.566 1.00 95.62 325 LYS A C 1
ATOM 2576 O O . LYS A 1 325 ? 22.347 0.636 -16.475 1.00 95.62 325 LYS A O 1
ATOM 2581 N N . HIS A 1 326 ? 24.125 1.984 -16.598 1.00 94.75 326 HIS A N 1
ATOM 2582 C CA . HIS A 1 326 ? 25.140 0.925 -16.650 1.00 94.75 326 HIS A CA 1
ATOM 2583 C C . HIS A 1 326 ? 25.052 -0.068 -15.480 1.00 94.75 326 HIS A C 1
ATOM 2585 O O . HIS A 1 326 ? 25.496 -1.205 -15.595 1.00 94.75 326 HIS A O 1
ATOM 2591 N N . ARG A 1 327 ? 24.457 0.345 -14.354 1.00 94.81 327 ARG A N 1
ATOM 2592 C CA . ARG A 1 327 ? 24.242 -0.499 -13.171 1.00 94.81 327 ARG A CA 1
ATOM 2593 C C . ARG A 1 327 ? 23.031 -1.422 -13.300 1.00 94.81 327 ARG A C 1
ATOM 2595 O O . ARG A 1 327 ? 22.927 -2.340 -12.500 1.00 94.81 327 ARG A O 1
ATOM 2602 N N . PHE A 1 328 ? 22.152 -1.157 -14.268 1.00 94.62 328 PHE A N 1
ATOM 2603 C CA . PHE A 1 328 ? 20.870 -1.831 -14.511 1.00 94.62 328 PHE A CA 1
ATOM 2604 C C . PHE A 1 328 ? 20.845 -2.604 -15.843 1.00 94.62 328 PHE A C 1
ATOM 2606 O O . PHE A 1 328 ? 19.928 -3.371 -16.107 1.00 94.62 328 PHE A O 1
ATOM 2613 N N . GLN A 1 329 ? 21.878 -2.435 -16.674 1.00 90.56 329 GLN A N 1
ATOM 2614 C CA . GLN A 1 329 ? 21.967 -3.004 -18.022 1.00 90.56 329 GLN A CA 1
ATOM 2615 C C . GLN A 1 329 ? 22.378 -4.481 -18.082 1.00 90.56 329 GLN A C 1
ATOM 2617 O O . GLN A 1 329 ? 22.105 -5.129 -19.087 1.00 90.56 329 GLN A O 1
ATOM 2622 N N . SER A 1 330 ? 23.054 -5.012 -17.059 1.00 83.44 330 SER A N 1
ATOM 2623 C CA . SER A 1 330 ? 23.649 -6.354 -17.113 1.00 83.44 330 SER A CA 1
ATOM 2624 C C . SER A 1 330 ? 23.111 -7.257 -16.009 1.00 83.44 330 SER A C 1
ATOM 2626 O O . SER A 1 330 ? 23.222 -6.930 -14.828 1.00 83.44 330 SER A O 1
ATOM 2628 N N . ASP A 1 331 ? 22.546 -8.401 -16.407 1.00 83.62 331 ASP A N 1
ATOM 2629 C CA . ASP A 1 331 ? 22.115 -9.505 -15.537 1.00 83.62 331 ASP A CA 1
ATOM 2630 C C . ASP A 1 331 ? 21.089 -9.170 -14.436 1.00 83.62 331 ASP A C 1
ATOM 2632 O O . ASP A 1 331 ? 20.892 -9.960 -13.505 1.00 83.62 331 ASP A O 1
ATOM 2636 N N . ILE A 1 332 ? 20.374 -8.047 -14.552 1.00 91.69 332 ILE A N 1
ATOM 2637 C CA . ILE A 1 332 ? 19.266 -7.712 -13.650 1.00 91.69 332 ILE A CA 1
ATOM 2638 C C . ILE A 1 332 ? 17.955 -8.259 -14.210 1.00 91.69 332 ILE A C 1
ATOM 2640 O O . ILE A 1 332 ? 17.376 -7.750 -15.168 1.00 91.69 332 ILE A O 1
ATOM 2644 N N . VAL A 1 333 ? 17.495 -9.333 -13.569 1.00 95.25 333 VAL A N 1
ATOM 2645 C CA . VAL A 1 333 ? 16.169 -9.926 -13.745 1.00 95.25 333 VAL A CA 1
ATOM 2646 C C . VAL A 1 333 ? 15.589 -10.265 -12.373 1.00 95.25 333 VAL A C 1
ATOM 2648 O O . VAL A 1 333 ? 16.305 -10.722 -11.485 1.00 95.25 333 VAL A O 1
ATOM 2651 N N . PHE A 1 334 ? 14.288 -10.080 -12.187 1.00 97.06 334 PHE A N 1
ATOM 2652 C CA . PHE A 1 334 ? 13.608 -10.250 -10.905 1.00 97.06 334 PHE A CA 1
ATOM 2653 C C . PHE A 1 334 ? 13.304 -11.720 -10.576 1.00 97.06 334 PHE A C 1
ATOM 2655 O O . PHE A 1 334 ? 13.156 -12.056 -9.399 1.00 97.06 334 PHE A O 1
ATOM 2662 N N . TYR A 1 335 ? 13.265 -12.610 -11.577 1.00 95.94 335 TYR A N 1
ATOM 2663 C CA . TYR A 1 335 ? 13.013 -14.050 -11.401 1.00 95.94 335 TYR A CA 1
ATOM 2664 C C . TYR A 1 335 ? 14.236 -14.879 -10.978 1.00 95.94 335 TYR A C 1
ATOM 2666 O O . TYR A 1 335 ? 14.096 -16.043 -10.592 1.00 95.94 335 TYR A O 1
ATOM 2674 N N . LYS A 1 336 ? 15.439 -14.294 -10.954 1.00 95.25 336 LYS A N 1
ATOM 2675 C CA . LYS A 1 336 ? 16.661 -14.911 -10.402 1.00 95.25 336 LYS A CA 1
ATOM 2676 C C . LYS A 1 336 ? 17.285 -14.022 -9.336 1.00 95.25 336 LYS A C 1
ATOM 2678 O O . LYS A 1 336 ? 16.875 -12.888 -9.133 1.00 95.25 336 LYS A O 1
ATOM 2683 N N . ASP A 1 337 ? 18.287 -14.559 -8.652 1.00 93.81 337 ASP A N 1
ATOM 2684 C CA . ASP A 1 337 ? 19.063 -13.796 -7.683 1.00 93.81 337 ASP A CA 1
ATOM 2685 C C . ASP A 1 337 ? 19.892 -12.705 -8.363 1.00 93.81 337 ASP A C 1
ATOM 2687 O O . ASP A 1 337 ? 20.534 -12.937 -9.393 1.00 93.81 337 ASP A O 1
ATOM 2691 N N . TYR A 1 338 ? 19.889 -11.535 -7.731 1.00 94.12 338 TYR A N 1
ATOM 2692 C CA . TYR A 1 338 ? 20.629 -10.340 -8.112 1.00 94.12 338 TYR A CA 1
ATOM 2693 C C . TYR A 1 338 ? 21.126 -9.625 -6.846 1.00 94.12 338 TYR A C 1
ATOM 2695 O O . TYR A 1 338 ? 20.634 -9.862 -5.737 1.00 94.12 338 TYR A O 1
ATOM 2703 N N . GLN A 1 339 ? 22.111 -8.740 -7.001 1.00 93.69 339 GLN A N 1
ATOM 2704 C CA . GLN A 1 339 ? 22.600 -7.906 -5.903 1.00 93.69 339 GLN A CA 1
ATOM 2705 C C . GLN A 1 339 ? 21.754 -6.639 -5.791 1.00 93.69 339 GLN A C 1
ATOM 2707 O O . GLN A 1 339 ? 21.573 -5.920 -6.769 1.00 93.69 339 GLN A O 1
ATOM 2712 N N . ALA A 1 340 ? 21.236 -6.364 -4.595 1.00 94.25 340 ALA A N 1
ATOM 2713 C CA . ALA A 1 340 ? 20.446 -5.162 -4.348 1.00 94.25 340 ALA A CA 1
ATOM 2714 C C . ALA A 1 340 ? 21.298 -3.893 -4.490 1.00 94.25 340 ALA A C 1
ATOM 2716 O O . ALA A 1 340 ? 22.483 -3.879 -4.149 1.00 94.25 340 ALA A O 1
ATOM 2717 N N . ILE A 1 341 ? 20.668 -2.798 -4.908 1.00 93.94 341 ILE A N 1
ATOM 2718 C CA . ILE A 1 341 ? 21.303 -1.485 -5.033 1.00 93.94 341 ILE A CA 1
ATOM 2719 C C . ILE A 1 341 ? 20.592 -0.542 -4.073 1.00 93.94 341 ILE A C 1
ATOM 2721 O O . ILE A 1 341 ? 19.397 -0.313 -4.208 1.00 93.94 341 ILE A O 1
ATOM 2725 N N . SER A 1 342 ? 21.305 -0.016 -3.074 1.00 85.69 342 SER A N 1
ATOM 2726 C CA . SER A 1 342 ? 20.709 0.860 -2.047 1.00 85.69 342 SER A CA 1
ATOM 2727 C C . SER A 1 342 ? 19.465 0.241 -1.376 1.00 85.69 342 SER A C 1
ATOM 2729 O O . SER A 1 342 ? 18.553 0.949 -0.964 1.00 85.69 342 SER A O 1
ATOM 2731 N N . GLY A 1 343 ? 19.412 -1.095 -1.282 1.00 71.56 343 GLY A N 1
ATOM 2732 C CA . GLY A 1 343 ? 18.178 -1.857 -1.054 1.00 71.56 343 GLY A CA 1
ATOM 2733 C C . GLY A 1 343 ? 17.485 -1.670 0.302 1.00 71.56 343 GLY A C 1
ATOM 2734 O O . GLY A 1 343 ? 16.409 -2.228 0.487 1.00 71.56 343 GLY A O 1
ATOM 2735 N N . ASP A 1 344 ? 18.080 -0.915 1.231 1.00 73.25 344 ASP A N 1
ATOM 2736 C CA . ASP A 1 344 ? 17.485 -0.558 2.529 1.00 73.25 344 ASP A CA 1
ATOM 2737 C C . ASP A 1 344 ? 16.922 0.876 2.569 1.00 73.25 344 ASP A C 1
ATOM 2739 O O . ASP A 1 344 ? 16.173 1.204 3.485 1.00 73.25 344 ASP A O 1
ATOM 2743 N N . ALA A 1 345 ? 17.262 1.726 1.592 1.00 83.38 345 ALA A N 1
ATOM 2744 C CA . ALA A 1 345 ? 16.856 3.128 1.533 1.00 83.38 345 ALA A CA 1
ATOM 2745 C C . ALA A 1 345 ? 16.499 3.517 0.083 1.00 83.38 345 ALA A C 1
ATOM 2747 O O . ALA A 1 345 ? 17.397 3.831 -0.713 1.00 83.38 345 ALA A O 1
ATOM 2748 N N . PRO A 1 346 ? 15.200 3.485 -0.277 1.00 88.81 346 PRO A N 1
ATOM 2749 C CA . PRO A 1 346 ? 14.734 3.900 -1.594 1.00 88.81 346 PRO A CA 1
ATOM 2750 C C . PRO A 1 346 ? 15.235 5.299 -1.959 1.00 88.81 346 PRO A C 1
ATOM 2752 O O . PRO A 1 346 ? 15.133 6.237 -1.170 1.00 88.81 346 PRO A O 1
ATOM 2755 N N . ASN A 1 347 ? 15.790 5.439 -3.160 1.00 94.06 347 ASN A N 1
ATOM 2756 C CA . ASN A 1 347 ? 16.218 6.714 -3.728 1.00 94.06 347 ASN A CA 1
ATOM 2757 C C . ASN A 1 347 ? 16.018 6.693 -5.246 1.00 94.06 347 ASN A C 1
ATOM 2759 O O . ASN A 1 347 ? 15.895 5.631 -5.852 1.00 94.06 347 ASN A O 1
ATOM 2763 N N . TRP A 1 348 ? 16.003 7.872 -5.855 1.00 95.94 348 TRP A N 1
ATOM 2764 C CA . TRP A 1 348 ? 15.608 8.019 -7.252 1.00 95.94 348 TRP A CA 1
ATOM 2765 C C . TRP A 1 348 ? 16.725 7.684 -8.247 1.00 95.94 348 TRP A C 1
ATOM 2767 O O . TRP A 1 348 ? 16.443 7.248 -9.361 1.00 95.94 348 TRP A O 1
ATOM 2777 N N . GLN A 1 349 ? 17.986 7.891 -7.860 1.00 95.81 349 GLN A N 1
ATOM 2778 C CA . GLN A 1 349 ? 19.139 7.812 -8.759 1.00 95.81 349 GLN A CA 1
ATOM 2779 C C . GLN A 1 349 ? 19.615 6.379 -8.997 1.00 95.81 349 GLN A C 1
ATOM 2781 O O . GLN A 1 349 ? 20.036 6.066 -10.109 1.00 95.81 349 GLN A O 1
ATOM 2786 N N . ALA A 1 350 ? 19.586 5.531 -7.965 1.00 96.44 350 ALA A N 1
ATOM 2787 C CA . ALA A 1 350 ? 19.930 4.118 -8.065 1.00 96.44 350 ALA A CA 1
ATOM 2788 C C . ALA A 1 350 ? 19.381 3.333 -6.863 1.00 96.44 350 ALA A C 1
ATOM 2790 O O . ALA A 1 350 ? 19.931 3.370 -5.752 1.00 96.44 350 ALA A O 1
ATOM 2791 N N . TYR A 1 351 ? 18.324 2.575 -7.113 1.00 97.69 351 TYR A N 1
ATOM 2792 C CA . TYR A 1 351 ? 17.644 1.714 -6.165 1.00 97.69 351 TYR A CA 1
ATOM 2793 C C . TYR A 1 351 ? 17.189 0.428 -6.855 1.00 97.69 351 TYR A C 1
ATOM 2795 O O . TYR A 1 351 ? 16.584 0.467 -7.919 1.00 97.69 351 TYR A O 1
ATOM 2803 N N . LEU A 1 352 ? 17.474 -0.704 -6.220 1.00 97.25 352 LEU A N 1
ATOM 2804 C CA . LEU A 1 352 ? 16.983 -2.025 -6.582 1.00 97.25 352 LEU A CA 1
ATOM 2805 C C . LEU A 1 352 ? 16.718 -2.784 -5.282 1.00 97.25 352 LEU A C 1
ATOM 2807 O O . LEU A 1 352 ? 17.642 -3.032 -4.496 1.00 97.25 352 LEU A O 1
ATOM 2811 N N . ILE A 1 353 ? 15.452 -3.120 -5.043 1.00 96.75 353 ILE A N 1
ATOM 2812 C CA . ILE A 1 353 ? 14.988 -3.760 -3.810 1.00 96.75 353 ILE A CA 1
ATOM 2813 C C . ILE A 1 353 ? 15.674 -5.112 -3.579 1.00 96.75 353 ILE A C 1
ATOM 2815 O O . ILE A 1 353 ? 15.931 -5.859 -4.518 1.00 96.75 353 ILE A O 1
ATOM 2819 N N . LYS A 1 354 ? 15.930 -5.494 -2.322 1.00 95.88 354 LYS A N 1
ATOM 2820 C CA . LYS A 1 354 ? 16.431 -6.843 -2.002 1.00 95.88 354 LYS A CA 1
ATOM 2821 C C . LYS A 1 354 ? 15.432 -7.919 -2.434 1.00 95.88 354 LYS A C 1
ATOM 2823 O O . LYS A 1 354 ? 14.252 -7.847 -2.096 1.00 95.88 354 LYS A O 1
ATOM 2828 N N . ARG A 1 355 ? 15.924 -8.970 -3.093 1.00 94.88 355 ARG A N 1
ATOM 2829 C CA . ARG A 1 355 ? 15.082 -10.044 -3.635 1.00 94.88 355 ARG A CA 1
ATOM 2830 C C . ARG A 1 355 ? 14.134 -10.709 -2.619 1.00 94.88 355 ARG A C 1
ATOM 2832 O O . ARG A 1 355 ? 12.976 -10.909 -2.976 1.00 94.88 355 ARG A O 1
ATOM 2839 N N . PRO A 1 356 ? 14.536 -11.017 -1.369 1.00 94.56 356 PRO A N 1
ATOM 2840 C CA . PRO A 1 356 ? 13.599 -11.568 -0.385 1.00 94.56 356 PRO A CA 1
ATOM 2841 C C . PRO A 1 356 ? 12.404 -10.646 -0.102 1.00 94.56 356 PRO A C 1
ATOM 2843 O O . PRO A 1 356 ? 11.286 -11.123 0.061 1.00 94.56 356 PRO A O 1
ATOM 2846 N N . TYR A 1 357 ? 12.616 -9.326 -0.100 1.00 95.44 357 TYR A N 1
ATOM 2847 C CA . TYR A 1 357 ? 11.546 -8.344 0.096 1.00 95.44 357 TYR A CA 1
ATOM 2848 C C . TYR A 1 357 ? 10.685 -8.183 -1.159 1.00 95.44 357 TYR A C 1
ATOM 2850 O O . TYR A 1 357 ? 9.474 -8.028 -1.044 1.00 95.44 357 TYR A O 1
ATOM 2858 N N . LEU A 1 358 ? 11.279 -8.298 -2.352 1.00 96.75 358 LEU A N 1
ATOM 2859 C CA . LEU A 1 358 ? 10.524 -8.356 -3.605 1.00 96.75 358 LEU A CA 1
ATOM 2860 C C . LEU A 1 358 ? 9.558 -9.543 -3.631 1.00 96.75 358 LEU A C 1
ATOM 2862 O O . LEU A 1 358 ? 8.391 -9.376 -3.966 1.00 96.75 358 LEU A O 1
ATOM 2866 N N . LEU A 1 359 ? 10.038 -10.732 -3.251 1.00 96.19 359 LEU A N 1
ATOM 2867 C CA . LEU A 1 359 ? 9.214 -11.939 -3.177 1.00 96.19 359 LEU A CA 1
ATOM 2868 C C . LEU A 1 359 ? 8.091 -11.796 -2.148 1.00 96.19 359 LEU A C 1
ATOM 2870 O O . LEU A 1 359 ? 6.966 -12.188 -2.435 1.00 96.19 359 LEU A O 1
ATOM 2874 N N . TRP A 1 360 ? 8.380 -11.186 -0.996 1.00 95.94 360 TRP A N 1
ATOM 2875 C CA . TRP A 1 360 ? 7.362 -10.881 0.006 1.00 95.94 360 TRP A CA 1
ATOM 2876 C C . TRP A 1 360 ? 6.271 -9.956 -0.542 1.00 95.94 360 TRP A C 1
ATOM 2878 O O . TRP A 1 360 ? 5.086 -10.256 -0.425 1.00 95.94 360 TRP A O 1
ATOM 2888 N N . LEU A 1 361 ? 6.656 -8.840 -1.166 1.00 96.75 361 LEU A N 1
ATOM 2889 C CA . LEU A 1 361 ? 5.698 -7.900 -1.746 1.00 96.75 361 LEU A CA 1
ATOM 2890 C C . LEU A 1 361 ? 4.900 -8.535 -2.884 1.00 96.75 361 LEU A C 1
ATOM 2892 O O . LEU A 1 361 ? 3.705 -8.291 -2.981 1.00 96.75 361 LEU A O 1
ATOM 2896 N N . ARG A 1 362 ? 5.531 -9.386 -3.700 1.00 96.88 362 ARG A N 1
ATOM 2897 C CA . ARG A 1 362 ? 4.872 -10.105 -4.797 1.00 96.88 362 ARG A CA 1
ATOM 2898 C C . ARG A 1 362 ? 3.664 -10.924 -4.334 1.00 96.88 362 ARG A C 1
ATOM 2900 O O . ARG A 1 362 ? 2.689 -11.009 -5.076 1.00 96.88 362 ARG A O 1
ATOM 2907 N N . ASP A 1 363 ? 3.712 -11.500 -3.134 1.00 95.62 363 ASP A N 1
ATOM 2908 C CA . ASP A 1 363 ? 2.594 -12.262 -2.551 1.00 95.62 363 ASP A CA 1
ATOM 2909 C C . ASP A 1 363 ? 1.415 -11.383 -2.097 1.00 95.62 363 ASP A C 1
ATOM 2911 O O . ASP A 1 363 ? 0.354 -11.897 -1.751 1.00 95.62 363 ASP A O 1
ATOM 2915 N N . HIS A 1 364 ? 1.586 -10.061 -2.127 1.00 94.69 364 HIS A N 1
ATOM 2916 C CA . HIS A 1 364 ? 0.601 -9.064 -1.709 1.00 94.69 364 HIS A CA 1
ATOM 2917 C C . HIS A 1 364 ? 0.264 -8.073 -2.836 1.00 94.69 364 HIS A C 1
ATOM 2919 O O . HIS A 1 364 ? -0.338 -7.030 -2.589 1.00 94.69 364 HIS A O 1
ATOM 2925 N N . THR A 1 365 ? 0.666 -8.369 -4.076 1.00 96.94 365 THR A N 1
ATOM 2926 C CA . THR A 1 365 ? 0.444 -7.509 -5.243 1.00 96.94 365 THR A CA 1
ATOM 2927 C C . THR A 1 365 ? -0.135 -8.290 -6.414 1.00 96.94 365 THR A C 1
ATOM 2929 O O . THR A 1 365 ? 0.006 -9.508 -6.528 1.00 96.94 365 THR A O 1
ATOM 2932 N N . THR A 1 366 ? -0.807 -7.564 -7.302 1.00 97.31 366 THR A N 1
ATOM 2933 C CA . THR A 1 366 ? -1.524 -8.119 -8.458 1.00 97.31 366 THR A CA 1
ATOM 2934 C C . THR A 1 366 ? -1.051 -7.534 -9.783 1.00 97.31 366 THR A C 1
ATOM 2936 O O . THR A 1 366 ? -1.266 -8.147 -10.819 1.00 97.31 366 THR A O 1
ATOM 2939 N N . HIS A 1 367 ? -0.379 -6.384 -9.765 1.00 97.81 367 HIS A N 1
ATOM 2940 C CA . HIS A 1 367 ? 0.033 -5.652 -10.960 1.00 97.81 367 HIS A CA 1
ATOM 2941 C C . HIS A 1 367 ? 1.471 -5.167 -10.841 1.00 97.81 367 HIS A C 1
ATOM 2943 O O . HIS A 1 367 ? 2.034 -5.065 -9.746 1.00 97.81 367 HIS A O 1
ATOM 2949 N N . TRP A 1 368 ? 2.039 -4.788 -11.975 1.00 97.88 368 TRP A N 1
ATOM 2950 C CA . TRP A 1 368 ? 3.265 -4.013 -12.045 1.00 97.88 368 TRP A CA 1
ATOM 2951 C C . TRP A 1 368 ? 3.107 -2.858 -13.034 1.00 97.88 368 TRP A C 1
ATOM 2953 O O . TRP A 1 368 ? 2.248 -2.882 -13.919 1.00 97.88 368 TRP A O 1
ATOM 2963 N N . SER A 1 369 ? 3.894 -1.807 -12.843 1.00 97.31 369 SER A N 1
ATOM 2964 C CA . SER A 1 369 ? 3.888 -0.639 -13.721 1.00 97.31 369 SER A CA 1
ATOM 2965 C C . SER A 1 369 ? 5.279 -0.040 -13.859 1.00 97.31 369 SER A C 1
ATOM 2967 O O . SER A 1 369 ? 6.170 -0.313 -13.050 1.00 97.31 369 SER A O 1
ATOM 2969 N N . ALA A 1 370 ? 5.454 0.782 -14.891 1.00 97.69 370 ALA A N 1
ATOM 2970 C CA . ALA A 1 370 ? 6.657 1.569 -15.101 1.00 97.69 370 ALA A CA 1
ATOM 2971 C C . ALA A 1 370 ? 6.294 3.033 -15.334 1.00 97.69 370 ALA A C 1
ATOM 2973 O O . ALA A 1 370 ? 5.327 3.335 -16.034 1.00 97.69 370 ALA A O 1
ATOM 2974 N N . THR A 1 371 ? 7.081 3.937 -14.760 1.00 97.38 371 THR A N 1
ATOM 2975 C CA . THR A 1 371 ? 6.901 5.386 -14.90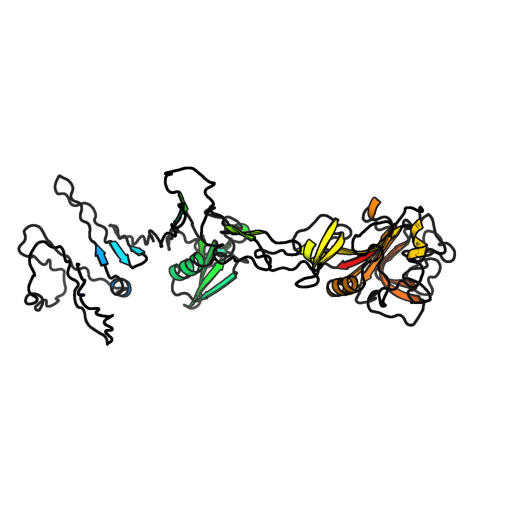5 1.00 97.38 371 THR A CA 1
ATOM 2976 C C . THR A 1 371 ? 8.220 6.054 -15.254 1.00 97.38 371 THR A C 1
ATOM 2978 O O . THR A 1 371 ? 9.286 5.611 -14.821 1.00 97.38 371 THR A O 1
ATOM 2981 N N . CYS A 1 372 ? 8.131 7.186 -15.944 1.00 97.94 372 CYS A N 1
ATOM 2982 C CA . CYS A 1 372 ? 9.249 8.099 -16.129 1.00 97.94 372 CYS A CA 1
ATOM 2983 C C . CYS A 1 372 ? 9.118 9.338 -15.245 1.00 97.94 372 CYS A C 1
ATOM 2985 O O . CYS A 1 372 ? 8.035 9.924 -15.144 1.00 97.94 372 CYS A O 1
ATOM 2987 N N . ARG A 1 373 ? 10.239 9.780 -14.661 1.00 96.88 373 ARG A N 1
ATOM 2988 C CA . ARG A 1 373 ? 10.355 11.044 -13.913 1.00 96.88 373 ARG A CA 1
ATOM 2989 C C . ARG A 1 373 ? 9.315 11.209 -12.799 1.00 96.88 373 ARG A C 1
ATOM 2991 O O . ARG A 1 373 ? 8.912 12.331 -12.483 1.00 96.88 373 ARG A O 1
ATOM 2998 N N . TYR A 1 374 ? 8.901 10.109 -12.164 1.00 95.88 374 TYR A N 1
ATOM 2999 C CA . TYR A 1 374 ? 7.914 10.168 -11.082 1.00 95.88 374 TYR A CA 1
ATOM 3000 C C . TYR A 1 374 ? 8.369 11.102 -9.951 1.00 95.88 374 TYR A C 1
ATOM 3002 O O . TYR A 1 374 ? 7.583 11.847 -9.376 1.00 95.88 374 TYR A O 1
ATOM 3010 N N . ASN A 1 375 ? 9.673 11.123 -9.673 1.00 94.56 375 ASN A N 1
ATOM 3011 C CA . ASN A 1 375 ? 10.260 11.932 -8.611 1.00 94.56 375 ASN A CA 1
ATOM 3012 C C . ASN A 1 375 ? 10.150 13.453 -8.812 1.00 94.56 375 ASN A C 1
ATOM 3014 O O . ASN A 1 375 ? 10.288 14.183 -7.833 1.00 94.56 375 ASN A O 1
ATOM 3018 N N . THR A 1 376 ? 9.963 13.937 -10.043 1.00 95.19 376 THR A N 1
ATOM 3019 C CA . THR A 1 376 ? 9.792 15.372 -10.330 1.00 95.19 376 THR A CA 1
ATOM 3020 C C . THR A 1 376 ? 8.377 15.714 -10.753 1.00 95.19 376 THR A C 1
ATOM 3022 O O . THR A 1 376 ? 7.851 16.741 -10.334 1.00 95.19 376 THR A O 1
ATOM 3025 N N . ASP A 1 377 ? 7.774 14.870 -11.586 1.00 94.19 377 ASP A N 1
ATOM 3026 C CA . ASP A 1 377 ? 6.524 15.196 -12.269 1.00 94.19 377 ASP A CA 1
ATOM 3027 C C . ASP A 1 377 ? 5.322 14.511 -11.597 1.00 94.19 377 ASP A C 1
ATOM 3029 O O . ASP A 1 377 ? 4.175 14.823 -11.911 1.00 94.19 377 ASP A O 1
ATOM 3033 N N . GLY A 1 378 ? 5.573 13.570 -10.680 1.00 92.38 378 GLY A N 1
ATOM 3034 C CA . GLY A 1 378 ? 4.566 12.624 -10.224 1.00 92.38 378 GLY A CA 1
ATOM 3035 C C . GLY A 1 378 ? 4.116 11.722 -11.371 1.00 92.38 378 GLY A C 1
ATOM 3036 O O . GLY A 1 378 ? 4.889 11.365 -12.264 1.00 92.38 378 GLY A O 1
ATOM 3037 N N . THR A 1 379 ? 2.846 11.347 -11.352 1.00 90.56 379 THR A N 1
ATOM 3038 C CA . THR A 1 379 ? 2.288 10.427 -12.342 1.00 90.56 379 THR A CA 1
ATOM 3039 C C . THR A 1 379 ? 1.840 11.178 -13.578 1.00 90.56 379 THR A C 1
ATOM 3041 O O . THR A 1 379 ? 0.925 11.998 -13.545 1.00 90.56 379 THR A O 1
ATOM 3044 N N . VAL A 1 380 ? 2.477 10.848 -14.693 1.00 94.69 380 VAL A N 1
ATOM 3045 C CA . VAL A 1 380 ? 2.131 11.344 -16.019 1.00 94.69 380 VAL A CA 1
ATOM 3046 C C . VAL A 1 380 ? 2.006 10.126 -16.922 1.00 94.69 380 VAL A C 1
ATOM 3048 O O . VAL A 1 380 ? 2.938 9.332 -17.014 1.00 94.69 380 VAL A O 1
ATOM 3051 N N . TYR A 1 381 ? 0.845 9.987 -17.560 1.00 94.50 381 TYR A N 1
ATOM 3052 C CA . TYR A 1 381 ? 0.476 8.805 -18.344 1.00 94.50 381 TYR A CA 1
ATOM 3053 C C . TYR A 1 381 ? 1.143 8.727 -19.720 1.00 94.50 381 TYR A C 1
ATOM 3055 O O . TYR A 1 381 ? 1.130 7.674 -20.346 1.00 94.50 381 TYR A O 1
ATOM 3063 N N . THR A 1 382 ? 1.768 9.811 -20.183 1.00 95.06 382 THR A N 1
ATOM 3064 C CA . THR A 1 382 ? 2.749 9.724 -21.269 1.00 95.06 382 THR A CA 1
ATOM 3065 C C . THR A 1 382 ? 4.032 9.115 -20.718 1.00 95.06 382 THR A C 1
ATOM 3067 O O . THR A 1 382 ? 4.584 9.644 -19.749 1.00 95.06 382 THR A O 1
ATOM 3070 N N . ASP A 1 383 ? 4.532 8.060 -21.360 1.00 96.94 383 ASP A N 1
ATOM 3071 C CA . ASP A 1 383 ? 5.664 7.261 -20.873 1.00 96.94 383 ASP A CA 1
ATOM 3072 C C . ASP A 1 383 ? 5.322 6.535 -19.565 1.00 96.94 383 ASP A C 1
ATOM 3074 O O . ASP A 1 383 ? 5.992 6.663 -18.534 1.00 96.94 383 ASP A O 1
ATOM 3078 N N . TYR A 1 384 ? 4.228 5.776 -19.642 1.00 97.19 384 TYR A N 1
ATOM 3079 C CA . TYR A 1 384 ? 3.693 4.919 -18.593 1.00 97.19 384 TYR A CA 1
ATOM 3080 C C . TYR A 1 384 ? 3.274 3.569 -19.178 1.00 97.19 384 TYR A C 1
ATOM 3082 O O . TYR A 1 384 ? 2.740 3.500 -20.288 1.00 97.19 384 TYR A O 1
ATOM 3090 N N . LEU A 1 385 ? 3.464 2.495 -18.415 1.00 96.69 385 LEU A N 1
ATOM 3091 C CA . LEU A 1 385 ? 2.840 1.209 -18.713 1.00 96.69 385 LEU A CA 1
ATOM 3092 C C . LEU A 1 385 ? 2.325 0.521 -17.455 1.00 96.69 385 LEU A C 1
ATOM 3094 O O . LEU A 1 385 ? 2.796 0.783 -16.346 1.00 96.69 385 LEU A O 1
ATOM 3098 N N . ARG A 1 386 ? 1.372 -0.389 -17.650 1.00 96.44 386 ARG A N 1
ATOM 3099 C CA . ARG A 1 386 ? 0.799 -1.238 -16.608 1.00 96.44 386 ARG A CA 1
ATOM 3100 C C . ARG A 1 386 ? 0.438 -2.609 -17.163 1.00 96.44 386 ARG A C 1
ATOM 3102 O O . ARG A 1 386 ? -0.108 -2.719 -18.262 1.00 96.44 386 ARG A O 1
ATOM 3109 N N . ALA A 1 387 ? 0.701 -3.641 -16.373 1.00 97.31 387 ALA A N 1
ATOM 3110 C CA . ALA A 1 387 ? 0.286 -5.004 -16.664 1.00 97.31 387 ALA A CA 1
ATOM 3111 C C . ALA A 1 387 ? -0.087 -5.767 -15.386 1.00 97.31 387 ALA A C 1
ATOM 3113 O O . ALA A 1 387 ? 0.384 -5.461 -14.285 1.00 97.31 387 ALA A O 1
ATOM 3114 N N . SER A 1 388 ? -0.930 -6.783 -15.558 1.00 97.44 388 SER A N 1
ATOM 3115 C CA . SER A 1 388 ? -1.250 -7.756 -14.518 1.00 97.44 388 SER A CA 1
ATOM 3116 C C . SER A 1 388 ? -0.088 -8.735 -14.329 1.00 97.44 388 SER A C 1
ATOM 3118 O O . SER A 1 388 ? 0.527 -9.194 -15.293 1.00 97.44 388 SER A O 1
ATOM 3120 N N . LEU A 1 389 ? 0.190 -9.091 -13.075 1.00 97.69 389 LEU A N 1
ATOM 3121 C CA . LEU A 1 389 ? 1.122 -10.167 -12.734 1.00 97.69 389 LEU A CA 1
ATOM 3122 C C . LEU A 1 389 ? 0.519 -11.563 -12.984 1.00 97.69 389 LEU A C 1
ATOM 3124 O O . LEU A 1 389 ? 1.226 -12.550 -12.818 1.00 97.69 389 LEU A O 1
ATOM 3128 N N . GLU A 1 390 ? -0.768 -11.665 -13.331 1.00 96.06 390 GLU A N 1
ATOM 3129 C CA . GLU A 1 390 ? -1.398 -12.920 -13.767 1.00 96.06 390 GLU A CA 1
ATOM 3130 C C . GLU A 1 390 ? -1.009 -13.275 -15.210 1.00 96.06 390 GLU A C 1
ATOM 3132 O O . GLU A 1 390 ? -0.681 -14.425 -15.492 1.00 96.06 390 GLU A O 1
ATOM 3137 N N . ASP A 1 391 ? -0.986 -12.284 -16.105 1.00 92.75 391 ASP A N 1
ATOM 3138 C CA . ASP A 1 391 ? -0.650 -12.481 -17.522 1.00 92.75 391 ASP A CA 1
ATOM 3139 C C . ASP A 1 391 ? 0.863 -12.472 -17.778 1.00 92.75 391 ASP A C 1
ATOM 3141 O O . ASP A 1 391 ? 1.371 -13.129 -18.696 1.00 92.75 391 ASP A O 1
ATOM 3145 N N . PHE A 1 392 ? 1.598 -11.685 -16.988 1.00 93.00 392 PHE A N 1
ATOM 3146 C CA . PHE A 1 392 ? 3.043 -11.557 -17.104 1.00 93.00 392 PHE A CA 1
ATOM 3147 C C . PHE A 1 392 ? 3.685 -11.257 -15.745 1.00 93.00 392 PHE A C 1
ATOM 3149 O O . PHE A 1 392 ? 3.828 -10.098 -15.338 1.00 93.00 392 PHE A O 1
ATOM 3156 N N . ASP A 1 393 ? 4.124 -12.312 -15.055 1.00 96.75 393 ASP A N 1
ATOM 3157 C CA . ASP A 1 393 ? 4.805 -12.186 -13.772 1.00 96.75 393 ASP A CA 1
ATOM 3158 C C . ASP A 1 393 ? 6.300 -11.930 -13.969 1.00 96.75 393 ASP A C 1
ATOM 3160 O O . ASP A 1 393 ? 7.114 -12.855 -14.023 1.00 96.75 393 ASP A O 1
ATOM 3164 N N . ILE A 1 394 ? 6.691 -10.654 -14.004 1.00 97.12 394 ILE A N 1
ATOM 3165 C CA . ILE A 1 394 ? 8.103 -10.273 -14.135 1.00 97.12 394 ILE A CA 1
ATOM 3166 C C . ILE A 1 394 ? 8.984 -10.821 -12.993 1.00 97.12 394 ILE A C 1
ATOM 3168 O O . ILE A 1 394 ? 10.198 -10.865 -13.137 1.00 97.12 394 ILE A O 1
ATOM 3172 N N . ILE A 1 395 ? 8.413 -11.253 -11.861 1.00 97.94 395 ILE A N 1
ATOM 3173 C CA . ILE A 1 395 ? 9.144 -11.669 -10.652 1.00 97.94 395 ILE A CA 1
ATOM 3174 C C . ILE A 1 395 ? 9.305 -13.189 -10.554 1.00 97.94 395 ILE A C 1
ATOM 3176 O O . ILE A 1 395 ? 10.246 -13.654 -9.905 1.00 97.94 395 ILE A O 1
ATOM 3180 N N . ARG A 1 396 ? 8.400 -13.978 -11.139 1.00 95.69 396 ARG A N 1
ATOM 3181 C CA . ARG A 1 396 ? 8.419 -15.449 -11.017 1.00 95.69 396 ARG A CA 1
ATOM 3182 C C . ARG A 1 396 ? 8.589 -16.176 -12.340 1.00 95.69 396 ARG A C 1
ATOM 3184 O O . ARG A 1 396 ? 9.164 -17.265 -12.328 1.00 95.69 396 ARG A O 1
ATOM 3191 N N . ASP A 1 397 ? 8.157 -15.591 -13.450 1.00 94.12 397 ASP A N 1
ATOM 3192 C CA . ASP A 1 397 ? 8.235 -16.256 -14.744 1.00 94.12 397 ASP A CA 1
ATOM 3193 C C . ASP A 1 397 ? 9.654 -16.167 -15.303 1.00 94.12 397 ASP A C 1
ATOM 3195 O O . ASP A 1 397 ? 10.195 -15.079 -15.485 1.00 94.12 397 ASP A O 1
ATOM 3199 N N . GLU A 1 398 ? 10.254 -17.320 -15.609 1.00 94.75 398 GLU A N 1
ATOM 3200 C CA . GLU A 1 398 ? 11.548 -17.416 -16.288 1.00 94.75 398 GLU A CA 1
ATOM 3201 C C . GLU A 1 398 ? 11.335 -17.575 -17.805 1.00 94.75 398 GLU A C 1
ATOM 3203 O O . GLU A 1 398 ? 10.864 -18.628 -18.251 1.00 94.75 398 GLU A O 1
ATOM 3208 N N . PRO A 1 399 ? 11.662 -16.560 -18.628 1.00 91.94 399 PRO A N 1
ATOM 3209 C CA . PRO A 1 399 ? 11.418 -16.619 -20.065 1.00 91.94 399 PRO A CA 1
ATOM 3210 C C . PRO A 1 399 ? 12.393 -17.558 -20.782 1.00 91.94 399 PRO A C 1
ATOM 3212 O O . PRO A 1 399 ? 13.592 -17.585 -20.510 1.00 91.94 399 PRO A O 1
ATOM 3215 N N . THR A 1 400 ? 11.879 -18.314 -21.752 1.00 91.31 400 THR A N 1
ATOM 3216 C CA . THR A 1 400 ? 12.683 -19.199 -22.614 1.00 91.31 400 THR A CA 1
ATOM 3217 C C . THR A 1 400 ? 13.254 -18.457 -23.828 1.00 91.31 400 THR A C 1
ATOM 3219 O O . THR A 1 400 ? 14.386 -18.706 -24.261 1.00 91.31 400 THR A O 1
ATOM 3222 N N . MET A 1 401 ? 12.477 -17.511 -24.354 1.00 93.69 401 MET A N 1
ATOM 3223 C CA . MET A 1 401 ? 12.820 -16.635 -25.474 1.00 93.69 401 MET A CA 1
ATOM 3224 C C . MET A 1 401 ? 13.365 -15.300 -24.963 1.00 93.69 401 MET A C 1
ATOM 3226 O O . MET A 1 401 ? 13.029 -14.879 -23.859 1.00 93.69 401 MET A O 1
ATOM 3230 N N . ILE A 1 402 ? 14.210 -14.650 -25.769 1.00 93.25 402 ILE A N 1
ATOM 3231 C CA . ILE A 1 402 ? 14.769 -13.326 -25.455 1.00 93.25 402 ILE A CA 1
ATOM 3232 C C . ILE A 1 402 ? 13.652 -12.276 -25.404 1.00 93.25 402 ILE A C 1
ATOM 3234 O O . ILE A 1 402 ? 13.588 -11.485 -24.465 1.00 93.25 402 ILE A O 1
ATOM 3238 N N . ASP A 1 403 ? 12.757 -12.329 -26.390 1.00 94.00 403 ASP A N 1
ATOM 3239 C CA . ASP A 1 403 ? 11.669 -11.385 -26.589 1.00 94.00 403 ASP A CA 1
ATOM 3240 C C . ASP A 1 403 ? 10.344 -12.085 -26.937 1.00 94.00 403 ASP A C 1
ATOM 3242 O O . ASP A 1 403 ? 10.286 -13.043 -27.719 1.00 94.00 403 ASP A O 1
ATOM 3246 N N . VAL A 1 404 ? 9.251 -11.618 -26.329 1.00 95.19 404 VAL A N 1
ATOM 3247 C CA . VAL A 1 404 ? 7.905 -12.211 -26.435 1.00 95.19 404 VAL A CA 1
ATOM 3248 C C . VAL A 1 404 ? 6.858 -11.096 -26.473 1.00 95.19 404 VAL A C 1
ATOM 3250 O O . VAL A 1 404 ? 7.028 -10.077 -25.811 1.00 95.19 404 VAL A O 1
ATOM 3253 N N . CYS A 1 405 ? 5.765 -11.282 -27.222 1.00 96.56 405 CYS A N 1
ATOM 3254 C CA . CYS A 1 405 ? 4.593 -10.410 -27.103 1.00 96.56 405 CYS A CA 1
ATOM 3255 C C . CYS A 1 405 ? 3.920 -10.655 -25.745 1.00 96.56 405 CYS A C 1
ATOM 3257 O O . CYS A 1 405 ? 3.393 -11.744 -25.509 1.00 96.56 405 CYS A O 1
ATOM 3259 N N . ARG A 1 406 ? 3.955 -9.669 -24.849 1.00 96.69 406 ARG A N 1
ATOM 3260 C CA . ARG A 1 406 ? 3.313 -9.732 -23.529 1.00 96.69 406 ARG A CA 1
ATOM 3261 C C . ARG A 1 406 ? 2.072 -8.861 -23.512 1.00 96.69 406 ARG A C 1
ATOM 3263 O O . ARG A 1 406 ? 2.052 -7.825 -24.168 1.00 96.69 406 ARG A O 1
ATOM 3270 N N . LEU A 1 407 ? 1.045 -9.302 -22.791 1.00 97.56 407 LEU A N 1
ATOM 3271 C CA . LEU A 1 407 ? -0.181 -8.533 -22.620 1.00 97.56 407 LEU A CA 1
ATOM 3272 C C . LEU A 1 407 ? 0.058 -7.398 -21.620 1.00 97.56 407 LEU A C 1
ATOM 3274 O O . LEU A 1 407 ? 0.618 -7.614 -20.546 1.00 97.56 407 LEU A O 1
ATOM 3278 N N . TYR A 1 408 ? -0.390 -6.202 -21.985 1.00 98.00 408 TYR A N 1
ATOM 3279 C CA . TYR A 1 408 ? -0.398 -5.022 -21.136 1.00 98.00 408 TYR A CA 1
ATOM 3280 C C . TYR A 1 408 ? -1.806 -4.445 -21.086 1.00 98.00 408 TYR A C 1
ATOM 3282 O O . TYR A 1 408 ? -2.510 -4.377 -22.095 1.00 98.00 408 TYR A O 1
ATOM 3290 N N . GLU A 1 409 ? -2.204 -3.970 -19.911 1.00 96.88 409 GLU A N 1
ATOM 3291 C CA . GLU A 1 409 ? -3.470 -3.255 -19.752 1.00 96.88 409 GLU A CA 1
ATOM 3292 C C . GLU A 1 409 ? -3.384 -1.860 -20.373 1.00 96.88 409 GLU A C 1
ATOM 3294 O O . GLU A 1 409 ? -4.357 -1.371 -20.946 1.00 96.88 409 GLU A O 1
ATOM 3299 N N . TYR A 1 410 ? -2.212 -1.232 -20.264 1.00 96.94 410 TYR A N 1
ATOM 3300 C CA . TYR A 1 410 ? -1.931 0.085 -20.813 1.00 96.94 410 TYR A CA 1
ATOM 3301 C C . TYR A 1 410 ? -0.444 0.209 -21.153 1.00 96.94 410 TYR A C 1
ATOM 3303 O O . TYR A 1 410 ? 0.408 -0.117 -20.325 1.00 96.94 410 TYR A O 1
ATOM 3311 N N . VAL A 1 411 ? -0.131 0.714 -22.345 1.00 97.56 411 VAL A N 1
ATOM 3312 C CA . VAL A 1 411 ? 1.218 1.125 -22.754 1.00 97.56 411 VAL A CA 1
ATOM 3313 C C . VAL A 1 411 ? 1.112 2.466 -23.453 1.00 97.56 411 VAL A C 1
ATOM 3315 O O . VAL A 1 411 ? 0.329 2.627 -24.389 1.00 97.56 411 VAL A O 1
ATOM 3318 N N . ASN A 1 412 ? 1.930 3.417 -23.024 1.00 97.25 412 ASN A N 1
ATOM 3319 C CA . ASN A 1 412 ? 2.091 4.690 -23.698 1.00 97.25 412 ASN A CA 1
ATOM 3320 C C . ASN A 1 412 ? 3.569 5.054 -23.754 1.00 97.25 412 ASN A C 1
ATOM 3322 O O . ASN A 1 412 ? 4.183 5.281 -22.713 1.00 97.25 412 ASN A O 1
ATOM 3326 N N . ILE A 1 413 ? 4.124 5.118 -24.965 1.00 97.56 413 ILE A N 1
ATOM 3327 C CA . ILE A 1 413 ? 5.503 5.555 -25.212 1.00 97.56 413 ILE A CA 1
ATOM 3328 C C . ILE A 1 413 ? 5.467 6.700 -26.216 1.00 97.56 413 ILE A C 1
ATOM 3330 O O . ILE A 1 413 ? 4.991 6.547 -27.345 1.00 97.56 413 ILE A O 1
ATOM 3334 N N . ARG A 1 414 ? 5.961 7.866 -25.798 1.00 96.12 414 ARG A N 1
ATOM 3335 C CA . ARG A 1 414 ? 6.003 9.116 -26.569 1.00 96.12 414 ARG A CA 1
ATOM 3336 C C . ARG A 1 414 ? 4.635 9.542 -27.123 1.00 96.12 414 ARG A C 1
ATOM 3338 O O . ARG A 1 414 ? 4.559 10.239 -28.130 1.00 96.12 414 ARG A O 1
ATOM 3345 N N . GLY A 1 415 ? 3.545 9.138 -26.467 1.00 95.31 415 GLY A N 1
ATOM 3346 C CA . GLY A 1 415 ? 2.172 9.415 -26.898 1.00 95.31 415 GLY A CA 1
ATOM 3347 C C . GLY A 1 415 ? 1.573 8.373 -27.848 1.00 95.31 415 GLY A C 1
ATOM 3348 O O . GLY A 1 415 ? 0.424 8.529 -28.261 1.00 95.31 415 GLY A O 1
ATOM 3349 N N . ASN A 1 416 ? 2.303 7.311 -28.199 1.00 95.94 416 ASN A N 1
ATOM 3350 C CA . ASN A 1 416 ? 1.717 6.135 -28.838 1.00 95.94 416 ASN A CA 1
ATOM 3351 C C . ASN A 1 416 ? 1.022 5.310 -27.759 1.00 95.94 416 ASN A C 1
ATOM 3353 O O . ASN A 1 416 ? 1.695 4.658 -26.969 1.00 95.94 416 ASN A O 1
ATOM 3357 N N . GLU A 1 417 ? -0.306 5.378 -27.703 1.00 96.06 417 GLU A N 1
ATOM 3358 C CA . GLU A 1 417 ? -1.114 4.669 -26.711 1.00 96.06 417 GLU A CA 1
ATOM 3359 C C . GLU A 1 417 ? -1.660 3.346 -27.258 1.00 96.06 417 GLU A C 1
ATOM 3361 O O . GLU A 1 417 ? -2.092 3.256 -28.412 1.00 96.06 417 GLU A O 1
ATOM 3366 N N . CYS A 1 418 ? -1.694 2.338 -26.390 1.00 95.69 418 CYS A N 1
ATOM 3367 C CA . CYS A 1 418 ? -2.333 1.057 -26.629 1.00 95.69 418 CYS A CA 1
ATOM 3368 C C . CYS A 1 418 ? -2.920 0.507 -25.323 1.00 95.69 418 CYS A C 1
ATOM 3370 O O . CYS A 1 418 ? -2.267 0.524 -24.279 1.00 95.69 418 CYS A O 1
ATOM 3372 N N . VAL A 1 419 ? -4.169 0.042 -25.381 1.00 97.69 419 VAL A N 1
ATOM 3373 C CA . VAL A 1 419 ? -4.952 -0.411 -24.222 1.00 97.69 419 VAL A CA 1
ATOM 3374 C C . VAL A 1 419 ? -5.363 -1.859 -24.441 1.00 97.69 419 VAL A C 1
ATOM 3376 O O . VAL A 1 419 ? -5.871 -2.183 -25.513 1.00 97.69 419 VAL A O 1
ATOM 3379 N N . ASN A 1 420 ? -5.177 -2.699 -23.421 1.00 97.69 420 ASN A N 1
ATOM 3380 C CA . ASN A 1 420 ? -5.459 -4.137 -23.447 1.00 97.69 420 ASN A CA 1
ATOM 3381 C C . ASN A 1 420 ? -4.909 -4.825 -24.706 1.00 97.69 420 ASN A C 1
ATOM 3383 O O . ASN A 1 420 ? -5.654 -5.349 -25.537 1.00 97.69 420 ASN A O 1
ATOM 3387 N N . CYS A 1 421 ? -3.597 -4.738 -24.877 1.00 97.31 421 CYS A N 1
ATOM 3388 C CA . CYS A 1 421 ? -2.936 -5.116 -26.111 1.00 97.31 421 CYS A CA 1
ATOM 3389 C C . CYS A 1 421 ? -1.570 -5.734 -25.840 1.00 97.31 421 CYS A C 1
ATOM 3391 O O . CYS A 1 421 ? -1.022 -5.627 -24.740 1.00 97.31 421 CYS A O 1
ATOM 3393 N N . THR A 1 422 ? -1.014 -6.396 -26.846 1.00 98.19 422 THR A N 1
ATOM 3394 C CA . THR A 1 422 ? 0.317 -6.977 -26.728 1.00 98.19 422 THR A CA 1
ATOM 3395 C C . THR A 1 422 ? 1.414 -5.991 -27.121 1.00 98.19 422 THR A C 1
ATOM 3397 O O . THR A 1 422 ? 1.303 -5.300 -28.130 1.00 98.19 422 THR A O 1
ATOM 3400 N N . ALA A 1 423 ? 2.513 -5.963 -26.369 1.00 97.56 423 ALA A N 1
ATOM 3401 C CA . ALA A 1 423 ? 3.737 -5.256 -26.746 1.00 97.56 423 ALA A CA 1
ATOM 3402 C C . ALA A 1 423 ? 4.924 -6.222 -26.755 1.00 97.56 423 ALA A C 1
ATOM 3404 O O . ALA A 1 423 ? 4.941 -7.209 -26.013 1.00 97.56 423 ALA A O 1
ATOM 3405 N N . ARG A 1 424 ? 5.899 -5.969 -27.633 1.00 96.62 424 ARG A N 1
ATOM 3406 C CA . ARG A 1 424 ? 7.111 -6.784 -27.711 1.00 96.62 424 ARG A CA 1
ATOM 3407 C C . ARG A 1 424 ? 8.005 -6.442 -26.522 1.00 96.62 424 ARG A C 1
ATOM 3409 O O . ARG A 1 424 ? 8.382 -5.289 -26.348 1.00 96.62 424 ARG A O 1
ATOM 3416 N N . THR A 1 425 ? 8.329 -7.443 -25.712 1.00 96.88 425 THR A N 1
ATOM 3417 C CA . THR A 1 425 ? 9.058 -7.250 -24.455 1.00 96.88 425 THR A CA 1
ATOM 3418 C C . THR A 1 425 ? 10.287 -8.139 -24.416 1.00 96.88 425 THR A C 1
ATOM 3420 O O . THR A 1 425 ? 10.167 -9.357 -24.566 1.00 96.88 425 THR A O 1
ATOM 3423 N N . TRP A 1 426 ? 11.445 -7.541 -24.150 1.00 96.31 426 TRP A N 1
ATOM 3424 C CA . TRP A 1 426 ? 12.719 -8.223 -23.951 1.00 96.31 426 TRP A CA 1
ATOM 3425 C C . TRP A 1 426 ? 12.940 -8.433 -22.466 1.00 96.31 426 TRP A C 1
ATOM 3427 O O . TRP A 1 426 ? 12.864 -7.484 -21.685 1.00 96.31 426 TRP A O 1
ATOM 3437 N N . TYR A 1 427 ? 13.187 -9.679 -22.065 1.00 95.88 427 TYR A N 1
ATOM 3438 C CA . TYR A 1 427 ? 13.444 -9.987 -20.665 1.00 95.88 427 TYR A CA 1
ATOM 3439 C C . TYR A 1 427 ? 14.090 -11.361 -20.483 1.00 95.88 427 TYR A C 1
ATOM 3441 O O . TYR A 1 427 ? 13.407 -12.357 -20.255 1.00 95.88 427 TYR A O 1
ATOM 3449 N N . LYS A 1 428 ? 15.418 -11.451 -20.561 1.00 94.50 428 LYS A N 1
ATOM 3450 C CA . LYS A 1 428 ? 16.122 -12.731 -20.424 1.00 94.50 428 LYS A CA 1
ATOM 3451 C C . LYS A 1 428 ? 17.507 -12.567 -19.814 1.00 94.50 428 LYS A C 1
ATOM 3453 O O . LYS A 1 428 ? 18.328 -11.793 -20.293 1.00 94.50 428 LYS A O 1
ATOM 3458 N N . LYS A 1 429 ? 17.779 -13.332 -18.756 1.00 93.12 429 LYS A N 1
ATOM 3459 C CA . LYS A 1 429 ? 19.061 -13.313 -18.047 1.00 93.12 429 LYS A CA 1
ATOM 3460 C C . LYS A 1 429 ? 20.214 -13.652 -18.992 1.00 93.12 429 LYS A C 1
ATOM 3462 O O . LYS A 1 429 ? 20.098 -14.596 -19.768 1.00 93.12 429 LYS A O 1
ATOM 3467 N N . GLY A 1 430 ? 21.327 -12.932 -18.875 1.00 91.12 430 GLY A N 1
ATOM 3468 C CA . GLY A 1 430 ? 22.486 -13.061 -19.758 1.00 91.12 430 GLY A CA 1
ATOM 3469 C C . GLY A 1 430 ? 22.338 -12.355 -21.107 1.00 91.12 430 GLY A C 1
ATOM 3470 O O . GLY A 1 430 ? 23.353 -12.119 -21.753 1.00 91.12 430 GLY A O 1
ATOM 3471 N N . ASP A 1 431 ? 21.114 -11.996 -21.508 1.00 92.56 431 ASP A N 1
ATOM 3472 C CA . ASP A 1 431 ? 20.833 -11.326 -22.777 1.00 92.56 431 ASP A CA 1
ATOM 3473 C C . ASP A 1 431 ? 20.394 -9.871 -22.532 1.00 92.56 431 ASP A C 1
ATOM 3475 O O . ASP A 1 431 ? 21.137 -8.943 -22.843 1.00 92.56 431 ASP A O 1
ATOM 3479 N N . TYR A 1 432 ? 19.215 -9.663 -21.930 1.00 93.19 432 TYR A N 1
ATOM 3480 C CA . TYR A 1 432 ? 18.618 -8.337 -21.754 1.00 93.19 432 TYR A CA 1
ATOM 3481 C C . TYR A 1 432 ? 17.796 -8.198 -20.458 1.00 93.19 432 TYR A C 1
ATOM 3483 O O . TY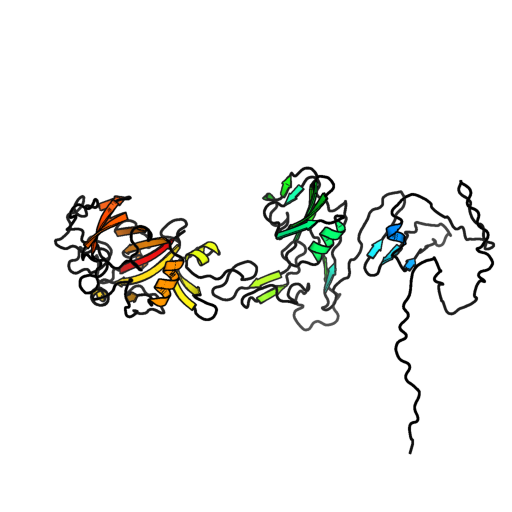R A 1 432 ? 16.978 -9.078 -20.153 1.00 93.19 432 TYR A O 1
ATOM 3491 N N . PRO A 1 433 ? 17.932 -7.076 -19.719 1.00 94.75 433 PRO A N 1
ATOM 3492 C CA . PRO A 1 433 ? 16.995 -6.711 -18.657 1.00 94.75 433 PRO A CA 1
ATOM 3493 C C . PRO A 1 433 ? 15.625 -6.341 -19.247 1.00 94.75 433 PRO A C 1
ATOM 3495 O O . PRO A 1 433 ? 15.476 -6.220 -20.464 1.00 94.75 433 PRO A O 1
ATOM 3498 N N . LEU A 1 434 ? 14.621 -6.163 -18.383 1.00 96.50 434 LEU A N 1
ATOM 3499 C CA . LEU A 1 434 ? 13.250 -5.858 -18.802 1.00 96.50 434 LEU A CA 1
ATOM 3500 C C . LEU A 1 434 ? 13.208 -4.528 -19.564 1.00 96.50 434 LEU A C 1
ATOM 3502 O O . LEU A 1 434 ? 13.554 -3.499 -18.991 1.00 96.50 434 LEU A O 1
ATOM 3506 N N . HIS A 1 435 ? 12.774 -4.547 -20.822 1.00 97.12 435 HIS A N 1
ATOM 3507 C CA . HIS A 1 435 ? 12.505 -3.338 -21.606 1.00 97.12 435 HIS A CA 1
ATOM 3508 C C . HIS A 1 435 ? 11.560 -3.629 -22.785 1.00 97.12 435 HIS A C 1
ATOM 3510 O O . HIS A 1 435 ? 11.279 -4.788 -23.115 1.00 97.12 435 HIS A O 1
ATOM 3516 N N . ILE A 1 436 ? 11.060 -2.562 -23.407 1.00 97.25 436 ILE A N 1
ATOM 3517 C CA . ILE A 1 436 ? 10.352 -2.584 -24.694 1.00 97.25 436 ILE A CA 1
ATOM 3518 C C . ILE A 1 436 ? 11.230 -1.858 -25.710 1.00 97.25 436 ILE A C 1
ATOM 3520 O O . ILE A 1 436 ? 11.718 -0.775 -25.406 1.00 97.25 436 ILE A O 1
ATOM 3524 N N . ASP A 1 437 ? 11.389 -2.420 -26.903 1.00 95.31 437 ASP A N 1
ATOM 3525 C CA . ASP A 1 437 ? 11.989 -1.725 -28.044 1.00 95.31 437 ASP A CA 1
ATOM 3526 C C . ASP A 1 437 ? 10.871 -1.201 -28.959 1.00 95.31 437 ASP A C 1
ATOM 3528 O O . ASP A 1 437 ? 10.132 -1.978 -29.575 1.00 95.31 437 ASP A O 1
ATOM 3532 N N . SER A 1 438 ? 10.722 0.124 -29.039 1.00 95.25 438 SER A N 1
ATOM 3533 C CA . SER A 1 438 ? 9.654 0.758 -29.829 1.00 95.25 438 SER A CA 1
ATOM 3534 C C . SER A 1 438 ? 9.842 0.624 -31.342 1.00 95.25 438 SER A C 1
ATOM 3536 O O . SER A 1 438 ? 8.891 0.850 -32.095 1.00 95.25 438 SER A O 1
ATOM 3538 N N . TYR A 1 439 ? 11.038 0.266 -31.815 1.00 94.19 439 TYR A N 1
ATOM 3539 C CA . TYR A 1 439 ? 11.305 0.047 -33.234 1.00 94.19 439 TYR A CA 1
ATOM 3540 C C . TYR A 1 439 ? 10.725 -1.288 -33.721 1.00 94.19 439 TYR A C 1
ATOM 3542 O O . TYR A 1 439 ? 10.228 -1.384 -34.847 1.00 94.19 439 TYR A O 1
ATOM 3550 N N . TYR A 1 440 ? 10.751 -2.320 -32.874 1.00 92.56 440 TYR A N 1
ATOM 3551 C CA . TYR A 1 440 ? 10.410 -3.693 -33.246 1.00 92.56 440 TYR A CA 1
ATOM 3552 C C . TYR A 1 440 ? 9.018 -4.126 -32.767 1.00 92.56 440 TYR A C 1
ATOM 3554 O O . TYR A 1 440 ? 8.851 -4.721 -31.705 1.00 92.56 440 TYR A O 1
ATOM 3562 N N . GLN A 1 441 ? 8.007 -3.947 -33.622 1.00 91.31 441 GLN A N 1
ATOM 3563 C CA . GLN A 1 441 ? 6.652 -4.448 -33.352 1.00 91.31 441 GLN A CA 1
ATOM 3564 C C . GLN A 1 441 ? 6.550 -5.986 -33.421 1.00 91.31 441 GLN A C 1
ATOM 3566 O O . GLN A 1 441 ? 5.867 -6.607 -32.611 1.00 91.31 441 GLN A O 1
ATOM 3571 N N . PHE A 1 442 ? 7.192 -6.613 -34.417 1.00 91.06 442 PHE A N 1
ATOM 3572 C CA . PHE A 1 442 ? 7.228 -8.075 -34.638 1.00 91.06 442 PHE A CA 1
ATOM 3573 C C . PHE A 1 442 ? 5.889 -8.820 -34.461 1.00 91.06 442 PHE A C 1
ATOM 3575 O O . PHE A 1 442 ? 5.846 -9.948 -33.971 1.00 91.06 442 PHE A O 1
ATOM 3582 N N . GLY A 1 443 ? 4.794 -8.204 -34.916 1.00 92.88 443 GLY A N 1
ATOM 3583 C CA . GLY A 1 443 ? 3.459 -8.802 -34.891 1.00 92.88 443 GLY A CA 1
ATOM 3584 C C . GLY A 1 443 ? 2.708 -8.676 -33.563 1.00 92.88 443 GLY A C 1
ATOM 3585 O O . GLY A 1 443 ? 1.617 -9.230 -33.467 1.00 92.88 443 GLY A O 1
ATOM 3586 N N . CYS A 1 444 ? 3.246 -7.964 -32.567 1.00 97.12 444 CYS A N 1
ATOM 3587 C CA . CYS A 1 444 ? 2.461 -7.523 -31.414 1.00 97.12 444 CYS A CA 1
ATOM 3588 C C . CYS A 1 444 ? 1.579 -6.313 -31.792 1.00 97.12 444 CYS A C 1
ATOM 3590 O O . CYS A 1 444 ? 1.812 -5.648 -32.802 1.00 97.12 444 CYS A O 1
ATOM 3592 N N . ASP A 1 445 ? 0.569 -6.007 -30.984 1.00 97.69 445 ASP A N 1
ATOM 3593 C CA . ASP A 1 445 ? -0.413 -4.955 -31.287 1.00 97.69 445 ASP A CA 1
ATOM 3594 C C . ASP A 1 445 ? 0.159 -3.533 -31.155 1.00 97.69 445 ASP A C 1
ATOM 3596 O O . ASP A 1 445 ? -0.173 -2.652 -31.949 1.00 97.69 445 ASP A O 1
ATOM 3600 N N . PHE A 1 446 ? 1.011 -3.305 -30.152 1.00 97.38 446 PHE A N 1
ATOM 3601 C CA . PHE A 1 446 ? 1.612 -2.007 -29.858 1.00 97.38 446 PHE A CA 1
ATOM 3602 C C . PHE A 1 446 ? 2.571 -1.558 -30.969 1.00 97.38 446 PHE A C 1
ATOM 3604 O O . PHE A 1 446 ? 3.537 -2.252 -31.281 1.00 97.38 446 PHE A O 1
ATOM 3611 N N . ASP A 1 447 ? 2.336 -0.363 -31.513 1.00 95.31 447 ASP A N 1
ATOM 3612 C CA . ASP A 1 447 ? 3.184 0.272 -32.524 1.00 95.31 447 ASP A CA 1
ATOM 3613 C C . ASP A 1 447 ? 3.760 1.596 -31.995 1.00 95.31 447 ASP A C 1
ATOM 3615 O O . ASP A 1 447 ? 3.086 2.631 -31.979 1.00 95.31 447 ASP A O 1
ATOM 3619 N N . GLY A 1 448 ? 5.031 1.557 -31.583 1.00 93.81 448 GLY A N 1
ATOM 3620 C CA . GLY A 1 448 ? 5.786 2.716 -31.098 1.00 93.81 448 GLY A CA 1
ATOM 3621 C C . GLY A 1 448 ? 6.231 3.701 -32.189 1.00 93.81 448 GLY A C 1
ATOM 3622 O O . GLY A 1 448 ? 6.846 4.717 -31.866 1.00 93.81 448 GLY A O 1
ATOM 3623 N N . ASN A 1 449 ? 5.928 3.437 -33.468 1.00 91.50 449 ASN A N 1
ATOM 3624 C CA . ASN A 1 449 ? 6.291 4.288 -34.609 1.00 91.50 449 ASN A CA 1
ATOM 3625 C C . ASN A 1 449 ? 5.125 5.120 -35.162 1.00 91.50 449 ASN A C 1
ATOM 3627 O O . ASN A 1 449 ? 5.325 5.917 -36.082 1.00 91.50 449 ASN A O 1
ATOM 3631 N N . LYS A 1 450 ? 3.906 4.933 -34.644 1.00 87.00 450 LYS A N 1
ATOM 3632 C CA . LYS A 1 450 ? 2.674 5.414 -35.283 1.00 87.00 450 LYS A CA 1
ATOM 3633 C C . LYS A 1 450 ? 2.558 6.938 -35.354 1.00 87.00 450 LYS A C 1
ATOM 3635 O O . LYS A 1 450 ? 2.220 7.476 -36.408 1.00 87.00 450 LYS A O 1
ATOM 3640 N N . THR A 1 451 ? 2.755 7.634 -34.237 1.00 84.50 451 THR A N 1
ATOM 3641 C CA . THR A 1 451 ? 2.605 9.100 -34.154 1.00 84.50 451 THR A CA 1
ATOM 3642 C C . THR A 1 451 ? 3.938 9.826 -34.297 1.00 84.50 451 THR A C 1
ATOM 3644 O O . THR A 1 451 ? 3.996 10.886 -34.920 1.00 84.50 451 THR A O 1
ATOM 3647 N N . ASP A 1 452 ? 5.007 9.236 -33.765 1.00 82.25 452 ASP A N 1
ATOM 3648 C CA . ASP A 1 452 ? 6.377 9.728 -33.839 1.00 82.25 452 ASP A CA 1
ATOM 3649 C C . ASP A 1 452 ? 7.324 8.540 -34.067 1.00 82.25 452 ASP A C 1
ATOM 3651 O O . ASP A 1 452 ? 7.386 7.658 -33.205 1.00 82.25 452 ASP A O 1
ATOM 3655 N N . PRO A 1 453 ? 8.060 8.489 -35.194 1.00 87.44 453 PRO A N 1
ATOM 3656 C CA . PRO A 1 453 ? 8.943 7.370 -35.502 1.00 87.44 453 PRO A CA 1
ATOM 3657 C C . PRO A 1 453 ? 9.914 7.082 -34.356 1.00 87.44 453 PRO A C 1
ATOM 3659 O O . PRO A 1 453 ? 10.494 8.008 -33.779 1.00 87.44 453 PRO A O 1
ATOM 3662 N N . ALA A 1 454 ? 10.068 5.808 -34.012 1.00 92.75 454 ALA A N 1
ATOM 3663 C CA . ALA A 1 454 ? 11.095 5.352 -33.092 1.00 92.75 454 ALA A CA 1
ATOM 3664 C C . ALA A 1 454 ? 12.469 5.416 -33.753 1.00 92.75 454 ALA A C 1
ATOM 3666 O O . ALA A 1 454 ? 12.613 5.292 -34.975 1.00 92.75 454 ALA A O 1
ATOM 3667 N N . LEU A 1 455 ? 13.491 5.627 -32.931 1.00 94.31 455 LEU A N 1
ATOM 3668 C CA . LEU A 1 455 ? 14.867 5.435 -33.368 1.00 94.31 455 LEU A CA 1
ATOM 3669 C C . LEU A 1 455 ? 15.134 3.942 -33.581 1.00 94.31 455 LEU A C 1
ATOM 3671 O O . LEU A 1 455 ? 14.432 3.092 -33.039 1.00 94.31 455 LEU A O 1
ATOM 3675 N N . PHE A 1 456 ? 16.139 3.619 -34.396 1.00 93.75 456 PHE A N 1
ATOM 3676 C CA . PHE A 1 456 ? 16.590 2.236 -34.521 1.00 93.75 456 PHE A CA 1
ATOM 3677 C C . PHE A 1 456 ? 17.017 1.731 -33.138 1.00 93.75 456 PHE A C 1
ATOM 3679 O O . PHE A 1 456 ? 17.773 2.433 -32.468 1.00 93.75 456 PHE A O 1
ATOM 3686 N N . THR A 1 457 ? 16.492 0.567 -32.743 1.00 92.56 457 THR A N 1
ATOM 3687 C CA . THR A 1 457 ? 16.746 -0.074 -31.439 1.00 92.56 457 THR A CA 1
ATOM 3688 C C . THR A 1 457 ? 16.407 0.791 -30.213 1.00 92.56 457 THR A C 1
ATOM 3690 O O . THR A 1 457 ? 17.088 0.727 -29.197 1.00 92.56 457 THR A O 1
ATOM 3693 N N . GLU A 1 458 ? 15.375 1.643 -30.307 1.00 95.94 458 GLU A N 1
ATOM 3694 C CA . GLU A 1 458 ? 14.966 2.543 -29.219 1.00 95.94 458 GLU A CA 1
ATOM 3695 C C . GLU A 1 458 ? 14.415 1.785 -28.006 1.00 95.94 458 GLU A C 1
ATOM 3697 O O . GLU A 1 458 ? 13.263 1.347 -28.006 1.00 95.94 458 GLU A O 1
ATOM 3702 N N . ASP A 1 459 ? 15.205 1.743 -26.935 1.00 96.25 459 ASP A N 1
ATOM 3703 C CA . ASP A 1 459 ? 14.827 1.075 -25.696 1.00 96.25 459 ASP A CA 1
ATOM 3704 C C . ASP A 1 459 ? 14.003 1.985 -24.777 1.00 96.25 459 ASP A C 1
ATOM 3706 O O . ASP A 1 459 ? 14.372 3.124 -24.467 1.00 96.25 459 ASP A O 1
ATOM 3710 N N . ASN A 1 460 ? 12.905 1.451 -24.253 1.00 97.56 460 ASN A N 1
ATOM 3711 C CA . ASN A 1 460 ? 12.008 2.127 -23.330 1.00 97.56 460 ASN A CA 1
ATOM 3712 C C . ASN A 1 460 ? 11.814 1.302 -22.049 1.00 97.56 460 ASN A C 1
ATOM 3714 O O . ASN A 1 460 ? 11.727 0.073 -22.076 1.00 97.56 460 ASN A O 1
ATOM 3718 N N . PHE A 1 461 ? 11.704 2.004 -20.916 1.00 97.19 461 PHE A N 1
ATOM 3719 C CA . PHE A 1 461 ? 11.519 1.439 -19.570 1.00 97.19 461 PHE A CA 1
ATOM 3720 C C . PHE A 1 461 ? 12.623 0.482 -19.083 1.00 97.19 461 PHE A C 1
ATOM 3722 O O . PHE A 1 461 ? 12.390 -0.305 -18.171 1.00 97.19 461 PHE A O 1
ATOM 3729 N N . GLY A 1 462 ? 13.828 0.568 -19.647 1.00 95.50 462 GLY A N 1
ATOM 3730 C CA . GLY A 1 462 ? 14.975 -0.252 -19.267 1.00 95.50 462 GLY A CA 1
ATOM 3731 C C . GLY A 1 462 ? 16.028 -0.289 -20.372 1.00 95.50 462 GLY A C 1
ATOM 3732 O O . GLY A 1 462 ? 15.817 0.271 -21.440 1.00 95.50 462 GLY A O 1
ATOM 3733 N N . PHE A 1 463 ? 17.155 -0.955 -20.105 1.00 94.94 463 PHE A N 1
ATOM 3734 C CA . PHE A 1 463 ? 18.298 -1.164 -21.012 1.00 94.94 463 PHE A CA 1
ATOM 3735 C C . PHE A 1 463 ? 18.966 0.113 -21.570 1.00 94.94 463 PHE A C 1
ATOM 3737 O O . PHE A 1 463 ? 20.111 0.375 -21.213 1.00 94.94 463 PHE A O 1
ATOM 3744 N N . TYR A 1 464 ? 18.294 0.954 -22.356 1.00 95.56 464 TYR A N 1
ATOM 3745 C CA . TYR A 1 464 ? 18.793 2.248 -22.851 1.00 95.56 464 TYR A CA 1
ATOM 3746 C C . TYR A 1 464 ? 20.151 2.172 -23.558 1.00 95.56 464 TYR A C 1
ATOM 3748 O O . TYR A 1 464 ? 21.062 2.948 -23.241 1.00 95.56 464 TYR A O 1
ATOM 3756 N N . LEU A 1 465 ? 20.326 1.241 -24.491 1.00 93.38 465 LEU A N 1
ATOM 3757 C CA . LEU A 1 465 ? 21.454 1.260 -25.415 1.00 93.38 465 LEU A CA 1
ATOM 3758 C C . LEU A 1 465 ? 21.310 2.444 -26.376 1.00 93.38 465 LEU A C 1
ATOM 3760 O O . LEU A 1 465 ? 22.154 3.346 -26.332 1.00 93.38 465 LEU A O 1
ATOM 3764 N N . ASP A 1 466 ? 20.206 2.493 -27.122 1.00 93.88 466 ASP A N 1
ATOM 3765 C CA . ASP A 1 466 ? 19.827 3.629 -27.961 1.00 93.88 466 ASP A CA 1
ATOM 3766 C C . ASP A 1 466 ? 18.673 4.397 -27.310 1.00 93.88 466 ASP A C 1
ATOM 3768 O O . ASP A 1 466 ? 17.667 3.831 -26.884 1.00 93.88 466 ASP A O 1
ATOM 3772 N N . ILE A 1 467 ? 18.843 5.716 -27.182 1.00 94.62 467 ILE A N 1
ATOM 3773 C CA . ILE A 1 467 ? 17.940 6.576 -26.411 1.00 94.62 467 ILE A CA 1
ATOM 3774 C C . ILE A 1 467 ? 17.272 7.623 -27.290 1.00 94.62 467 ILE A C 1
ATOM 3776 O O . ILE A 1 467 ? 17.901 8.217 -28.166 1.00 94.62 467 ILE A O 1
ATOM 3780 N N . ASN A 1 468 ? 16.012 7.925 -26.989 1.00 95.75 468 ASN A N 1
ATOM 3781 C CA . ASN A 1 468 ? 15.269 9.005 -27.622 1.00 95.75 468 ASN A CA 1
ATOM 3782 C C . ASN A 1 468 ? 14.991 10.114 -26.606 1.00 95.75 468 ASN A C 1
ATOM 3784 O O . ASN A 1 468 ? 14.334 9.894 -25.591 1.00 95.75 468 ASN A O 1
ATOM 3788 N N . SER A 1 469 ? 15.447 11.338 -26.879 1.00 95.56 469 SER A N 1
ATOM 3789 C CA . SER A 1 469 ? 15.260 12.466 -25.957 1.00 95.56 469 SER A CA 1
ATOM 3790 C C . SER A 1 469 ? 13.799 12.913 -25.814 1.00 95.56 469 SER A C 1
ATOM 3792 O O . SER A 1 469 ? 13.500 13.751 -24.967 1.00 95.56 469 SER A O 1
ATOM 3794 N N . LYS A 1 470 ? 12.887 12.408 -26.655 1.00 95.56 470 LYS A N 1
ATOM 3795 C CA . LYS A 1 470 ? 11.439 12.627 -26.525 1.00 95.56 470 LYS A CA 1
ATOM 3796 C C . LYS A 1 470 ? 10.775 11.663 -25.538 1.00 95.56 470 LYS A C 1
ATOM 3798 O O . LYS A 1 470 ? 9.668 11.950 -25.098 1.00 95.56 470 LYS A O 1
ATOM 3803 N N . PHE A 1 471 ? 11.422 10.544 -25.205 1.00 97.38 471 PHE A N 1
ATOM 3804 C CA . PHE A 1 471 ? 10.973 9.629 -24.159 1.00 97.38 471 PHE A CA 1
ATOM 3805 C C . PHE A 1 471 ? 11.427 10.166 -22.797 1.00 97.38 471 PHE A C 1
ATOM 3807 O O . PHE A 1 471 ? 12.617 10.392 -22.573 1.00 97.38 471 PHE A O 1
ATOM 3814 N N . ARG A 1 472 ? 10.489 10.402 -21.876 1.00 97.56 472 ARG A N 1
ATOM 3815 C CA . ARG A 1 472 ? 10.732 11.137 -20.621 1.00 97.56 472 ARG A CA 1
ATOM 3816 C C . ARG A 1 472 ? 11.773 10.499 -19.708 1.00 97.56 472 ARG A C 1
ATOM 3818 O O . ARG A 1 472 ? 12.446 11.218 -18.979 1.00 97.56 472 ARG A O 1
ATOM 3825 N N . CYS A 1 473 ? 11.923 9.176 -19.719 1.00 97.88 473 CYS A N 1
ATOM 3826 C CA . CYS A 1 473 ? 12.944 8.501 -18.911 1.00 97.88 473 CYS A CA 1
ATOM 3827 C C . CYS A 1 473 ? 14.370 8.784 -19.413 1.00 97.88 473 CYS A C 1
ATOM 3829 O O . CYS A 1 473 ? 15.329 8.594 -18.669 1.00 97.88 473 CYS A O 1
ATOM 3831 N N . THR A 1 474 ? 14.510 9.214 -20.671 1.00 97.69 474 THR A N 1
ATOM 3832 C CA . THR A 1 474 ? 15.792 9.418 -21.352 1.00 97.69 474 THR A CA 1
ATOM 3833 C C . THR A 1 474 ? 15.956 10.836 -21.910 1.00 97.69 474 THR A C 1
ATOM 3835 O O . THR A 1 474 ? 16.838 11.069 -22.736 1.00 97.69 474 THR A O 1
ATOM 3838 N N . SER A 1 475 ? 15.132 11.805 -21.483 1.00 97.25 475 SER A N 1
ATOM 3839 C CA . SER A 1 475 ? 15.216 13.191 -21.972 1.00 97.25 475 SER A CA 1
ATOM 3840 C C . SER A 1 475 ? 16.428 13.972 -21.438 1.00 97.25 475 SER A C 1
ATOM 3842 O O . SER A 1 475 ? 16.841 14.958 -22.049 1.00 97.25 475 SER A O 1
ATOM 3844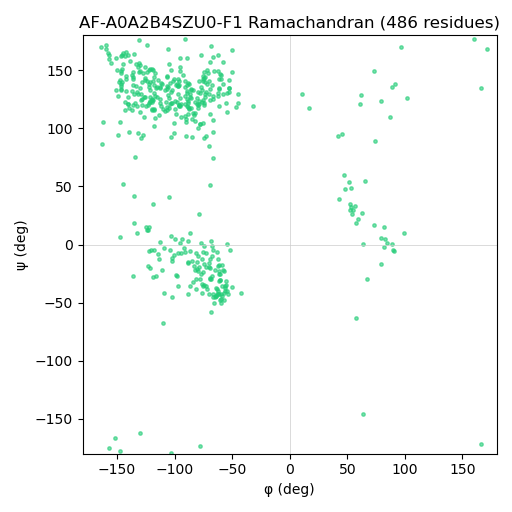 N N . SER A 1 476 ? 17.027 13.518 -20.335 1.00 97.75 476 SER A N 1
ATOM 3845 C CA . SER A 1 476 ? 18.225 14.064 -19.688 1.00 97.75 476 SER A CA 1
ATOM 3846 C C . SER A 1 476 ? 18.931 12.973 -18.876 1.00 97.75 476 SER A C 1
ATOM 3848 O O . SER A 1 476 ? 18.293 12.050 -18.374 1.00 97.75 476 SER A O 1
ATOM 3850 N N . ASP A 1 477 ? 20.236 13.124 -18.639 1.00 97.69 477 ASP A N 1
ATOM 3851 C CA . ASP A 1 477 ? 21.046 12.233 -17.788 1.00 97.69 477 ASP A CA 1
ATOM 3852 C C . ASP A 1 477 ? 20.537 12.119 -16.335 1.00 97.69 477 ASP A C 1
ATOM 3854 O O . ASP A 1 477 ? 20.854 11.161 -15.615 1.00 97.69 477 ASP A O 1
ATOM 3858 N N . SER A 1 478 ? 19.769 13.115 -15.886 1.00 97.56 478 SER A N 1
ATOM 3859 C CA . SER A 1 478 ? 19.149 13.166 -14.560 1.00 97.56 478 SER A CA 1
ATOM 3860 C C . SER A 1 478 ? 17.773 12.509 -14.494 1.00 97.56 478 SER A C 1
ATOM 3862 O O . SER A 1 478 ? 17.282 12.287 -13.387 1.00 97.56 478 SER A O 1
ATOM 3864 N N . ASP A 1 479 ? 17.144 12.246 -15.640 1.00 98.12 479 ASP A N 1
ATOM 3865 C CA . ASP A 1 479 ? 15.784 11.721 -15.696 1.00 98.12 479 ASP A CA 1
ATOM 3866 C C . ASP A 1 479 ? 15.749 10.251 -15.317 1.00 98.12 479 ASP A C 1
ATOM 3868 O O . ASP A 1 479 ? 16.723 9.521 -15.500 1.00 98.12 479 ASP A O 1
ATOM 3872 N N . THR A 1 480 ? 14.634 9.843 -14.719 1.00 97.94 480 THR A N 1
ATOM 3873 C CA . THR A 1 480 ? 14.535 8.585 -13.991 1.00 97.94 480 THR A CA 1
ATOM 3874 C C . THR A 1 480 ? 13.505 7.642 -14.589 1.00 97.94 480 THR A C 1
ATOM 3876 O O . THR A 1 480 ? 12.491 8.068 -15.140 1.00 97.94 480 THR A O 1
ATOM 3879 N N . THR A 1 481 ? 13.770 6.350 -14.429 1.00 98.31 481 THR A N 1
ATOM 3880 C CA . THR A 1 481 ? 12.848 5.240 -14.685 1.00 98.31 481 THR A CA 1
ATOM 3881 C C . THR A 1 481 ? 12.518 4.592 -13.356 1.00 98.31 481 THR A C 1
ATOM 3883 O O . THR A 1 481 ? 13.431 4.369 -12.559 1.00 98.31 481 THR A O 1
ATOM 3886 N N . GLN A 1 482 ? 11.247 4.291 -13.109 1.00 97.81 482 GLN A N 1
ATOM 3887 C CA . GLN A 1 482 ? 10.822 3.504 -11.955 1.00 97.81 482 GLN A CA 1
ATOM 3888 C C . GLN A 1 482 ? 10.028 2.287 -12.401 1.00 97.81 482 GLN A C 1
ATOM 3890 O O . GLN A 1 482 ? 9.172 2.408 -13.276 1.00 97.81 482 GLN A O 1
ATOM 3895 N N . LEU 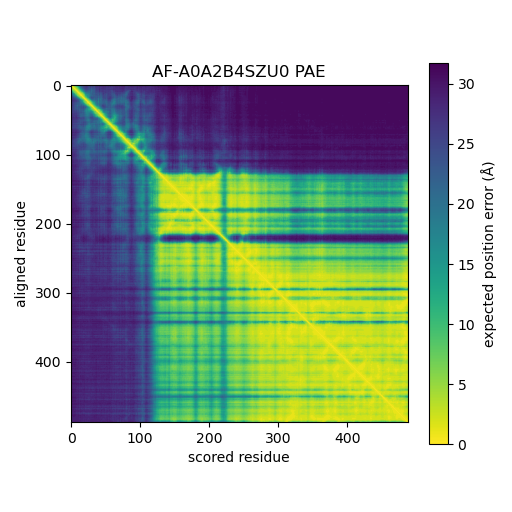A 1 483 ? 10.261 1.160 -11.730 1.00 98.06 483 LEU A N 1
ATOM 3896 C CA . LEU A 1 483 ? 9.382 -0.002 -11.765 1.00 98.06 483 LEU A CA 1
ATOM 3897 C C . LEU A 1 483 ? 8.715 -0.194 -10.409 1.00 98.06 483 LEU A C 1
ATOM 3899 O O . LEU A 1 483 ? 9.339 -0.074 -9.347 1.00 98.06 483 LEU A O 1
ATOM 3903 N N . TRP A 1 484 ? 7.437 -0.539 -10.472 1.00 98.06 484 TRP A N 1
ATOM 3904 C CA . TRP A 1 484 ? 6.554 -0.657 -9.327 1.00 98.06 484 TRP A CA 1
ATOM 3905 C C . TRP A 1 484 ? 5.821 -1.988 -9.353 1.00 98.06 484 TRP A C 1
ATOM 3907 O O . TRP A 1 484 ? 5.468 -2.478 -10.423 1.00 98.06 484 TRP A O 1
ATOM 3917 N N . ILE A 1 485 ? 5.497 -2.520 -8.175 1.00 98.38 485 ILE A N 1
ATOM 3918 C CA . ILE A 1 485 ? 4.485 -3.574 -8.030 1.00 98.38 485 ILE A CA 1
ATOM 3919 C C . ILE A 1 485 ? 3.381 -3.128 -7.095 1.00 98.38 485 ILE A C 1
ATOM 3921 O O . ILE A 1 485 ? 3.626 -2.506 -6.062 1.00 98.38 485 ILE A O 1
ATOM 3925 N N . GLY A 1 486 ? 2.150 -3.427 -7.465 1.00 97.50 486 GLY A N 1
ATOM 3926 C CA . GLY A 1 486 ? 0.996 -2.780 -6.883 1.00 97.50 486 GLY A CA 1
ATOM 3927 C C . GLY A 1 486 ? -0.283 -3.581 -6.994 1.00 97.50 486 GLY A C 1
ATOM 3928 O O . GLY A 1 486 ? -0.303 -4.725 -7.443 1.00 97.50 486 GLY A O 1
ATOM 3929 N N . GLY A 1 487 ? -1.364 -2.958 -6.558 1.00 96.19 487 GLY A N 1
ATOM 3930 C CA . GLY A 1 487 ? -2.686 -3.560 -6.513 1.00 96.19 487 GLY A CA 1
ATOM 3931 C C . GLY A 1 487 ? -3.658 -2.664 -5.765 1.00 96.19 487 GLY A C 1
ATOM 3932 O O . GLY A 1 487 ? -3.232 -1.687 -5.138 1.00 96.19 487 GLY A O 1
ATOM 3933 N N . LYS A 1 488 ? -4.939 -3.006 -5.876 1.00 89.25 488 LYS A N 1
ATOM 3934 C CA . LYS A 1 488 ? -6.027 -2.394 -5.111 1.00 89.25 488 LYS A CA 1
ATOM 3935 C C . LYS A 1 488 ? -6.054 -2.893 -3.674 1.00 89.25 488 LYS A C 1
ATOM 3937 O O . LYS A 1 488 ? -5.700 -4.077 -3.472 1.00 89.25 488 LYS A O 1
#

Mean predicted aligned error: 16.0 Å

Secondary structure (DSSP, 8-state):
-----------------------------SSS-PPPGGGSS-----SS---EE-SSTT-EE------S-TTTTSS--EEE--PPBPTT--B-----EEEETTEEE--BTTTB---EEB------SSSEEEE--EETTTTEEEEEEE-S-EEEEEE-SSHHHHHHHHHHSTT-SEEEEEEETTEEEEEEESS-HHHHGGGEEEEEEEEEEE---EEEEPP-S---S------STTTT----TTPEEEE---TTS-SEEEEPPTTEESTTS-EE--SHHHHHHTT--S-EEEEEESSSS-EEEEEEE-SSSSS-EEEEEEEEEGGGGGGTSSS--TTS----BSTTS--SSEEE--HHHHHHHHTT--EEEEEESHHHH---STTEEEEETTT--TTT---SSSEEEEEEEEEEETTEEEEEEEEEEEEETTTEEEEEETT--TT-S--TTSSSPPPTTBEESS--SB--TTSGGGSSTT-EEEEEEEE-

InterPro domains:
  IPR000742 EGF-like domain [PS00022] (258-269)
  IPR000742 EGF-like domain [PS50026] (234-270)
  IPR002181 Fibrinogen, alpha/beta/gamma chain, C-terminal globular domain [PF00147] (274-318)
  IPR003609 PAN/Apple domain [PF00024] (141-210)
  IPR003609 PAN/Apple domain [PS50948] (129-213)
  IPR014716 Fibrinogen, alpha/beta/gamma chain, C-terminal globular, subdomain 1 [G3DSA:3.90.215.10] (271-351)
  IPR036056 Fibrinogen-like, C-terminal [SSF56496] (265-331)

Foldseek 3Di:
DDDDDDDDDDDDDDDDDDDDDDDDDDDDDPDDDDDDPPPPPDDDDDDDWDWDDDPDPDDTDGDDDDDDDPVVVVQFPDWDWDWDADPVRDTDDIWTWTDDPFFTATDGPPDDRQRWGDDGDFPCPQQKTKGWTDGLPVQWDAQKDQPPFFPDKDWDPGVVVLLVVQLVDLQFFKWKWAADPNTIMITGGSADCVGCVVRIDGHHRMIIGGTFMDMDGHDDDDDDDDRFDDDCNCVVHQAPLPWDWGADDDGRDRGIATDEDFQFADRRSPRGAAEQLSVVVRPDQDWAWGWHDLDSPDIAIWTWDCPQDDSKIKTFAWKAALLCQVVFWAQDAQQDDDDFWVQRDDDHHTGHHHNVSVVSVLVVFFKKKKAKQCVPPNHDLAQIWMATCVQPVSNHDADPDQKDFGFTQWDHYLRQIDGRWTFIWGPHGPRGHTWGFQQDRPPTPGHSCDPPHGDVRDTGLGNCPDHDLSGRSRVDSGMMMTMITMDD

Organism: Stylophora pistillata (NCBI:txid50429)

Sequence (488 aa):
MTSHVPTAAVGPIRVSMEEPALRSIVVSDPSYSVFDDSQLNNITFYDDYQAISGDAPNWQAYLIKRPYPLWLINHSTHWRATCRYNTDGTLYTDYLRASLEDFDIIIDQPMMIKGILLNAKSNCDTGFCQTYPFDIYGDAMQDKELVGHVFHSSVTSNPVQCYMLCKDDCRCLSFNYKENNDVKYCELNEASHFTHDSFLKSSAGSRYYNLRRFFHGKRQTSCVDDVSCTNGCCRTNPCVNGGTCTEICEPTSIRYNCSCPVAFSGKHCETQLRSCQDHKAAGSNSSGVYTVRVDNKQTFQVFCDFNSEPEFAWNLIESFNLSNKHRFQSDIVFYKDYQAISGDAPNWQAYLIKRPYLLWLRDHTTHWSATCRYNTDGTVYTDYLRASLEDFDIIRDEPTMIDVCRLYEYVNIRGNECVNCTARTWYKKGDYPLHIDSYYQFGCDFDGNKTDPALFTEDNFGFYLDINSKFRCTSSDSDTTQLWIGGK

Nearest PDB structures (foldseek):
  2yil-assembly1_A  TM=6.519E-01  e=1.661E-02  Sarcocystis muris
  5eod-assembly1_A  TM=2.142E-01  e=3.780E-04  Homo sapiens
  6i58-assembly1_A-2  TM=1.874E-01  e=4.707E-04  Homo sapiens
  5i25-assembly1_A  TM=2.079E-01  e=4.455E-03  Homo sapiens

pLDDT: mean 74.66, std 28.4, range [20.11, 98.38]